Protein AF-A0A355U4E3-F1 (afdb_monomer)

pLDDT: mean 75.32, std 17.88, range [26.38, 98.62]

Foldseek 3Di:
DLLVQCLPFPQWWKFKAWLFAPFAPDLDLFQTDFAQDLDPPDGGSLNLVLVLVCLLLQWDQDPVQRAIAHDPLVNRHFQLNSSCSGPQPQCSVVSRTPGHVPQFHDFNVVVVVDFLLVVLLVLLLQQAFFLCQCPCVNFVLSQQSSVVSQAQFDLPARGDADPVGPVGGNQVQWDQFLVRDIDGLNVLSNVVDAAEAEVQLSLLLVLQNNAQFFPAPVRHGALNRSNSLRLNNLSCSQHASASHKHFYAQAHALLQLFAHADLVLDGDPHTSNSNDDPQNNVQNVVNNVVQVVCVPFLHLFWFRDNHGGHGPNSCPHSQQPQDCCSGRVVDPGGTGAGSVRFTWIWHFGDDNGTTTIMTMGIDGQCSSVQFFDDPDSDTDGDDQQNQFDQDPNDTHHPPFDDHSCQQLPLDFQPDPPNHDGPNHGDNHSLPVSDDDDVSSNSNNVSVVVSSVPPRDPLVVLVVVVVCVVVVVDDDPDVVVVVVSVVVSVVVVVVVSVVVVVVSNVSSSVSSNVNSVSRSLSTFDADPVSSGGPLPRSHQHSVSSSCVRRNCLPPDPCSVVNVSNRDDDPDD

Mean predicted aligned error: 11.27 Å

Radius of gyration: 26.78 Å; Cα contacts (8 Å, |Δi|>4): 1033; chains: 1; bounding box: 72×64×86 Å

Sequence (571 aa):
VQDGWLLNQMPYEIRHILVKLNSGSNKNYTTDKISEPTATGEGGEVTKLTTVLKGLAGATIDPSSNMLVGVDSEDRSTFDSLSSYSDDDGSKAAFGEYSKSGEGPMTKSQNSELVHEFIYGIYAFESLYNKRNNDSTKNRYGAANSYRIAPGLSENATSMPTASDDSSVNKNLTVLSEDGKEETVYDYFSNEGIGSIPFGAVMALADAGKIETDDSAAKGKVNDGNESFFPRNVIYNKYFNKHNVCVITPNAIAYNATTYYNDDGVATDNYRASWADENTKTAAKAARDEFYNASNENKLVGKESTDGVYSEQFGKLPGFQVNTKDVLPQFTNNVLTDSAGEIILAVRAGASSYQGIHLMTIKRSALSLYGTSFDGNVVKENTLSDVGTKTKGKISYTKDSPSLSDYYTIYTPDSNKYPTVNGNKMSTYVNYNVHDNSDYATRAGWISSAIKSSFSDNISTYLFQYLVENGKIEFKNEEIATSIKNYVKIKRKSTKDSSYKTWSDNWKEYAEQLVAQNEERSIGYDEETGTATGASKLITEAAAIEYGMPKKSSSKLWQKGGACYYASNND

Secondary structure (DSSP, 8-state):
-THHHHHHH-SEEEEEEEEEESS-S---SSS-------STT---HHHHHHHHHHHHHTEEE-TTT--EEEPPTTTSPPHHHHHTT-S-HHHHHTTTB-EETTTEE--HHHHTTS-HHHHHHHHHIIIII-HHHH-TTT-HHHHHHHGGG-TTB-TT--S--BTTB-TTB-TT-EEE-TTS-EEEHHHHHHHH--EEEEHHHHHHHHHHTT--S-SSTT-PPGGGG-GGGSHHHHHIIIII---S-EEEESEE-GGGG-EEE-TTSPEEEEES-TT--HHHHHHHHHHHHHHHHHTSTT---SPPP---EE-HHHHTSGGG-S--TTT-TT-SSPPPB-TTSPBPEEEEEEETTEEEEEEEEEEE-THHHHSEEEETTEEEE--GGGSEEEETTEEEE-TTPPPHHHHT--S-TTSTTS-EETTEEPP-GGGTT--SHHHHHHHHHHHHHHHHHSS-TTHHHHHHHHHHHTT----S-HHHHHHHHHHHHHHHHHHHHHHHHHHHHHHHHHHHHHHHHHHHTSPPEETTTTEE-S--SSPPHHHHHHTT-S-GGGSHHHHH-GGGT------

Structure (mmCIF, N/CA/C/O backbone):
data_AF-A0A355U4E3-F1
#
_entry.id   AF-A0A355U4E3-F1
#
loop_
_atom_site.group_PDB
_atom_site.id
_atom_site.type_symbol
_atom_site.label_atom_id
_atom_site.label_alt_id
_atom_site.label_comp_id
_atom_site.label_asym_id
_atom_site.label_entity_id
_atom_site.label_seq_id
_atom_site.pdbx_PDB_ins_code
_atom_site.Cartn_x
_atom_site.Cartn_y
_atom_site.Cartn_z
_atom_site.occupancy
_atom_site.B_iso_or_equiv
_atom_site.auth_seq_id
_atom_site.auth_comp_id
_atom_site.auth_asym_id
_atom_site.auth_atom_id
_atom_site.pdbx_PDB_model_num
ATOM 1 N N . VAL A 1 1 ? -16.698 -4.121 31.065 1.00 36.94 1 VAL A N 1
ATOM 2 C CA . VAL A 1 1 ? -15.876 -2.877 31.173 1.00 36.94 1 VAL A CA 1
ATOM 3 C C . VAL A 1 1 ? -14.654 -3.007 30.299 1.00 36.94 1 VAL A C 1
ATOM 5 O O . VAL A 1 1 ? -14.470 -2.085 29.531 1.00 36.94 1 VAL A O 1
ATOM 8 N N . GLN A 1 2 ? -13.918 -4.131 30.360 1.00 30.88 2 GLN A N 1
ATOM 9 C CA . GLN A 1 2 ? -12.752 -4.454 29.520 1.00 30.88 2 GLN A CA 1
ATOM 10 C C . GLN A 1 2 ? -13.013 -4.411 27.997 1.00 30.88 2 GLN A C 1
ATOM 12 O O . GLN A 1 2 ? -12.127 -4.054 27.224 1.00 30.88 2 GLN A O 1
ATOM 17 N N . ASP A 1 3 ? -14.252 -4.646 27.582 1.00 33.94 3 ASP A N 1
ATOM 18 C CA . ASP A 1 3 ? -14.660 -4.712 26.171 1.00 33.94 3 ASP A CA 1
ATOM 19 C C . ASP A 1 3 ? -14.608 -3.330 25.486 1.00 33.94 3 ASP A C 1
ATOM 21 O O . ASP A 1 3 ? -14.283 -3.202 24.308 1.00 33.94 3 ASP A O 1
ATOM 25 N N . GLY A 1 4 ? -14.808 -2.251 26.254 1.00 37.47 4 GLY A N 1
ATOM 26 C CA . GLY A 1 4 ? -14.854 -0.875 25.745 1.00 37.47 4 GLY A CA 1
ATOM 27 C C . GLY A 1 4 ? -13.512 -0.273 25.302 1.00 37.47 4 GLY A C 1
ATOM 28 O O . GLY A 1 4 ? -13.518 0.736 24.605 1.00 37.47 4 GLY A O 1
ATOM 29 N N . TRP A 1 5 ? -12.364 -0.837 25.687 1.00 37.62 5 TRP A N 1
ATOM 30 C CA . TRP A 1 5 ? -11.045 -0.329 25.266 1.00 37.62 5 TRP A CA 1
ATOM 31 C C . TRP A 1 5 ? -10.614 -0.923 23.933 1.00 37.62 5 TRP A C 1
ATOM 33 O O . TRP A 1 5 ? -10.220 -0.177 23.042 1.00 37.62 5 TRP A O 1
ATOM 43 N N . LEU A 1 6 ? -10.781 -2.239 23.764 1.00 39.81 6 LEU A N 1
ATOM 44 C CA . LEU A 1 6 ? -10.494 -2.944 22.511 1.00 39.81 6 LEU A CA 1
ATOM 45 C C . LEU A 1 6 ? -11.351 -2.390 21.362 1.00 39.81 6 LEU A C 1
ATOM 47 O O . LEU A 1 6 ? -10.831 -2.114 20.283 1.00 39.81 6 LEU A O 1
ATOM 51 N N . LEU A 1 7 ? -12.629 -2.100 21.646 1.00 42.59 7 LEU A N 1
ATOM 52 C CA . LEU A 1 7 ? -13.571 -1.446 20.728 1.00 42.59 7 LEU A CA 1
ATOM 53 C C . LEU A 1 7 ? -13.166 -0.025 20.301 1.00 42.59 7 LEU A C 1
ATOM 55 O O . LEU A 1 7 ? -13.586 0.422 19.237 1.00 42.59 7 LEU A O 1
ATOM 59 N N . ASN A 1 8 ? -12.397 0.690 21.128 1.00 46.84 8 ASN A N 1
ATOM 60 C CA . ASN A 1 8 ? -12.034 2.092 20.902 1.00 46.84 8 ASN A CA 1
ATOM 61 C C . ASN A 1 8 ? -10.601 2.281 20.397 1.00 46.84 8 ASN A C 1
ATOM 63 O O . ASN A 1 8 ? -10.254 3.401 20.033 1.00 46.84 8 ASN A O 1
ATOM 67 N N . GLN A 1 9 ? -9.745 1.259 20.478 1.00 44.53 9 GLN A N 1
ATOM 68 C CA . GLN A 1 9 ? -8.300 1.440 20.315 1.00 44.53 9 GLN A CA 1
ATOM 69 C C . GLN A 1 9 ? -7.661 0.494 19.308 1.00 44.53 9 GLN A C 1
ATOM 71 O O . GLN A 1 9 ? -6.664 0.893 18.718 1.00 44.53 9 GLN A O 1
ATOM 76 N N . MET A 1 10 ? -8.199 -0.715 19.093 1.00 52.69 10 MET A N 1
ATOM 77 C CA . MET A 1 10 ? -7.531 -1.723 18.260 1.00 52.69 10 MET A CA 1
ATOM 78 C C . MET A 1 10 ? -8.474 -2.736 17.600 1.00 52.69 10 MET A C 1
ATOM 80 O O . MET A 1 10 ? -8.534 -3.905 17.994 1.00 52.69 10 MET A O 1
ATOM 84 N N . PRO A 1 11 ? -9.188 -2.334 16.541 1.00 53.00 11 PRO A N 1
ATOM 85 C CA . PRO A 1 11 ? -9.900 -3.286 15.697 1.00 53.00 11 PRO A CA 1
ATOM 86 C C . PRO A 1 11 ? -8.966 -4.106 14.792 1.00 53.00 11 PRO A C 1
ATOM 88 O O . PRO A 1 11 ? -9.449 -5.028 14.135 1.00 53.00 11 PRO A O 1
ATOM 91 N N . TYR A 1 12 ? -7.663 -3.807 14.746 1.00 65.19 12 TYR A N 1
ATOM 92 C CA . TYR A 1 12 ? -6.723 -4.390 13.791 1.00 65.19 12 TYR A CA 1
ATOM 93 C C . TYR A 1 12 ? -5.458 -4.897 14.467 1.00 65.19 12 TYR A C 1
ATOM 95 O O . TYR A 1 12 ? -4.854 -4.210 15.284 1.00 65.19 12 TYR A O 1
ATOM 103 N N . GLU A 1 13 ? -5.051 -6.089 14.067 1.00 72.00 13 GLU A N 1
ATOM 104 C CA . GLU A 1 13 ? -3.698 -6.579 14.232 1.00 72.00 13 GLU A CA 1
ATOM 105 C C . GLU A 1 13 ? -2.919 -6.205 12.971 1.00 72.00 13 GLU A C 1
ATOM 107 O O . GLU A 1 13 ? -3.298 -6.582 11.858 1.00 72.00 13 GLU A O 1
ATOM 112 N N . ILE A 1 14 ? -1.875 -5.395 13.141 1.00 79.19 14 ILE A N 1
ATOM 113 C CA . ILE A 1 14 ? -1.089 -4.866 12.028 1.00 79.19 14 ILE A CA 1
ATOM 114 C C . ILE A 1 14 ? 0.282 -5.516 12.060 1.00 79.19 14 ILE A C 1
ATOM 116 O O . ILE A 1 14 ? 0.975 -5.471 13.077 1.00 79.19 14 ILE A O 1
ATOM 120 N N . ARG A 1 15 ? 0.700 -6.066 10.922 1.00 83.56 15 ARG A N 1
ATOM 121 C CA . ARG A 1 15 ? 2.116 -6.336 10.676 1.00 83.56 15 ARG A CA 1
ATOM 122 C C . ARG A 1 15 ? 2.656 -5.277 9.759 1.00 83.56 15 ARG A C 1
ATOM 124 O O . ARG A 1 15 ? 1.950 -4.864 8.840 1.00 83.56 15 ARG A O 1
ATOM 131 N N . HIS A 1 16 ? 3.890 -4.865 9.984 1.00 88.12 16 HIS A N 1
ATOM 132 C CA . HIS A 1 16 ? 4.565 -3.975 9.072 1.00 88.12 16 HIS A CA 1
ATOM 133 C C . HIS A 1 16 ? 6.054 -4.287 8.946 1.00 88.12 16 HIS A C 1
ATOM 135 O O . HIS A 1 16 ? 6.704 -4.696 9.902 1.00 88.12 16 HIS A O 1
ATOM 141 N N . ILE A 1 17 ? 6.595 -4.042 7.762 1.00 91.44 17 ILE A N 1
ATOM 142 C CA . ILE A 1 17 ? 8.027 -3.960 7.500 1.00 91.44 17 ILE A CA 1
ATOM 143 C C . ILE A 1 17 ? 8.287 -2.526 7.066 1.00 91.44 17 ILE A C 1
ATOM 145 O O . ILE A 1 17 ? 7.685 -2.050 6.101 1.00 91.44 17 ILE A O 1
ATOM 149 N N . LEU A 1 18 ? 9.156 -1.834 7.798 1.00 91.50 18 LEU A N 1
ATOM 150 C CA . LEU A 1 18 ? 9.588 -0.487 7.459 1.00 91.50 18 LEU A CA 1
ATOM 151 C C . LEU A 1 18 ? 10.901 -0.555 6.682 1.00 91.50 18 LEU A C 1
ATOM 153 O O . LEU A 1 18 ? 11.887 -1.081 7.185 1.00 91.50 18 LEU A O 1
ATOM 157 N N . VAL A 1 19 ? 10.932 0.033 5.490 1.00 92.50 19 VAL A N 1
ATOM 158 C CA . VAL A 1 19 ? 12.177 0.368 4.788 1.00 92.50 19 VAL A CA 1
ATOM 159 C C . VAL A 1 19 ? 12.395 1.871 4.918 1.00 92.50 19 VAL A C 1
ATOM 161 O O . VAL A 1 19 ? 11.696 2.651 4.267 1.00 92.50 19 VAL A O 1
ATOM 164 N N . LYS A 1 20 ? 13.321 2.287 5.791 1.00 90.50 20 LYS A N 1
ATOM 165 C CA . LYS A 1 20 ? 13.662 3.708 5.980 1.00 90.50 20 LYS A CA 1
ATOM 166 C C . LYS A 1 20 ? 14.475 4.199 4.791 1.00 90.50 20 LYS A C 1
ATOM 168 O O . LYS A 1 20 ? 15.359 3.488 4.323 1.00 90.50 20 LYS A O 1
ATOM 173 N N . LEU A 1 21 ? 14.196 5.416 4.333 1.00 88.00 21 LEU A N 1
ATOM 174 C CA . LEU A 1 21 ? 15.024 6.084 3.336 1.00 88.00 21 LEU A CA 1
ATOM 175 C C . LEU A 1 21 ? 15.944 7.098 4.003 1.00 88.00 21 LEU A C 1
ATOM 177 O O . LEU A 1 21 ? 15.564 7.759 4.970 1.00 88.00 21 LEU A O 1
ATOM 181 N N . ASN A 1 22 ? 17.149 7.234 3.458 1.00 82.19 22 ASN A N 1
ATOM 182 C CA . ASN A 1 22 ? 18.105 8.248 3.891 1.00 82.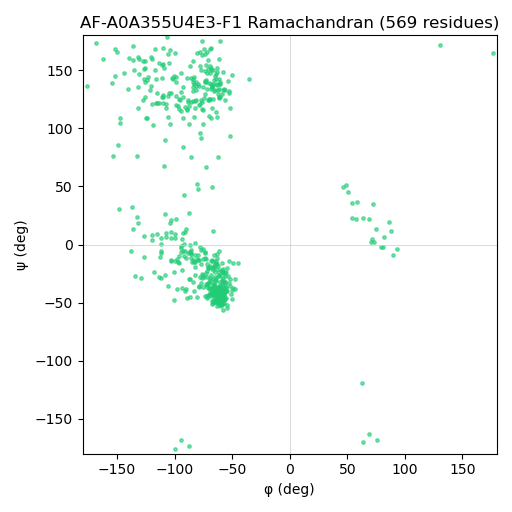19 22 ASN A CA 1
ATOM 183 C C . ASN A 1 22 ? 17.771 9.646 3.361 1.00 82.19 22 ASN A C 1
ATOM 185 O O . ASN A 1 22 ? 18.307 10.635 3.867 1.00 82.19 22 ASN A O 1
ATOM 189 N N . SER A 1 23 ? 16.920 9.751 2.337 1.00 70.88 23 SER A N 1
ATOM 190 C CA . SER A 1 23 ? 16.421 11.044 1.897 1.00 70.88 23 SER A CA 1
ATOM 191 C C . SER A 1 23 ? 15.629 11.698 3.038 1.00 70.88 23 SER A C 1
ATOM 193 O O . SER A 1 23 ? 14.798 11.065 3.686 1.00 70.88 23 SER A O 1
ATOM 195 N N . GLY A 1 24 ? 16.007 12.933 3.386 1.00 58.09 24 GLY A N 1
ATOM 196 C CA . GLY A 1 24 ? 15.603 13.581 4.639 1.00 58.09 24 GLY A CA 1
ATOM 197 C C . GLY A 1 24 ? 14.090 13.760 4.818 1.00 58.09 24 GLY A C 1
ATOM 198 O O . GLY A 1 24 ? 13.296 13.534 3.914 1.00 58.09 24 GLY A O 1
ATOM 199 N N . SER A 1 25 ? 13.684 14.250 5.992 1.00 59.75 25 SER A N 1
ATOM 200 C CA . SER A 1 25 ? 12.285 14.416 6.427 1.00 59.75 25 SER A CA 1
ATOM 201 C C . SER A 1 25 ? 11.446 15.456 5.663 1.00 59.75 25 SER A C 1
ATOM 203 O O . SER A 1 25 ? 10.337 15.786 6.087 1.00 59.75 25 SER A O 1
ATOM 205 N N . ASN A 1 26 ? 11.934 15.966 4.530 1.00 60.75 26 ASN A N 1
ATOM 206 C CA . ASN A 1 26 ? 11.185 16.896 3.693 1.00 60.75 26 ASN A CA 1
ATOM 207 C C . ASN A 1 26 ? 10.236 16.103 2.790 1.00 60.75 26 ASN A C 1
ATOM 209 O O . ASN A 1 26 ? 10.691 15.324 1.956 1.00 60.75 26 ASN A O 1
ATOM 213 N N . LYS A 1 27 ? 8.926 16.331 2.954 1.00 67.38 27 LYS A N 1
ATOM 214 C CA . LYS A 1 27 ? 7.836 15.757 2.147 1.00 67.38 27 LYS A CA 1
ATOM 215 C C . LYS A 1 27 ? 7.939 16.205 0.679 1.00 67.38 27 LYS A C 1
ATOM 217 O O . LYS A 1 27 ? 7.228 17.105 0.252 1.00 67.38 27 LYS A O 1
ATOM 222 N N . ASN A 1 28 ? 8.875 15.633 -0.074 1.00 82.69 28 ASN A N 1
ATOM 223 C CA . ASN A 1 28 ? 9.009 15.849 -1.509 1.00 82.69 28 ASN A CA 1
ATOM 224 C C . ASN A 1 28 ? 8.251 14.739 -2.237 1.00 82.69 28 ASN A C 1
ATOM 226 O O . ASN A 1 28 ? 8.642 13.578 -2.144 1.00 82.69 28 ASN A O 1
ATOM 230 N N . TYR A 1 29 ? 7.192 15.088 -2.965 1.00 85.19 29 TYR A N 1
ATOM 231 C CA . TYR A 1 29 ? 6.324 14.111 -3.627 1.00 85.19 29 TYR A CA 1
ATOM 232 C C . TYR A 1 29 ? 6.795 13.685 -5.019 1.00 85.19 29 TYR A C 1
ATOM 234 O O . TYR A 1 29 ? 6.179 12.806 -5.628 1.00 85.19 29 TYR A O 1
ATOM 242 N N . THR A 1 30 ? 7.846 14.308 -5.558 1.00 84.81 30 THR A N 1
ATOM 243 C CA . THR A 1 30 ? 8.123 14.246 -6.998 1.00 84.81 30 THR A CA 1
ATOM 244 C C . THR A 1 30 ? 9.574 13.976 -7.378 1.00 84.81 30 THR A C 1
ATOM 246 O O . THR A 1 30 ? 9.818 13.406 -8.442 1.00 84.81 30 THR A O 1
ATOM 249 N N . THR A 1 31 ? 10.541 14.350 -6.538 1.00 86.00 31 THR A N 1
ATOM 250 C CA . THR A 1 31 ? 11.978 14.209 -6.833 1.00 86.00 31 THR A CA 1
ATOM 251 C C . THR A 1 31 ? 12.783 13.693 -5.642 1.00 86.00 31 THR A C 1
ATOM 253 O O . THR A 1 31 ? 13.937 14.085 -5.446 1.00 86.00 31 THR A O 1
ATOM 256 N N . ASP A 1 32 ? 12.166 12.855 -4.817 1.00 89.00 32 ASP A N 1
ATOM 257 C CA . ASP A 1 32 ? 12.819 12.222 -3.680 1.00 89.00 32 ASP A CA 1
ATOM 258 C C . ASP A 1 32 ? 13.775 11.098 -4.131 1.00 89.00 32 ASP A C 1
ATOM 260 O O . ASP A 1 32 ? 13.801 10.717 -5.304 1.00 89.00 32 ASP A O 1
ATOM 264 N N . LYS A 1 33 ? 14.614 10.586 -3.232 1.00 89.12 33 LYS A N 1
ATOM 265 C CA . LYS A 1 33 ? 15.708 9.676 -3.586 1.00 89.12 33 LYS A CA 1
ATOM 266 C C . LYS A 1 33 ? 15.644 8.382 -2.794 1.00 89.12 33 LYS A C 1
ATOM 268 O O . LYS A 1 33 ? 15.428 8.398 -1.590 1.00 89.12 33 LYS A O 1
ATOM 273 N N . ILE A 1 34 ? 15.924 7.279 -3.477 1.00 91.69 34 ILE A N 1
ATOM 274 C CA . ILE A 1 34 ? 16.163 5.972 -2.879 1.00 91.69 34 ILE A CA 1
ATOM 275 C C . ILE A 1 34 ? 17.609 5.546 -3.150 1.00 91.69 34 ILE A C 1
ATOM 277 O O . ILE A 1 34 ? 18.119 5.644 -4.275 1.00 91.69 34 ILE A O 1
ATOM 281 N N . SER A 1 35 ? 18.304 5.127 -2.097 1.00 89.31 35 SER A N 1
ATOM 282 C CA . SER A 1 35 ? 19.720 4.780 -2.170 1.00 89.31 35 SER A CA 1
ATOM 283 C C . SER A 1 35 ? 19.939 3.333 -2.606 1.00 89.31 35 SER A C 1
ATOM 285 O O . SER A 1 35 ? 19.204 2.413 -2.241 1.00 89.31 35 SER A O 1
ATOM 287 N N . GLU A 1 36 ? 20.993 3.133 -3.388 1.00 90.69 36 GLU A N 1
ATOM 288 C CA . GLU A 1 36 ? 21.518 1.815 -3.717 1.00 90.69 36 GLU A CA 1
ATOM 289 C C . GLU A 1 36 ? 23.037 1.941 -3.879 1.00 90.69 36 GLU A C 1
ATOM 291 O O . GLU A 1 36 ? 23.494 2.574 -4.834 1.00 90.69 36 GLU A O 1
ATOM 296 N N . PRO A 1 37 ? 23.837 1.408 -2.941 1.00 80.62 37 PRO A N 1
ATOM 297 C CA . PRO A 1 37 ? 25.283 1.487 -3.036 1.00 80.62 37 PRO A CA 1
ATOM 298 C C . PRO A 1 37 ? 25.815 0.778 -4.286 1.00 80.62 37 PRO A C 1
ATOM 300 O O . PRO A 1 37 ? 25.397 -0.325 -4.653 1.00 80.62 37 PRO A O 1
ATOM 303 N N . THR A 1 38 ? 26.791 1.402 -4.942 1.00 67.88 38 THR A N 1
ATOM 304 C CA . THR A 1 38 ? 27.414 0.865 -6.159 1.00 67.88 38 THR A CA 1
ATOM 305 C C . THR A 1 38 ? 28.470 -0.204 -5.868 1.00 67.88 38 THR A C 1
ATOM 307 O O . THR A 1 38 ? 28.897 -0.902 -6.788 1.00 67.88 38 THR A O 1
ATOM 310 N N . ALA A 1 39 ? 28.906 -0.359 -4.612 1.00 66.12 39 ALA A N 1
ATOM 311 C CA . ALA A 1 39 ? 29.885 -1.368 -4.222 1.00 66.12 39 ALA A CA 1
ATOM 312 C C . ALA A 1 39 ? 29.292 -2.793 -4.245 1.00 66.12 39 ALA A C 1
ATOM 314 O O . ALA A 1 39 ? 28.104 -3.029 -4.003 1.00 66.12 39 ALA A O 1
ATOM 315 N N . THR A 1 40 ? 30.129 -3.776 -4.576 1.00 55.44 40 THR A N 1
ATOM 316 C CA . THR A 1 40 ? 29.731 -5.188 -4.647 1.00 55.44 40 THR A CA 1
ATOM 317 C C . THR A 1 40 ? 29.476 -5.740 -3.243 1.00 55.44 40 THR A C 1
ATOM 319 O O . THR A 1 40 ? 30.372 -5.718 -2.407 1.00 55.44 40 THR A O 1
ATOM 322 N N . GLY A 1 41 ? 28.280 -6.286 -3.000 1.00 56.78 41 GLY A N 1
ATOM 323 C CA . GLY A 1 41 ? 27.911 -6.924 -1.726 1.00 56.78 41 GLY A CA 1
ATOM 324 C C . GLY A 1 41 ? 27.226 -6.009 -0.705 1.00 56.78 41 GLY A C 1
ATOM 325 O O . GLY A 1 41 ? 26.790 -6.496 0.334 1.00 56.78 41 GLY A O 1
ATOM 326 N N . GLU A 1 42 ? 27.079 -4.717 -1.000 1.00 59.44 42 GLU A N 1
ATOM 327 C CA . GLU A 1 42 ? 26.303 -3.788 -0.178 1.00 59.44 42 GLU A CA 1
ATOM 328 C C . GLU A 1 42 ? 24.836 -3.800 -0.632 1.00 59.44 42 GLU A C 1
ATOM 330 O O . GLU A 1 42 ? 24.540 -3.579 -1.806 1.00 59.44 42 GLU A O 1
ATOM 335 N N . GLY A 1 43 ? 23.916 -4.112 0.285 1.00 69.31 43 GLY A N 1
ATOM 336 C CA . GLY A 1 43 ? 22.479 -3.968 0.052 1.00 69.31 43 GLY A CA 1
ATOM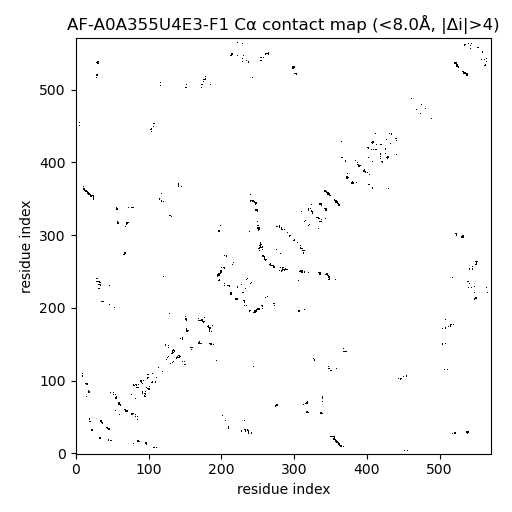 337 C C . GLY A 1 43 ? 22.023 -2.564 0.440 1.00 69.31 43 GLY A C 1
ATOM 338 O O . GLY A 1 43 ? 22.251 -2.146 1.574 1.00 69.31 43 GLY A O 1
ATOM 339 N N . GLY A 1 44 ? 21.395 -1.842 -0.490 1.00 88.31 44 GLY A N 1
ATOM 340 C CA . GLY A 1 44 ? 20.790 -0.531 -0.247 1.00 88.31 44 GLY A CA 1
ATOM 341 C C . GLY A 1 44 ? 19.303 -0.578 0.088 1.00 88.31 44 GLY A C 1
ATOM 342 O O . GLY A 1 44 ? 18.717 -1.638 0.327 1.00 88.31 44 GLY A O 1
ATOM 343 N N . GLU A 1 45 ? 18.677 0.598 0.078 1.00 93.38 45 GLU A N 1
ATOM 344 C CA . GLU A 1 45 ? 17.230 0.756 0.261 1.00 93.38 45 GLU A CA 1
ATOM 345 C C . GLU A 1 45 ? 16.452 0.081 -0.878 1.00 93.38 45 GLU A C 1
ATOM 347 O O . GLU A 1 45 ? 15.462 -0.606 -0.617 1.00 93.38 45 GLU A O 1
ATOM 352 N N . VAL A 1 46 ? 16.934 0.203 -2.126 1.00 94.50 46 VAL A N 1
ATOM 353 C CA . VAL A 1 46 ? 16.358 -0.492 -3.291 1.00 94.50 46 VAL A CA 1
ATOM 354 C C . VAL A 1 46 ? 16.438 -2.004 -3.109 1.00 94.50 46 VAL A C 1
ATOM 356 O O . VAL A 1 46 ? 15.418 -2.692 -3.221 1.00 94.50 46 VAL A O 1
ATOM 359 N N . THR A 1 47 ? 17.625 -2.536 -2.800 1.00 93.94 47 THR A N 1
ATOM 360 C CA . THR A 1 47 ? 17.806 -3.977 -2.577 1.00 93.94 47 THR A CA 1
ATOM 361 C C . THR A 1 47 ? 16.897 -4.483 -1.456 1.00 93.94 47 THR A C 1
ATOM 363 O O . THR A 1 47 ? 16.239 -5.510 -1.621 1.00 93.94 47 THR A O 1
ATOM 366 N N . LYS A 1 48 ? 16.785 -3.758 -0.339 1.00 94.56 48 LYS A N 1
ATOM 367 C CA . LYS A 1 48 ? 15.918 -4.138 0.786 1.00 94.56 48 LYS A CA 1
ATOM 368 C C . LYS A 1 48 ? 14.438 -4.169 0.388 1.00 94.56 48 LYS A C 1
ATOM 370 O O . LYS A 1 48 ? 13.786 -5.198 0.563 1.00 94.56 48 LYS A O 1
ATOM 375 N N . LEU A 1 49 ? 13.921 -3.083 -0.195 1.00 96.19 49 LEU A N 1
ATOM 376 C CA . LEU A 1 49 ? 12.516 -2.974 -0.604 1.00 96.19 49 LEU A CA 1
ATOM 377 C C . LEU A 1 49 ? 12.132 -4.053 -1.624 1.00 96.19 49 LEU A C 1
ATOM 379 O O . LEU A 1 49 ? 11.113 -4.731 -1.476 1.00 96.19 49 LEU A O 1
ATOM 383 N N . THR A 1 50 ? 12.967 -4.238 -2.646 1.00 96.62 50 THR A N 1
ATOM 384 C CA . THR A 1 50 ? 12.706 -5.218 -3.707 1.00 96.62 50 THR A CA 1
ATOM 385 C C . THR A 1 50 ? 12.854 -6.654 -3.212 1.00 96.62 50 THR A C 1
ATOM 387 O O . THR A 1 50 ? 12.069 -7.506 -3.622 1.00 96.62 50 THR A O 1
ATOM 390 N N . THR A 1 51 ? 13.773 -6.933 -2.281 1.00 96.00 51 THR A N 1
ATOM 391 C CA . THR A 1 51 ? 13.900 -8.259 -1.650 1.00 96.00 51 THR A CA 1
ATOM 392 C C . THR A 1 51 ? 12.638 -8.627 -0.881 1.00 96.00 51 THR A C 1
ATOM 394 O O . THR A 1 51 ? 12.108 -9.719 -1.080 1.00 96.00 51 THR A O 1
ATOM 397 N N . VAL A 1 52 ? 12.109 -7.711 -0.062 1.00 96.62 52 VAL A N 1
ATOM 398 C CA . VAL A 1 52 ? 10.874 -7.962 0.695 1.00 96.62 52 VAL A CA 1
ATOM 399 C C . VAL A 1 52 ? 9.698 -8.202 -0.253 1.00 96.62 52 VAL A C 1
ATOM 401 O O . VAL A 1 52 ? 9.000 -9.203 -0.119 1.00 96.62 52 VAL A O 1
ATOM 404 N N . LEU A 1 53 ? 9.495 -7.341 -1.254 1.00 98.00 53 LEU A N 1
ATOM 405 C CA . LEU A 1 53 ? 8.370 -7.478 -2.187 1.00 98.00 53 LEU A CA 1
ATOM 406 C C . LEU A 1 53 ? 8.471 -8.729 -3.072 1.00 98.00 53 LEU A C 1
ATOM 408 O O . LEU A 1 53 ? 7.457 -9.384 -3.310 1.00 98.00 53 LEU A O 1
ATOM 412 N N . LYS A 1 54 ? 9.674 -9.109 -3.520 1.00 97.88 54 LYS A N 1
ATOM 413 C CA . LYS A 1 54 ? 9.891 -10.362 -4.261 1.00 97.88 54 LYS A CA 1
ATOM 414 C C . LYS A 1 54 ? 9.669 -11.589 -3.379 1.00 97.88 54 LYS A C 1
ATOM 416 O O . LYS A 1 54 ? 9.001 -12.522 -3.819 1.00 97.88 54 LYS A O 1
ATOM 421 N N . GLY A 1 55 ? 10.162 -11.573 -2.140 1.00 96.94 55 GLY A N 1
ATOM 422 C CA . GLY A 1 55 ? 9.928 -12.641 -1.165 1.00 96.94 55 GLY A CA 1
ATOM 423 C C . GLY A 1 55 ? 8.439 -12.824 -0.877 1.00 96.94 55 GLY A C 1
ATOM 424 O O . GLY A 1 55 ? 7.922 -13.935 -0.982 1.00 96.94 55 GLY A O 1
ATOM 425 N N . LEU A 1 56 ? 7.721 -11.719 -0.635 1.00 96.44 56 LEU A N 1
ATOM 426 C CA . LEU A 1 56 ? 6.266 -11.731 -0.489 1.00 96.44 56 LEU A CA 1
ATOM 427 C C . LEU A 1 56 ? 5.587 -12.259 -1.752 1.00 96.44 56 LEU A C 1
ATOM 429 O O . LEU A 1 56 ? 4.659 -13.044 -1.634 1.00 96.44 56 LEU A O 1
ATOM 433 N N . ALA A 1 57 ? 6.030 -11.908 -2.958 1.00 97.88 57 ALA A N 1
ATOM 434 C CA . ALA A 1 57 ? 5.439 -12.451 -4.182 1.00 97.88 57 ALA A CA 1
ATOM 435 C C . ALA A 1 57 ? 5.738 -13.944 -4.406 1.00 97.88 57 ALA A C 1
ATOM 437 O O . ALA A 1 57 ? 4.999 -14.603 -5.136 1.00 97.88 57 ALA A O 1
ATOM 438 N N . GLY A 1 58 ? 6.774 -14.496 -3.767 1.00 97.38 58 GLY A N 1
ATOM 439 C CA . GLY A 1 58 ? 7.311 -15.816 -4.101 1.00 97.38 58 GLY A CA 1
ATOM 440 C C . GLY A 1 58 ? 8.081 -15.798 -5.423 1.00 97.38 58 GLY A C 1
ATOM 441 O O . GLY A 1 58 ? 7.999 -16.742 -6.200 1.00 97.38 58 GLY A O 1
ATOM 442 N N . ALA A 1 59 ? 8.766 -14.694 -5.709 1.00 97.56 59 ALA A N 1
ATOM 443 C CA . ALA A 1 59 ? 9.463 -14.428 -6.959 1.00 97.56 59 ALA A CA 1
ATOM 444 C C . ALA A 1 59 ? 10.964 -14.718 -6.839 1.00 97.56 59 ALA A C 1
ATOM 446 O O . ALA A 1 59 ? 11.644 -14.145 -5.985 1.00 97.56 59 ALA A O 1
ATOM 447 N N . THR A 1 60 ? 11.506 -15.526 -7.749 1.00 96.31 60 THR A N 1
ATOM 448 C CA . THR A 1 60 ? 12.948 -15.787 -7.851 1.00 96.31 60 THR A CA 1
ATOM 449 C C . THR A 1 60 ? 13.426 -15.743 -9.301 1.00 96.31 60 THR A C 1
ATOM 451 O O . THR A 1 60 ? 12.630 -15.871 -10.227 1.00 96.31 60 THR A O 1
ATOM 454 N N . ILE A 1 61 ? 14.726 -15.525 -9.505 1.00 96.00 61 ILE A N 1
ATOM 455 C CA . ILE A 1 61 ? 15.350 -15.635 -10.827 1.00 96.00 61 ILE A CA 1
ATOM 456 C C . ILE A 1 61 ? 15.966 -17.023 -10.925 1.00 96.00 61 ILE A C 1
ATOM 458 O O . ILE A 1 61 ? 16.845 -17.361 -10.132 1.00 96.00 61 ILE A O 1
ATOM 462 N N . ASP A 1 62 ? 15.512 -17.819 -11.888 1.00 94.62 62 ASP A N 1
ATOM 463 C CA . ASP A 1 62 ? 16.139 -19.099 -12.193 1.00 94.62 62 ASP A CA 1
ATOM 464 C C . ASP A 1 62 ? 17.540 -18.839 -12.773 1.00 94.62 62 ASP A C 1
ATOM 466 O O . ASP A 1 62 ? 17.651 -18.235 -13.841 1.00 94.62 62 ASP A O 1
ATOM 470 N N . PRO A 1 63 ? 18.624 -19.284 -12.114 1.00 92.44 63 PRO A N 1
ATOM 471 C CA . PRO A 1 63 ? 19.983 -19.012 -12.570 1.00 92.44 63 PRO A CA 1
ATOM 472 C C . PRO A 1 63 ? 20.324 -19.689 -13.905 1.00 92.44 63 PRO A C 1
ATOM 474 O O . PRO A 1 63 ? 21.283 -19.281 -14.557 1.00 92.44 63 PRO A O 1
ATOM 477 N N . SER A 1 64 ? 19.581 -20.725 -14.312 1.00 93.75 64 SER A N 1
ATOM 478 C CA . SER A 1 64 ? 19.849 -21.467 -15.549 1.00 93.75 64 SER A CA 1
ATOM 479 C C . SER A 1 64 ? 19.258 -20.793 -16.787 1.00 93.75 64 SER A C 1
ATOM 481 O O . SER A 1 64 ? 19.907 -20.738 -17.831 1.00 93.75 64 SER A O 1
ATOM 483 N N . SER A 1 65 ? 18.047 -20.250 -16.664 1.00 92.88 65 SER A N 1
ATOM 484 C CA . SER A 1 65 ? 17.342 -19.555 -17.745 1.00 92.88 65 SER A CA 1
ATOM 485 C C . SER A 1 65 ? 17.438 -18.032 -17.650 1.00 92.88 65 SER A C 1
ATOM 487 O O . SER A 1 65 ? 17.125 -17.341 -18.617 1.00 92.88 65 SER A O 1
ATOM 489 N N . ASN A 1 66 ? 17.873 -17.511 -16.498 1.00 93.19 66 ASN A N 1
ATOM 490 C CA . ASN A 1 66 ? 17.813 -16.102 -16.115 1.00 93.19 66 ASN A CA 1
ATOM 491 C C . ASN A 1 66 ? 16.383 -15.526 -16.142 1.00 93.19 66 ASN A C 1
ATOM 493 O O . ASN A 1 66 ? 16.206 -14.316 -16.228 1.00 93.19 66 ASN A O 1
ATOM 497 N N . MET A 1 67 ? 15.359 -16.381 -16.060 1.00 96.31 67 MET A N 1
ATOM 498 C CA . MET A 1 67 ? 13.950 -15.990 -16.102 1.00 96.31 67 MET A CA 1
ATOM 499 C C . MET A 1 67 ? 13.379 -15.797 -14.702 1.00 96.31 67 MET A C 1
ATOM 501 O O . MET A 1 67 ? 13.736 -16.513 -13.765 1.00 96.31 67 MET A O 1
ATOM 505 N N . LEU A 1 68 ? 12.432 -14.869 -14.565 1.00 97.75 68 LEU A N 1
ATOM 506 C CA . LEU A 1 68 ? 11.616 -14.783 -13.362 1.00 97.75 68 LEU A CA 1
ATOM 507 C C . LEU A 1 68 ? 10.661 -15.980 -13.302 1.00 97.75 68 LEU A C 1
ATOM 509 O O . LEU A 1 68 ? 9.863 -16.201 -14.217 1.00 97.75 68 LEU A O 1
ATOM 513 N N . VAL A 1 69 ? 10.714 -16.705 -12.192 1.00 96.94 69 VAL A N 1
ATOM 514 C CA . VAL A 1 69 ? 9.852 -17.848 -11.889 1.00 96.94 69 VAL A CA 1
ATOM 515 C C . VAL A 1 69 ? 9.261 -17.716 -10.484 1.00 96.94 69 VAL A C 1
ATOM 517 O O . VAL A 1 69 ? 9.762 -16.965 -9.641 1.00 96.94 69 VAL A O 1
ATOM 520 N N . GLY A 1 70 ? 8.166 -18.435 -10.242 1.00 96.50 70 GLY A N 1
ATOM 521 C CA . GLY A 1 70 ? 7.597 -18.592 -8.908 1.00 96.50 70 GLY A CA 1
ATOM 522 C C . GLY A 1 70 ? 8.304 -19.704 -8.136 1.00 96.50 70 GLY A C 1
ATOM 523 O O . GLY A 1 70 ? 8.684 -20.711 -8.730 1.00 96.50 70 GLY A O 1
ATOM 524 N N . VAL A 1 71 ? 8.461 -19.530 -6.826 1.00 94.69 71 VAL A N 1
ATOM 525 C CA . VAL A 1 71 ? 8.758 -20.648 -5.914 1.00 94.69 71 VAL A CA 1
ATOM 526 C C . VAL A 1 71 ? 7.485 -21.446 -5.628 1.00 94.69 71 VAL A C 1
ATOM 528 O O . VAL A 1 71 ? 6.378 -20.967 -5.888 1.00 94.69 71 VAL A O 1
ATOM 531 N N . ASP A 1 72 ? 7.622 -22.642 -5.063 1.00 91.94 72 ASP A N 1
ATOM 532 C CA . ASP A 1 72 ? 6.463 -23.369 -4.554 1.00 91.94 72 ASP A CA 1
ATOM 533 C C . ASP A 1 72 ? 5.802 -22.589 -3.408 1.00 91.94 72 ASP A C 1
ATOM 535 O O . ASP A 1 72 ? 6.451 -21.864 -2.653 1.00 91.94 72 ASP A O 1
ATOM 539 N N . SER A 1 73 ? 4.479 -22.715 -3.267 1.00 85.31 73 SER A N 1
ATOM 540 C CA . SER A 1 73 ? 3.727 -21.932 -2.268 1.00 85.31 73 SER A CA 1
ATOM 541 C C . SER A 1 73 ? 4.172 -22.211 -0.826 1.00 85.31 73 SER A C 1
ATOM 543 O O . SER A 1 73 ? 4.025 -21.337 0.025 1.00 85.31 73 SER A O 1
ATOM 545 N N . GLU A 1 74 ? 4.723 -23.399 -0.567 1.00 86.75 74 GLU A N 1
ATOM 546 C CA . GLU A 1 74 ? 5.271 -23.817 0.730 1.00 86.75 74 GLU A CA 1
ATOM 547 C C . GLU A 1 74 ? 6.649 -23.193 1.019 1.00 86.75 74 GLU A C 1
ATOM 549 O O . GLU A 1 74 ? 6.965 -22.928 2.176 1.00 86.75 74 GLU A O 1
ATOM 554 N N . ASP A 1 75 ? 7.424 -22.884 -0.026 1.00 89.31 75 ASP A N 1
ATOM 555 C CA . ASP A 1 75 ? 8.765 -22.279 0.061 1.00 89.31 75 ASP A CA 1
ATOM 556 C C . ASP A 1 75 ? 8.732 -20.744 0.029 1.00 89.31 75 ASP A C 1
ATOM 558 O O . ASP A 1 75 ? 9.751 -20.059 0.168 1.00 89.31 75 ASP A O 1
ATOM 562 N N . ARG A 1 76 ? 7.547 -20.175 -0.182 1.00 92.69 76 ARG A N 1
ATOM 563 C CA . ARG A 1 76 ? 7.327 -18.735 -0.216 1.00 92.69 76 ARG A CA 1
ATOM 564 C C . ARG A 1 76 ? 7.659 -18.107 1.138 1.00 92.69 76 ARG A C 1
ATOM 566 O O . ARG A 1 76 ? 7.123 -18.502 2.172 1.00 92.69 76 ARG A O 1
ATOM 573 N N . SER A 1 77 ? 8.469 -17.048 1.117 1.00 91.81 77 SER A N 1
ATOM 574 C CA . SER A 1 77 ? 8.807 -16.293 2.323 1.00 91.81 77 SER A CA 1
ATOM 575 C C . SER A 1 77 ? 7.554 -15.772 3.031 1.00 91.81 77 SER A C 1
ATOM 577 O O . SER A 1 77 ? 6.656 -15.184 2.422 1.00 91.81 77 SER A O 1
ATOM 579 N N . THR A 1 78 ? 7.508 -15.963 4.345 1.00 87.94 78 THR A N 1
ATOM 580 C CA . THR A 1 78 ? 6.450 -15.423 5.198 1.00 87.94 78 THR A CA 1
ATOM 581 C C . THR A 1 78 ? 6.765 -13.979 5.582 1.00 87.94 78 THR A C 1
ATOM 583 O O . THR A 1 78 ? 7.927 -13.564 5.584 1.00 87.94 78 THR A O 1
ATOM 586 N N . PHE A 1 79 ? 5.736 -13.218 5.961 1.00 86.50 79 PHE A N 1
ATOM 587 C CA . PHE A 1 79 ? 5.907 -11.852 6.469 1.00 86.50 79 PHE A CA 1
ATOM 588 C C . PHE A 1 79 ? 6.886 -11.806 7.654 1.00 86.50 79 PHE A C 1
ATOM 590 O O . PHE A 1 79 ? 7.747 -10.936 7.720 1.00 86.50 79 PHE A O 1
ATOM 597 N N . ASP A 1 80 ? 6.792 -12.800 8.537 1.00 83.19 80 ASP A N 1
ATOM 598 C CA . ASP A 1 80 ? 7.704 -12.999 9.661 1.00 83.19 80 ASP A CA 1
ATOM 599 C C . ASP A 1 80 ? 9.158 -13.188 9.196 1.00 83.19 80 ASP A C 1
ATOM 601 O O . ASP A 1 80 ? 10.030 -12.411 9.579 1.00 83.19 80 ASP A O 1
ATOM 605 N N . SER A 1 81 ? 9.427 -14.124 8.278 1.00 88.50 81 SER A N 1
ATOM 606 C CA . SER A 1 81 ? 10.797 -14.354 7.788 1.00 88.50 81 SER A CA 1
ATOM 607 C C . SER A 1 81 ? 11.435 -13.095 7.175 1.00 88.50 81 SER A C 1
ATOM 609 O O . SER A 1 81 ? 12.643 -12.865 7.289 1.00 88.50 81 SER A O 1
ATOM 611 N N . LEU A 1 82 ? 10.605 -12.233 6.578 1.00 92.44 82 LEU A N 1
ATOM 612 C CA . LEU A 1 82 ? 11.015 -10.974 5.964 1.00 92.44 82 LEU A CA 1
ATOM 613 C C . LEU A 1 82 ? 11.081 -9.802 6.956 1.00 92.44 82 LEU A C 1
ATOM 615 O O . LEU A 1 82 ? 11.667 -8.772 6.627 1.00 92.44 82 LEU A O 1
ATOM 619 N N . SER A 1 83 ? 10.557 -9.943 8.177 1.00 89.06 83 SER A N 1
ATOM 620 C CA . SER A 1 83 ? 10.617 -8.904 9.218 1.00 89.06 83 SER A CA 1
ATOM 621 C C . SER A 1 83 ? 12.045 -8.544 9.629 1.00 89.06 83 SER A C 1
ATOM 623 O O . SER A 1 83 ? 12.315 -7.418 10.044 1.00 89.06 83 SER A O 1
ATOM 625 N N . SER A 1 84 ? 12.991 -9.462 9.415 1.00 89.44 84 SER A N 1
ATOM 626 C CA . SER A 1 84 ? 14.426 -9.239 9.609 1.00 89.44 84 SER A CA 1
ATOM 627 C C . SER A 1 84 ? 14.992 -8.081 8.770 1.00 89.44 84 SER A C 1
ATOM 629 O O . SER A 1 84 ? 15.990 -7.471 9.178 1.00 89.44 84 SER A O 1
ATOM 631 N N . TYR A 1 85 ? 14.337 -7.747 7.650 1.00 91.38 85 TYR A N 1
ATOM 632 C CA . TYR A 1 85 ? 14.657 -6.605 6.791 1.00 91.38 85 TYR A CA 1
ATOM 633 C C . TYR A 1 85 ? 14.066 -5.279 7.286 1.00 91.38 85 TYR A C 1
ATOM 635 O O . TYR A 1 85 ? 14.418 -4.242 6.732 1.00 91.38 85 TYR A O 1
ATOM 643 N N . SER A 1 86 ? 13.195 -5.281 8.299 1.00 91.25 86 SER A N 1
ATOM 644 C CA . SER A 1 86 ? 12.602 -4.054 8.836 1.00 91.25 86 SER A CA 1
ATOM 645 C C . SER A 1 86 ? 13.651 -3.178 9.528 1.00 91.25 86 SER A C 1
ATOM 647 O O . SER A 1 86 ? 14.468 -3.664 10.312 1.00 91.25 86 SER A O 1
ATOM 649 N N . ASP A 1 87 ? 13.584 -1.875 9.260 1.00 89.81 87 ASP A N 1
ATOM 650 C CA . ASP A 1 87 ? 14.328 -0.812 9.945 1.00 89.81 87 ASP A CA 1
ATOM 651 C C . ASP A 1 87 ? 13.615 -0.305 11.210 1.00 89.81 87 ASP A C 1
ATOM 653 O O . ASP A 1 87 ? 14.099 0.619 11.876 1.00 89.81 87 ASP A O 1
ATOM 657 N N . ASP A 1 88 ? 12.444 -0.862 11.524 1.00 86.19 88 ASP A N 1
ATOM 658 C CA . ASP A 1 88 ? 11.809 -0.725 12.831 1.00 86.19 88 ASP A CA 1
ATOM 659 C C . ASP A 1 88 ? 12.207 -1.900 13.733 1.00 86.19 88 ASP A C 1
ATOM 661 O O . ASP A 1 88 ? 11.760 -3.034 13.533 1.00 86.19 88 ASP A O 1
ATOM 665 N N . ASP A 1 89 ? 13.038 -1.614 14.737 1.00 84.38 89 ASP A N 1
ATOM 666 C CA . ASP A 1 89 ? 13.538 -2.606 15.694 1.00 84.38 89 ASP A CA 1
ATOM 667 C C . ASP A 1 89 ? 12.405 -3.271 16.481 1.00 84.38 89 ASP A C 1
ATOM 669 O O . ASP A 1 89 ? 12.505 -4.444 16.840 1.00 84.38 89 ASP A O 1
ATOM 673 N N . GLY A 1 90 ? 11.325 -2.529 16.748 1.00 80.00 90 GLY A N 1
ATOM 674 C CA . GLY A 1 90 ? 10.170 -3.037 17.475 1.00 80.00 90 GLY A CA 1
ATOM 675 C C . GLY A 1 90 ? 9.436 -4.118 16.686 1.00 80.00 90 GLY A C 1
ATOM 676 O O . GLY A 1 90 ? 9.244 -5.221 17.200 1.00 80.00 90 GLY A O 1
ATOM 677 N N . SER A 1 91 ? 9.123 -3.845 15.418 1.00 81.31 91 SER A N 1
ATOM 678 C CA . SER A 1 91 ? 8.553 -4.841 14.511 1.00 81.31 91 SER A CA 1
ATOM 679 C C . SER A 1 91 ? 9.485 -6.010 14.226 1.00 81.31 91 SER A C 1
ATOM 681 O O . SER A 1 91 ? 9.060 -7.166 14.259 1.00 81.31 91 SER A O 1
ATOM 683 N N . LYS A 1 92 ? 10.777 -5.745 14.029 1.00 84.50 92 LYS A N 1
ATOM 684 C CA . LYS A 1 92 ? 11.774 -6.797 13.816 1.00 84.50 92 LYS A CA 1
ATOM 685 C C . LYS A 1 92 ? 11.855 -7.765 14.998 1.00 84.50 92 LYS A C 1
ATOM 687 O O . LYS A 1 92 ? 11.920 -8.973 14.794 1.00 84.50 92 LYS A O 1
ATOM 692 N N . ALA A 1 93 ? 11.830 -7.249 16.227 1.00 78.06 93 ALA A N 1
ATOM 693 C CA . ALA A 1 93 ? 11.822 -8.069 17.437 1.00 78.06 93 ALA A CA 1
ATOM 694 C C . ALA A 1 93 ? 10.486 -8.801 17.662 1.00 78.06 93 ALA A C 1
ATOM 696 O O . ALA A 1 93 ? 10.448 -9.778 18.405 1.00 78.06 93 ALA A O 1
ATOM 697 N N . ALA A 1 94 ? 9.406 -8.332 17.034 1.00 75.12 94 ALA A N 1
ATOM 698 C CA . ALA A 1 94 ? 8.060 -8.882 17.142 1.00 75.12 94 ALA A CA 1
ATOM 699 C C . ALA A 1 94 ? 7.607 -9.616 15.866 1.00 75.12 94 ALA A C 1
ATOM 701 O O . ALA A 1 94 ? 6.407 -9.702 15.599 1.00 75.12 94 ALA A O 1
ATOM 702 N N . PHE A 1 95 ? 8.547 -10.151 15.075 1.00 77.94 95 PHE A N 1
ATOM 703 C CA . PHE A 1 95 ? 8.245 -11.015 13.923 1.00 77.94 95 PHE A CA 1
ATOM 704 C C . PHE A 1 95 ? 7.346 -10.335 12.874 1.00 77.94 95 PHE A C 1
ATOM 706 O O . PHE A 1 95 ? 6.448 -10.932 12.275 1.00 77.94 95 PHE A O 1
ATOM 713 N N . GLY A 1 96 ? 7.558 -9.033 12.680 1.00 80.00 96 GLY A N 1
ATOM 714 C CA . GLY A 1 96 ? 6.800 -8.199 11.757 1.00 80.00 96 GLY A CA 1
ATOM 715 C C . GLY A 1 96 ? 5.569 -7.549 12.380 1.00 80.00 96 GLY A C 1
ATOM 716 O O . GLY A 1 96 ? 4.952 -6.715 11.727 1.00 80.00 96 GLY A O 1
ATOM 717 N N . GLU A 1 97 ? 5.171 -7.896 13.604 1.00 79.44 97 GLU A N 1
ATOM 718 C CA . GLU A 1 97 ? 4.054 -7.231 14.273 1.00 79.44 97 GLU A CA 1
ATOM 719 C C . GLU A 1 97 ? 4.383 -5.777 14.597 1.00 79.44 97 GLU A C 1
ATOM 721 O O . GLU A 1 97 ? 5.467 -5.478 15.083 1.00 79.44 97 GLU A O 1
ATOM 726 N N . TYR A 1 98 ? 3.443 -4.852 14.399 1.00 77.31 98 TYR A N 1
ATOM 727 C CA . TYR A 1 98 ? 3.648 -3.506 14.915 1.00 77.31 98 TYR A CA 1
ATOM 728 C C . TYR A 1 98 ? 3.716 -3.540 16.451 1.00 77.31 98 TYR A C 1
ATOM 730 O O . TYR A 1 98 ? 2.737 -3.841 17.139 1.00 77.31 98 TYR A O 1
ATOM 738 N N . SER A 1 99 ? 4.892 -3.208 16.974 1.00 71.88 99 SER A N 1
ATOM 739 C CA . SER A 1 99 ? 5.226 -3.235 18.391 1.00 71.88 99 SER A CA 1
ATOM 740 C C . SER A 1 99 ? 6.307 -2.198 18.644 1.00 71.88 99 SER A C 1
ATOM 742 O O . SER A 1 99 ? 7.203 -2.028 17.823 1.00 71.88 99 SER A O 1
ATOM 744 N N . LYS A 1 100 ? 6.283 -1.541 19.803 1.00 67.56 100 LYS A N 1
ATOM 745 C CA . LYS A 1 100 ? 7.445 -0.782 20.279 1.00 67.56 100 LYS A CA 1
ATOM 746 C C . LYS A 1 100 ? 8.402 -1.729 20.989 1.00 67.56 100 LYS A C 1
ATOM 748 O O . LYS A 1 100 ? 7.972 -2.648 21.687 1.00 67.56 100 LYS A O 1
ATOM 753 N N . SER A 1 101 ? 9.702 -1.514 20.805 1.00 61.78 101 SER A N 1
ATOM 754 C CA . SER A 1 101 ? 10.735 -2.354 21.419 1.00 61.78 101 SER A CA 1
ATOM 755 C C . SER A 1 101 ? 10.506 -2.482 22.932 1.00 61.78 101 SER A C 1
ATOM 757 O O . SER A 1 101 ? 10.485 -1.485 23.653 1.00 61.78 101 SER A O 1
ATOM 759 N N . GLY A 1 102 ? 10.269 -3.713 23.397 1.00 61.69 102 GLY A N 1
ATOM 760 C CA . GLY A 1 102 ? 10.004 -4.036 24.803 1.00 61.69 102 GLY A CA 1
ATOM 761 C C . GLY A 1 102 ? 8.571 -3.808 25.311 1.00 61.69 102 GLY A C 1
ATOM 762 O O . GLY A 1 102 ? 8.304 -4.136 26.467 1.00 61.69 102 GLY A O 1
ATOM 763 N N . GLU A 1 103 ? 7.647 -3.294 24.493 1.00 60.09 103 GLU A N 1
ATOM 764 C CA . GLU A 1 103 ? 6.275 -2.948 24.916 1.00 60.09 103 GLU A CA 1
ATOM 765 C C . GLU A 1 103 ? 5.179 -3.844 24.308 1.00 60.09 103 GLU A C 1
ATOM 767 O O . GLU A 1 103 ? 4.028 -3.784 24.742 1.00 60.09 103 GLU A O 1
ATOM 772 N N . GLY A 1 104 ? 5.531 -4.726 23.371 1.00 62.06 104 GLY A N 1
ATOM 773 C CA . GLY A 1 104 ? 4.597 -5.678 22.778 1.00 62.06 104 GLY A CA 1
ATOM 774 C C . GLY A 1 104 ? 3.629 -5.070 21.759 1.00 62.06 104 GLY A C 1
ATOM 775 O O . GLY A 1 104 ? 3.827 -3.929 21.327 1.00 62.06 104 GLY A O 1
ATOM 776 N N . PRO A 1 105 ? 2.594 -5.838 21.356 1.00 62.84 105 PRO A N 1
ATOM 777 C CA . PRO A 1 105 ? 1.706 -5.479 20.251 1.00 62.84 105 PRO A CA 1
ATOM 778 C C . PRO A 1 105 ? 0.963 -4.173 20.534 1.00 62.84 105 PRO A C 1
ATOM 780 O O . PRO A 1 105 ? 0.842 -3.812 21.704 1.00 62.84 105 PRO A O 1
ATOM 783 N N . MET A 1 106 ? 0.452 -3.510 19.481 1.00 61.66 106 MET A N 1
ATOM 784 C CA . MET A 1 106 ? -0.158 -2.169 19.554 1.00 61.66 106 MET A CA 1
ATOM 785 C C . MET A 1 106 ? -0.946 -1.906 20.857 1.00 61.66 106 MET A C 1
ATOM 787 O O . MET A 1 106 ? -1.661 -2.742 21.405 1.00 61.66 106 MET A O 1
ATOM 791 N N . THR A 1 107 ? -0.853 -0.686 21.361 1.00 56.66 107 THR A N 1
ATOM 792 C CA . THR A 1 107 ? -1.552 -0.196 22.547 1.00 56.66 107 THR A CA 1
ATOM 793 C C . THR A 1 107 ? -2.022 1.227 22.270 1.00 56.66 107 THR A C 1
ATOM 795 O O . THR A 1 107 ? -1.470 1.918 21.415 1.00 56.66 107 THR A O 1
ATOM 798 N N . LYS A 1 108 ? -3.005 1.723 23.037 1.00 54.75 108 LYS A N 1
ATOM 799 C CA . LYS A 1 108 ? -3.465 3.127 22.956 1.00 54.75 108 LYS A CA 1
ATOM 800 C C . LYS A 1 108 ? -2.310 4.141 22.993 1.00 54.75 108 LYS A C 1
ATOM 802 O O . LYS A 1 108 ? -2.382 5.161 22.320 1.00 54.75 108 LYS A O 1
ATOM 807 N N . SER A 1 109 ? -1.268 3.874 23.782 1.00 56.22 109 SER A N 1
ATOM 808 C CA . SER A 1 109 ? -0.083 4.734 23.885 1.00 56.22 109 SER A CA 1
ATOM 809 C C . SER A 1 109 ? 0.802 4.696 22.639 1.00 56.22 109 SER A C 1
ATOM 811 O O . SER A 1 109 ? 1.379 5.716 22.290 1.00 56.22 109 SER A O 1
ATOM 813 N N . GLN A 1 110 ? 0.880 3.558 21.947 1.00 60.00 110 GLN A N 1
ATOM 814 C CA . GLN A 1 110 ? 1.647 3.434 20.704 1.00 60.00 110 GLN A CA 1
ATOM 815 C C . GLN A 1 110 ? 0.891 4.039 19.504 1.00 60.00 110 GLN A C 1
ATOM 817 O O . GLN A 1 110 ? 1.517 4.564 18.591 1.00 60.00 110 GLN A O 1
ATOM 822 N N . ASN A 1 111 ? -0.451 4.067 19.527 1.00 59.38 111 ASN A N 1
ATOM 823 C CA . ASN A 1 111 ? -1.256 4.688 18.462 1.00 59.38 111 ASN A CA 1
ATOM 824 C C . ASN A 1 111 ? -0.947 6.177 18.246 1.00 59.38 111 ASN A C 1
ATOM 826 O O . ASN A 1 111 ? -1.007 6.648 17.117 1.00 59.38 111 ASN A O 1
ATOM 830 N N . SER A 1 112 ? -0.625 6.930 19.304 1.00 58.38 112 SER A N 1
ATOM 831 C CA . SER A 1 112 ? -0.245 8.346 19.177 1.00 58.38 112 SER A CA 1
ATOM 832 C C . SER A 1 112 ? 1.153 8.565 18.589 1.00 58.38 112 SER A C 1
ATOM 834 O O . SER A 1 112 ? 1.500 9.700 18.280 1.00 58.38 112 SER A O 1
ATOM 836 N N . GLU A 1 113 ? 1.961 7.509 18.472 1.00 59.31 113 GLU A N 1
ATOM 837 C CA . GLU A 1 113 ? 3.319 7.554 17.914 1.00 59.31 113 GLU A CA 1
ATOM 838 C C . GLU A 1 113 ? 3.352 7.121 16.436 1.00 59.31 113 GLU A C 1
ATOM 840 O O . GLU A 1 113 ? 4.352 7.326 15.744 1.00 59.31 113 GLU A O 1
ATOM 845 N N . LEU A 1 114 ? 2.261 6.532 15.939 1.00 64.50 114 LEU A N 1
ATOM 846 C CA . LEU A 1 114 ? 2.110 6.175 14.537 1.00 64.50 114 LEU A CA 1
ATOM 847 C C . LEU A 1 114 ? 1.998 7.432 13.665 1.00 64.50 114 LEU A C 1
ATOM 849 O O . LEU A 1 114 ? 1.297 8.391 13.989 1.00 64.50 114 LEU A O 1
ATOM 853 N N . VAL A 1 115 ? 2.672 7.402 12.516 1.00 70.25 115 VAL A N 1
ATOM 854 C CA . VAL A 1 115 ? 2.586 8.477 11.523 1.00 70.25 115 VAL A CA 1
ATOM 855 C C . VAL A 1 115 ? 1.187 8.497 10.914 1.00 70.25 115 VAL A C 1
ATOM 857 O O . VAL A 1 115 ? 0.604 7.454 10.616 1.00 70.25 115 VAL A O 1
ATOM 860 N N . HIS A 1 116 ? 0.624 9.692 10.775 1.00 71.88 116 HIS A N 1
ATOM 861 C CA . HIS A 1 116 ? -0.780 9.889 10.428 1.00 71.88 116 HIS A CA 1
ATOM 862 C C . HIS A 1 116 ? -1.155 9.211 9.101 1.00 71.88 116 HIS A C 1
ATOM 864 O O . HIS A 1 116 ? -2.161 8.507 9.039 1.00 71.88 116 HIS A O 1
ATOM 870 N N . GLU A 1 117 ? -0.312 9.332 8.074 1.00 73.94 117 GLU A N 1
ATOM 871 C CA . GLU A 1 117 ? -0.539 8.761 6.742 1.00 73.94 117 GLU A CA 1
ATOM 872 C C . GLU A 1 117 ? -0.732 7.237 6.788 1.00 73.94 117 GLU A C 1
ATOM 874 O O . GLU A 1 117 ? -1.612 6.689 6.124 1.00 73.94 117 GLU A O 1
ATOM 879 N N . PHE A 1 118 ? 0.047 6.552 7.629 1.00 77.19 118 PHE A N 1
ATOM 880 C CA . PHE A 1 118 ? -0.063 5.111 7.846 1.00 77.19 118 PHE A CA 1
ATOM 881 C C . PHE A 1 118 ? -1.414 4.740 8.469 1.00 77.19 118 PHE A C 1
ATOM 883 O O . PHE A 1 118 ? -2.109 3.859 7.965 1.00 77.19 118 PHE A O 1
ATOM 890 N N . ILE A 1 119 ? -1.812 5.421 9.548 1.00 77.38 119 ILE A N 1
ATOM 891 C CA . ILE A 1 119 ? -3.037 5.088 10.291 1.00 77.38 119 ILE A CA 1
ATOM 892 C C . ILE A 1 119 ? -4.270 5.370 9.437 1.00 77.38 119 ILE A C 1
ATOM 894 O O . ILE A 1 119 ? -5.146 4.517 9.287 1.00 77.38 119 ILE A O 1
ATOM 898 N N . TYR A 1 120 ? -4.347 6.581 8.886 1.00 82.31 120 TYR A N 1
ATOM 899 C CA . TYR A 1 120 ? -5.523 7.030 8.154 1.00 82.31 120 TYR A CA 1
ATOM 900 C C . TYR A 1 120 ? -5.632 6.330 6.800 1.00 82.31 120 TYR A C 1
ATOM 902 O O . TYR A 1 120 ? -6.735 5.959 6.407 1.00 82.31 120 TYR A O 1
ATOM 910 N N . GLY A 1 121 ? -4.512 6.009 6.143 1.00 83.56 121 GLY A N 1
ATOM 911 C CA . GLY A 1 121 ? -4.508 5.151 4.957 1.00 83.56 121 GLY A CA 1
ATOM 912 C C . GLY A 1 121 ? -5.094 3.760 5.233 1.00 83.56 121 GLY A C 1
ATOM 913 O O . GLY A 1 121 ? -5.961 3.294 4.492 1.00 83.56 121 GLY A O 1
ATOM 914 N N . ILE A 1 122 ? -4.698 3.119 6.341 1.00 81.69 122 ILE A N 1
ATOM 915 C CA . ILE A 1 122 ? -5.267 1.834 6.782 1.00 81.69 122 ILE A CA 1
ATOM 916 C C . ILE A 1 122 ? -6.772 1.958 7.045 1.00 81.69 122 ILE A C 1
ATOM 918 O O . ILE A 1 122 ? -7.553 1.120 6.592 1.00 81.69 122 ILE A O 1
ATOM 922 N N . TYR A 1 123 ? -7.205 3.003 7.748 1.00 80.69 123 TYR A N 1
ATOM 923 C CA . TYR A 1 123 ? -8.624 3.201 8.033 1.00 80.69 123 TYR A CA 1
ATOM 924 C C . TYR A 1 123 ? -9.444 3.490 6.774 1.00 80.69 123 TYR A C 1
ATOM 926 O O . TYR A 1 123 ? -10.568 2.997 6.670 1.00 80.69 123 TYR A O 1
ATOM 934 N N . ALA A 1 124 ? -8.896 4.211 5.794 1.00 84.38 124 ALA A N 1
ATOM 935 C CA . ALA A 1 124 ? -9.554 4.467 4.514 1.00 84.38 124 ALA A CA 1
ATOM 936 C C . ALA A 1 124 ? -9.721 3.159 3.732 1.00 84.38 124 ALA A C 1
ATOM 938 O O . ALA A 1 124 ? -10.826 2.837 3.291 1.00 84.38 124 ALA A O 1
ATOM 939 N N . PHE A 1 125 ? -8.660 2.345 3.663 1.00 86.56 125 PHE A N 1
ATOM 940 C CA . PHE A 1 125 ? -8.728 1.007 3.080 1.00 86.56 125 PHE A CA 1
ATOM 941 C C . PHE A 1 125 ? -9.813 0.156 3.732 1.00 86.56 125 PHE A C 1
ATOM 943 O O . PHE A 1 125 ? -10.684 -0.378 3.049 1.00 86.56 125 PHE A O 1
ATOM 950 N N . GLU A 1 126 ? -9.796 0.065 5.055 1.00 80.06 126 GLU A N 1
ATOM 951 C CA . GLU A 1 126 ? -10.699 -0.795 5.804 1.00 80.06 126 GLU A CA 1
ATOM 952 C C . GLU A 1 126 ? -12.159 -0.324 5.774 1.00 80.06 126 GLU A C 1
ATOM 954 O O . GLU A 1 126 ? -13.077 -1.150 5.854 1.00 80.06 126 GLU A O 1
ATOM 959 N N . SER A 1 127 ? -12.397 0.983 5.678 1.00 76.56 127 SER A N 1
ATOM 960 C CA . SER A 1 127 ? -13.746 1.547 5.683 1.00 76.56 127 SER A CA 1
ATOM 961 C C . SER A 1 127 ? -14.362 1.649 4.286 1.00 76.56 127 SER A C 1
ATOM 963 O O . SER A 1 127 ? -15.502 1.221 4.100 1.00 76.56 127 SER A O 1
ATOM 965 N N . LEU A 1 128 ? -13.622 2.143 3.293 1.00 81.19 128 LEU A N 1
ATOM 966 C CA . LEU A 1 128 ? -14.158 2.465 1.967 1.00 81.19 128 LEU A CA 1
ATOM 967 C C . LEU A 1 128 ? -13.851 1.390 0.919 1.00 81.19 128 LEU A C 1
ATOM 969 O O . LEU A 1 128 ? -14.743 0.953 0.174 1.00 81.19 128 LEU A O 1
ATOM 973 N N . TYR A 1 129 ? -12.592 0.953 0.865 1.00 86.19 129 TYR A N 1
ATOM 974 C CA . TYR A 1 129 ? -12.068 0.199 -0.277 1.00 86.19 129 TYR A CA 1
ATOM 975 C C . TYR A 1 129 ? -12.255 -1.312 -0.115 1.00 86.19 129 TYR A C 1
ATOM 977 O O . TYR A 1 129 ? -12.612 -1.995 -1.071 1.00 86.19 129 TYR A O 1
ATOM 985 N N . ASN A 1 130 ? -12.078 -1.830 1.099 1.00 80.81 130 ASN A N 1
ATOM 986 C CA . ASN A 1 130 ? -12.162 -3.248 1.420 1.00 80.81 130 ASN A CA 1
ATOM 987 C C . ASN A 1 130 ? -13.626 -3.737 1.466 1.00 80.81 130 ASN A C 1
ATOM 989 O O . ASN A 1 130 ? -14.361 -3.526 2.438 1.00 80.81 130 ASN A O 1
ATOM 993 N N . LYS A 1 131 ? -14.045 -4.453 0.416 1.00 74.19 131 LYS A N 1
ATOM 994 C CA . LYS A 1 131 ? -15.391 -5.015 0.257 1.00 74.19 131 LYS A CA 1
ATOM 995 C C . LYS A 1 131 ? -15.666 -6.312 1.008 1.00 74.19 131 LYS A C 1
ATOM 997 O O . LYS A 1 131 ? -16.832 -6.673 1.168 1.00 74.19 131 LYS A O 1
ATOM 1002 N N . ARG A 1 132 ? -14.643 -6.953 1.597 1.00 65.00 132 ARG A N 1
ATOM 1003 C CA . ARG A 1 132 ? -14.833 -8.094 2.522 1.00 65.00 132 ARG A CA 1
ATOM 1004 C C . ARG A 1 132 ? -15.792 -7.728 3.660 1.00 65.00 132 ARG A C 1
ATOM 1006 O O . ARG A 1 132 ? -16.439 -8.602 4.228 1.00 65.00 132 ARG A O 1
ATOM 1013 N N . ASN A 1 133 ? -15.859 -6.440 3.997 1.00 52.75 133 ASN A N 1
ATOM 1014 C CA . ASN A 1 133 ? -16.539 -5.956 5.182 1.00 52.75 133 ASN A CA 1
ATOM 1015 C C . ASN A 1 133 ? -17.801 -5.146 4.915 1.00 52.75 133 ASN A C 1
ATOM 1017 O O . ASN A 1 133 ? -18.657 -5.180 5.772 1.00 52.75 133 ASN A O 1
ATOM 1021 N N . ASN A 1 134 ? -17.969 -4.436 3.802 1.00 51.69 134 ASN A N 1
ATOM 1022 C CA . ASN A 1 134 ? -19.175 -3.617 3.574 1.00 51.69 134 ASN A CA 1
ATOM 1023 C C . ASN A 1 134 ? -20.279 -4.348 2.781 1.00 51.69 134 ASN A C 1
ATOM 1025 O O . ASN A 1 134 ? -21.405 -3.854 2.717 1.00 51.69 134 ASN A O 1
ATOM 1029 N N . ASP A 1 135 ? -20.013 -5.557 2.273 1.00 57.00 135 ASP A N 1
ATOM 1030 C CA . ASP A 1 135 ? -21.062 -6.473 1.830 1.00 57.00 135 ASP A CA 1
ATOM 1031 C C . ASP A 1 135 ? -21.718 -7.154 3.043 1.00 57.00 135 ASP A C 1
ATOM 1033 O O . ASP A 1 135 ? -21.249 -8.168 3.572 1.00 57.00 135 ASP A O 1
ATOM 1037 N N . SER A 1 136 ? -22.843 -6.587 3.481 1.00 53.75 136 SER A N 1
ATOM 1038 C CA . SER A 1 136 ? -23.634 -7.101 4.605 1.00 53.75 136 SER A CA 1
ATOM 1039 C C . SER A 1 136 ? -24.135 -8.543 4.425 1.00 53.75 136 SER A C 1
ATOM 1041 O O . SER A 1 136 ? -24.515 -9.174 5.414 1.00 53.75 136 SER A O 1
ATOM 1043 N N . THR A 1 137 ? -24.116 -9.077 3.197 1.00 52.00 137 THR A N 1
ATOM 1044 C CA . THR A 1 137 ? -24.495 -10.466 2.902 1.00 52.00 137 THR A CA 1
ATOM 1045 C C . THR A 1 137 ? -23.360 -11.454 3.172 1.00 52.00 137 THR A C 1
ATOM 1047 O O . THR A 1 137 ? -23.629 -12.610 3.496 1.00 52.00 137 THR A O 1
ATOM 1050 N N . LYS A 1 138 ? -22.102 -10.991 3.107 1.00 51.47 138 LYS A N 1
ATOM 1051 C CA . LYS A 1 138 ? -20.892 -11.789 3.365 1.00 51.47 138 LYS A CA 1
ATOM 1052 C C . LYS A 1 138 ? -20.359 -11.597 4.785 1.00 51.47 138 LYS A C 1
ATOM 1054 O O . LYS A 1 138 ? -19.928 -12.564 5.405 1.00 51.47 138 LYS A O 1
ATOM 1059 N N . ASN A 1 139 ? -20.412 -10.373 5.319 1.00 52.22 139 ASN A N 1
ATOM 1060 C CA . ASN A 1 139 ? -20.007 -10.077 6.694 1.00 52.22 139 ASN A CA 1
ATOM 1061 C C . ASN A 1 139 ? -20.813 -8.914 7.306 1.00 52.22 139 ASN A C 1
ATOM 1063 O O . ASN A 1 139 ? -20.380 -7.759 7.331 1.00 52.22 139 ASN A O 1
ATOM 1067 N N . ARG A 1 140 ? -21.981 -9.233 7.878 1.00 49.91 140 ARG A N 1
ATOM 1068 C CA . ARG A 1 140 ? -22.869 -8.255 8.534 1.00 49.91 140 ARG A CA 1
ATOM 1069 C C . ARG A 1 140 ? -22.186 -7.454 9.653 1.00 49.91 140 ARG A C 1
ATOM 1071 O O . ARG A 1 140 ? -22.539 -6.296 9.869 1.00 49.91 140 ARG A O 1
ATOM 1078 N N . TYR A 1 141 ? -21.229 -8.049 10.362 1.00 50.28 141 TYR A N 1
ATOM 1079 C CA . TYR A 1 141 ? -20.574 -7.434 11.522 1.00 50.28 141 TYR A CA 1
ATOM 1080 C C . TYR A 1 141 ? -19.360 -6.578 11.133 1.00 50.28 141 TYR A C 1
ATOM 1082 O O . TYR A 1 141 ? -19.085 -5.564 11.778 1.00 50.28 141 TYR A O 1
ATOM 1090 N N . GLY A 1 142 ? -18.674 -6.923 10.040 1.00 54.91 142 GLY A N 1
ATOM 1091 C CA . GLY A 1 142 ? -17.649 -6.081 9.423 1.00 54.91 142 GLY A CA 1
ATOM 1092 C C . GLY A 1 142 ? -18.208 -4.733 8.954 1.00 54.91 142 GLY A C 1
ATOM 1093 O O . GLY A 1 142 ? -17.590 -3.699 9.224 1.00 54.91 142 GLY A O 1
ATOM 1094 N N . ALA A 1 143 ? -19.400 -4.743 8.344 1.00 54.66 143 ALA A N 1
ATOM 1095 C CA . ALA A 1 143 ? -20.051 -3.559 7.764 1.00 54.66 143 ALA A CA 1
ATOM 1096 C C . ALA A 1 143 ? -20.517 -2.584 8.846 1.00 54.66 143 ALA A C 1
ATOM 1098 O O . ALA A 1 143 ? -20.426 -1.366 8.711 1.00 54.66 143 ALA A O 1
ATOM 1099 N N . ALA A 1 144 ? -21.001 -3.141 9.955 1.00 53.81 144 ALA A N 1
ATOM 1100 C CA . ALA A 1 144 ? -21.500 -2.386 11.093 1.00 53.81 144 ALA A CA 1
ATOM 1101 C C . ALA A 1 144 ? -20.386 -1.798 11.975 1.00 53.81 144 ALA A C 1
ATOM 1103 O O . ALA A 1 144 ? -20.691 -1.095 12.926 1.00 53.81 144 ALA A O 1
ATOM 1104 N N . ASN A 1 145 ? -19.108 -2.076 11.713 1.00 57.84 145 ASN A N 1
ATOM 1105 C CA . ASN A 1 145 ? -18.004 -1.502 12.490 1.00 57.84 145 ASN A CA 1
ATOM 1106 C C . ASN A 1 145 ? -17.073 -0.628 11.644 1.00 57.84 145 ASN A C 1
ATOM 1108 O O . ASN A 1 145 ? -16.452 0.281 12.191 1.00 57.84 145 ASN A O 1
ATOM 1112 N N . SER A 1 146 ? -17.015 -0.842 10.324 1.00 63.22 146 SER A N 1
ATOM 1113 C CA . SER A 1 146 ? -16.210 -0.023 9.409 1.00 63.22 146 SER A CA 1
ATOM 1114 C C . SER A 1 146 ? -16.589 1.457 9.437 1.00 63.22 146 SER A C 1
ATOM 1116 O O . SER A 1 146 ? -15.718 2.305 9.274 1.00 63.22 146 SER A O 1
ATOM 1118 N N . TYR A 1 147 ? -17.856 1.784 9.715 1.00 69.62 147 TYR A N 1
ATOM 1119 C CA . TYR A 1 147 ? -18.286 3.177 9.813 1.00 69.62 147 TYR A CA 1
ATOM 1120 C C . TYR A 1 147 ? -17.670 3.922 10.997 1.00 69.62 147 TYR A C 1
ATOM 1122 O O . TYR A 1 147 ? -17.567 5.129 10.952 1.00 69.62 147 TYR A O 1
ATOM 1130 N N . ARG A 1 148 ? -17.194 3.275 12.063 1.00 68.56 148 ARG A N 1
ATOM 1131 C CA . ARG A 1 148 ? -16.651 4.022 13.220 1.00 68.56 148 ARG A CA 1
ATOM 1132 C C . ARG A 1 148 ? -15.343 4.758 12.926 1.00 68.56 148 ARG A C 1
ATOM 1134 O O . ARG A 1 148 ? -14.915 5.582 13.727 1.00 68.56 148 ARG A O 1
ATOM 1141 N N . ILE A 1 149 ? -14.705 4.419 11.814 1.00 71.25 149 ILE A N 1
ATOM 1142 C CA . ILE A 1 149 ? -13.396 4.926 11.410 1.00 71.25 149 ILE A CA 1
ATOM 1143 C C . ILE A 1 149 ? -13.419 5.515 9.997 1.00 71.25 149 ILE A C 1
ATOM 1145 O O . ILE A 1 149 ? -12.355 5.813 9.467 1.00 71.25 149 ILE A O 1
ATOM 1149 N N . ALA A 1 150 ? -14.593 5.643 9.370 1.00 78.94 150 ALA A N 1
ATOM 1150 C CA . ALA A 1 150 ? -14.669 6.111 7.993 1.00 78.94 150 ALA A CA 1
ATOM 1151 C C . ALA A 1 150 ? -14.425 7.624 7.912 1.00 78.94 150 ALA A C 1
ATOM 1153 O O . ALA A 1 150 ? -14.989 8.360 8.725 1.00 78.94 150 ALA A O 1
ATOM 1154 N N . PRO A 1 151 ? -13.616 8.095 6.950 1.00 83.38 151 PRO A N 1
ATOM 1155 C CA . PRO A 1 151 ? -13.287 9.511 6.810 1.00 83.38 151 PRO A CA 1
ATOM 1156 C C . PRO A 1 151 ? -14.536 10.377 6.629 1.00 83.38 151 PRO A C 1
ATOM 1158 O O . PRO A 1 151 ? -15.522 9.937 6.052 1.00 83.38 151 PRO A O 1
ATOM 1161 N N . GLY A 1 152 ? -14.514 11.623 7.106 1.00 85.88 152 GLY A N 1
ATOM 1162 C CA . GLY A 1 152 ? -15.579 12.589 6.798 1.00 85.88 152 GLY A CA 1
ATOM 1163 C C . GLY A 1 152 ? -16.939 12.349 7.460 1.00 85.88 152 GLY A C 1
ATOM 1164 O O . GLY A 1 152 ? -17.876 13.096 7.193 1.00 85.88 152 GLY A O 1
ATOM 1165 N N . LEU A 1 153 ? -17.084 11.360 8.342 1.00 85.25 153 LEU A N 1
ATOM 1166 C CA . LEU A 1 153 ? -18.340 11.127 9.056 1.00 85.25 153 LEU A CA 1
ATOM 1167 C C . LEU A 1 153 ? -18.672 12.209 10.079 1.00 85.25 153 LEU A C 1
ATOM 1169 O O . LEU A 1 153 ? -17.789 12.760 10.727 1.00 85.25 153 LEU A O 1
ATOM 1173 N N . SER A 1 154 ? -19.970 12.458 10.262 1.00 84.81 154 SER A N 1
ATOM 1174 C CA . SER A 1 154 ? -20.496 13.317 11.325 1.00 84.81 154 SER A CA 1
ATOM 1175 C C . SER A 1 154 ? -20.397 12.664 12.709 1.00 84.81 154 SER A C 1
ATOM 1177 O O . SER A 1 154 ? -20.459 11.445 12.855 1.00 84.81 154 SER A O 1
ATOM 1179 N N . GLU A 1 155 ? -20.331 13.485 13.763 1.00 81.12 155 GLU A N 1
ATOM 1180 C CA . GLU A 1 155 ? -20.194 13.028 15.160 1.00 81.12 155 GLU A CA 1
ATOM 1181 C C . GLU A 1 155 ? -21.325 12.086 15.620 1.00 81.12 155 GLU A C 1
ATOM 1183 O O . GLU A 1 155 ? -21.169 11.311 16.570 1.00 81.12 155 GLU A O 1
ATOM 1188 N N . ASN A 1 156 ? -22.482 12.179 14.959 1.00 78.94 156 ASN A N 1
ATOM 1189 C CA . ASN A 1 156 ? -23.686 11.412 15.266 1.00 78.94 156 ASN A CA 1
ATOM 1190 C C . ASN A 1 156 ? -23.977 10.325 14.220 1.00 78.94 156 ASN A C 1
ATOM 1192 O O . ASN A 1 156 ? -25.058 9.739 14.261 1.00 78.94 156 ASN A O 1
ATOM 1196 N N . ALA A 1 157 ? -23.051 10.054 13.294 1.00 76.50 157 ALA A N 1
ATOM 1197 C CA . ALA A 1 157 ? -23.215 9.011 12.291 1.00 76.50 157 ALA A CA 1
ATOM 1198 C C . ALA A 1 157 ? -23.430 7.639 12.953 1.00 76.50 157 ALA A C 1
ATOM 1200 O O . ALA A 1 157 ? -22.673 7.212 13.829 1.00 76.50 157 ALA A O 1
ATOM 1201 N N . THR A 1 158 ? -24.474 6.934 12.520 1.00 71.94 158 THR A N 1
ATOM 1202 C CA . THR A 1 158 ? -24.827 5.591 13.009 1.00 71.94 158 THR A CA 1
ATOM 1203 C C . THR A 1 158 ? -24.629 4.497 11.958 1.00 71.94 158 THR A C 1
ATOM 1205 O O . THR A 1 158 ? -24.779 3.317 12.276 1.00 71.94 158 THR A O 1
ATOM 1208 N N . SER A 1 159 ? -24.277 4.869 10.725 1.00 72.06 159 SER A N 1
ATOM 1209 C CA . SER A 1 159 ? -24.042 3.970 9.594 1.00 72.06 159 SER A CA 1
ATOM 1210 C C . SER A 1 159 ? -23.043 4.569 8.599 1.00 72.06 159 SER A C 1
ATOM 1212 O O . SER A 1 159 ? -22.733 5.758 8.667 1.00 72.06 159 SER A O 1
ATOM 1214 N N . MET A 1 160 ? -22.565 3.743 7.660 1.00 74.06 160 MET A N 1
ATOM 1215 C CA . MET A 1 160 ? -21.841 4.232 6.482 1.00 74.06 160 MET A CA 1
ATOM 1216 C C . MET A 1 160 ? -22.772 5.038 5.569 1.00 74.06 160 MET A C 1
ATOM 1218 O O . MET A 1 160 ? -23.959 4.696 5.495 1.00 74.06 160 MET A O 1
ATOM 1222 N N . PRO A 1 161 ? -22.243 6.021 4.823 1.00 76.31 161 PRO A N 1
ATOM 1223 C CA . PRO A 1 161 ? -22.990 6.678 3.763 1.00 76.31 161 PRO A CA 1
ATOM 1224 C C . PRO A 1 161 ? -23.322 5.666 2.668 1.00 76.31 161 PRO A C 1
ATOM 1226 O O . PRO A 1 161 ? -22.524 4.781 2.344 1.00 76.31 161 PRO A O 1
ATOM 1229 N N . THR A 1 162 ? -24.514 5.782 2.096 1.00 71.19 162 THR A N 1
ATOM 1230 C CA . THR A 1 162 ? -24.896 5.006 0.911 1.00 71.19 162 THR A CA 1
ATOM 1231 C C . THR A 1 162 ? -25.021 5.950 -0.272 1.00 71.19 162 THR A C 1
ATOM 1233 O O . THR A 1 162 ? -25.333 7.121 -0.089 1.00 71.19 162 THR A O 1
ATOM 1236 N N . ALA A 1 163 ? -24.849 5.447 -1.497 1.00 63.38 163 ALA A N 1
ATOM 1237 C CA . ALA A 1 163 ? -24.946 6.269 -2.710 1.00 63.38 163 ALA A CA 1
ATOM 1238 C C . ALA A 1 163 ? -26.276 7.051 -2.837 1.00 63.38 163 ALA A C 1
ATOM 1240 O O . ALA A 1 163 ? -26.351 8.021 -3.582 1.00 63.38 163 ALA A O 1
ATOM 1241 N N . SER A 1 164 ? -27.328 6.630 -2.126 1.00 59.03 164 SER A N 1
ATOM 1242 C CA . SER A 1 164 ? -28.648 7.269 -2.107 1.00 59.03 164 SER A CA 1
ATOM 1243 C C . SER A 1 164 ? -28.946 8.108 -0.856 1.00 59.03 164 SER A C 1
ATOM 1245 O O . SER A 1 164 ? -29.938 8.834 -0.856 1.00 59.03 164 SER A O 1
ATOM 1247 N N . ASP A 1 165 ? -28.151 7.989 0.211 1.00 67.44 165 ASP A N 1
ATOM 1248 C CA . ASP A 1 165 ? -28.363 8.684 1.486 1.00 67.44 165 ASP A CA 1
ATOM 1249 C C . ASP A 1 165 ? -27.018 9.002 2.145 1.00 67.44 165 ASP A C 1
ATOM 1251 O O . ASP A 1 165 ? -26.352 8.127 2.709 1.00 67.44 165 ASP A O 1
ATOM 1255 N N . ASP A 1 166 ? -26.656 10.279 2.051 1.00 78.12 166 ASP A N 1
ATOM 1256 C CA . ASP A 1 166 ? -25.425 10.858 2.580 1.00 78.12 166 ASP A CA 1
ATOM 1257 C C . ASP A 1 166 ? -25.656 11.662 3.879 1.00 78.12 166 ASP A C 1
ATOM 1259 O O . ASP A 1 166 ? -24.900 12.555 4.260 1.00 78.12 166 ASP A O 1
ATOM 1263 N N . SER A 1 167 ? -26.755 11.395 4.593 1.00 82.75 167 SER A N 1
ATOM 1264 C CA . SER A 1 167 ? -27.088 12.118 5.831 1.00 82.75 167 SER A CA 1
ATOM 1265 C C . SER A 1 167 ? -26.073 11.923 6.967 1.00 82.75 167 SER A C 1
ATOM 1267 O O . SER A 1 167 ? -26.055 12.712 7.914 1.00 82.75 167 SER A O 1
ATOM 1269 N N . SER A 1 168 ? -25.212 10.904 6.881 1.00 85.69 168 SER A N 1
ATOM 1270 C CA . SER A 1 168 ? -24.156 10.619 7.856 1.00 85.69 168 SER A CA 1
ATOM 1271 C C . SER A 1 168 ? -22.857 11.401 7.636 1.00 85.69 168 SER A C 1
ATOM 1273 O O . SER A 1 168 ? -22.046 11.447 8.567 1.00 85.69 168 SER A O 1
ATOM 1275 N N . VAL A 1 169 ? -22.641 12.017 6.467 1.00 88.50 169 VAL A N 1
ATOM 1276 C CA . VAL A 1 169 ? -21.408 12.766 6.165 1.00 88.50 169 VAL A CA 1
ATOM 1277 C C . VAL A 1 169 ? -21.425 14.159 6.779 1.00 88.50 169 VAL A C 1
ATOM 1279 O O . VAL A 1 169 ? -22.420 14.888 6.777 1.00 88.50 169 VAL A O 1
ATOM 1282 N N . ASN A 1 170 ? -20.277 14.542 7.331 1.00 89.31 170 ASN A N 1
ATOM 1283 C CA . ASN A 1 170 ? -20.028 15.884 7.814 1.00 89.31 170 ASN A CA 1
ATOM 1284 C C . ASN A 1 170 ? -19.753 16.819 6.632 1.00 89.31 170 ASN A C 1
ATOM 1286 O O . ASN A 1 170 ? -18.609 17.015 6.234 1.00 89.31 170 ASN A O 1
ATOM 1290 N N . LYS A 1 171 ? -20.806 17.457 6.121 1.00 89.75 171 LYS A N 1
ATOM 1291 C CA . LYS A 1 171 ? -20.722 18.402 4.993 1.00 89.75 171 LYS A CA 1
ATOM 1292 C C . LYS A 1 171 ? -19.880 19.652 5.261 1.0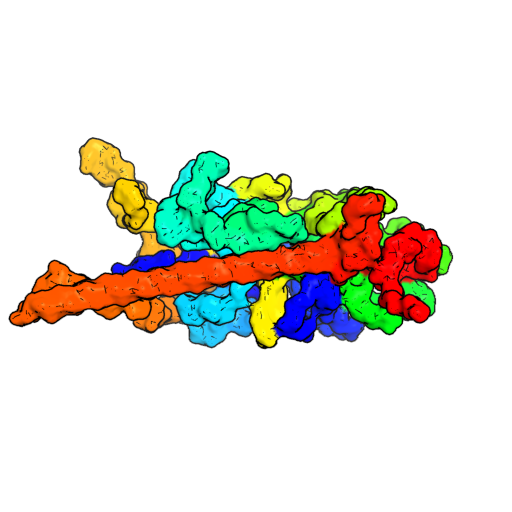0 89.75 171 LYS A C 1
ATOM 1294 O O . LYS A 1 171 ? -19.593 20.384 4.328 1.00 89.75 171 LYS A O 1
ATOM 1299 N N . ASN A 1 172 ? -19.502 19.907 6.515 1.00 90.00 172 ASN A N 1
ATOM 1300 C CA . ASN A 1 172 ? -18.596 21.002 6.871 1.00 90.00 172 ASN A CA 1
ATOM 1301 C C . ASN A 1 172 ? -17.124 20.558 6.898 1.00 90.00 172 ASN A C 1
ATOM 1303 O O . ASN A 1 172 ? -16.242 21.398 7.068 1.00 90.00 172 ASN A O 1
ATOM 1307 N N . LEU A 1 173 ? -16.848 19.251 6.807 1.00 92.19 173 LEU A N 1
ATOM 1308 C CA . LEU A 1 173 ? -15.492 18.729 6.693 1.00 92.19 173 LEU A CA 1
ATOM 1309 C C . LEU A 1 173 ? -15.151 18.566 5.215 1.00 92.19 173 LEU A C 1
ATOM 1311 O O . LEU A 1 173 ? -15.305 17.489 4.640 1.00 92.19 173 LEU A O 1
ATOM 1315 N N . THR A 1 174 ? -14.722 19.668 4.615 1.00 95.00 174 THR A N 1
ATOM 1316 C CA . THR A 1 174 ? -14.410 19.758 3.191 1.00 95.00 174 THR A CA 1
ATOM 1317 C C . THR A 1 174 ? -12.927 19.997 2.950 1.00 95.00 174 THR A C 1
ATOM 1319 O O . THR A 1 174 ? -12.210 20.524 3.817 1.00 95.00 174 THR A O 1
ATOM 1322 N N . VAL A 1 175 ? -12.491 19.598 1.759 1.00 95.44 175 VAL A N 1
ATOM 1323 C CA . VAL A 1 175 ? -11.189 19.909 1.165 1.00 95.44 175 VAL A CA 1
ATOM 1324 C C . VAL A 1 175 ? -11.407 20.533 -0.207 1.00 95.44 175 VAL A C 1
ATOM 1326 O O . VAL A 1 175 ? -12.468 20.376 -0.811 1.00 95.44 175 VAL A O 1
ATOM 1329 N N . LEU A 1 176 ? -10.405 21.269 -0.673 1.00 93.88 176 LEU A N 1
ATOM 1330 C CA . LEU A 1 176 ? -10.350 21.738 -2.049 1.00 93.88 176 LEU A CA 1
ATOM 1331 C C . LEU A 1 176 ? -9.637 20.649 -2.855 1.00 93.88 176 LEU A C 1
ATOM 1333 O O . LEU A 1 176 ? -8.495 20.348 -2.532 1.00 93.88 176 LEU A O 1
ATOM 1337 N N . SER A 1 177 ? -10.306 20.017 -3.815 1.00 86.12 177 SER A N 1
ATOM 1338 C CA . SER A 1 177 ? -9.698 19.033 -4.716 1.00 86.12 177 SER A CA 1
ATOM 1339 C C . SER A 1 177 ? -8.703 19.693 -5.668 1.00 86.12 177 SER A C 1
ATOM 1341 O O . SER A 1 177 ? -8.657 20.919 -5.796 1.00 86.12 177 SER A O 1
ATOM 1343 N N . GLU A 1 178 ? -7.930 18.878 -6.384 1.00 81.06 178 GLU A N 1
ATOM 1344 C CA . GLU A 1 178 ? -6.860 19.344 -7.273 1.00 81.06 178 GLU A CA 1
ATOM 1345 C C . GLU A 1 178 ? -7.380 20.206 -8.442 1.00 81.06 178 GLU A C 1
ATOM 1347 O O . GLU A 1 178 ? -6.633 20.983 -9.031 1.00 81.06 178 GLU A O 1
ATOM 1352 N N . ASP A 1 179 ? -8.670 20.090 -8.784 1.00 77.38 179 ASP A N 1
ATOM 1353 C CA . ASP A 1 179 ? -9.361 20.915 -9.785 1.00 77.38 179 ASP A CA 1
ATOM 1354 C C . ASP A 1 179 ? -10.016 22.181 -9.194 1.00 77.38 179 ASP A C 1
ATOM 1356 O O . ASP A 1 179 ? -10.796 22.861 -9.868 1.00 77.38 179 ASP A O 1
ATOM 1360 N N . GLY A 1 180 ? -9.719 22.504 -7.933 1.00 82.69 180 GLY A N 1
ATOM 1361 C CA . GLY A 1 180 ? -10.220 23.691 -7.246 1.00 82.69 180 GLY A CA 1
ATOM 1362 C C . GLY A 1 180 ? -11.686 23.605 -6.817 1.00 82.69 180 GLY A C 1
ATOM 1363 O O . GLY A 1 180 ? -12.278 24.637 -6.487 1.00 82.69 180 GLY A O 1
ATOM 1364 N N . LYS A 1 181 ? -12.306 22.417 -6.836 1.00 88.31 181 LYS A N 1
ATOM 1365 C CA . LYS A 1 181 ? -13.678 22.225 -6.348 1.00 88.31 181 LYS A CA 1
ATOM 1366 C C . LYS A 1 181 ? -13.683 21.881 -4.866 1.00 88.31 181 LYS A C 1
ATOM 1368 O O . LYS A 1 181 ? -12.824 21.179 -4.358 1.00 88.31 181 LYS A O 1
ATOM 1373 N N . GLU A 1 182 ? -14.670 22.394 -4.145 1.00 94.62 182 GLU A N 1
ATOM 1374 C CA . GLU A 1 182 ? -14.879 21.985 -2.760 1.00 94.62 182 GLU A CA 1
ATOM 1375 C C . GLU A 1 182 ? -15.670 20.673 -2.739 1.00 94.62 182 GLU A C 1
ATOM 1377 O O . GLU A 1 182 ? -16.778 20.606 -3.277 1.00 94.62 182 GLU A O 1
ATOM 1382 N N . GLU A 1 183 ? -15.118 19.641 -2.107 1.00 94.12 183 GLU A N 1
ATOM 1383 C CA . GLU A 1 183 ? -15.803 18.371 -1.865 1.00 94.12 183 GLU A CA 1
ATOM 1384 C C . GLU A 1 183 ? -15.651 17.927 -0.407 1.00 94.12 183 GLU A C 1
ATOM 1386 O O . GLU A 1 183 ? -14.800 18.424 0.339 1.00 94.12 183 GLU A O 1
ATOM 1391 N N . THR A 1 184 ? -16.516 17.017 0.048 1.00 93.88 184 THR A N 1
ATOM 1392 C CA . THR A 1 184 ? -16.396 16.483 1.408 1.00 93.88 184 THR A CA 1
ATOM 1393 C C . THR A 1 184 ? -15.172 15.577 1.504 1.00 93.88 184 THR A C 1
ATOM 1395 O O . THR A 1 184 ? -14.800 14.911 0.544 1.00 93.88 184 THR A O 1
ATOM 1398 N N . VAL A 1 185 ? -14.559 15.485 2.686 1.00 93.25 185 VAL A N 1
ATOM 1399 C CA . VAL A 1 185 ? -13.438 14.555 2.911 1.00 93.25 185 VAL A CA 1
ATOM 1400 C C . VAL A 1 185 ? -13.833 13.106 2.587 1.00 93.25 185 VAL A C 1
ATOM 1402 O O . VAL A 1 185 ? -13.004 12.341 2.104 1.00 93.25 185 VAL A O 1
ATOM 1405 N N . TYR A 1 186 ? -15.089 12.719 2.832 1.00 91.38 186 TYR A N 1
ATOM 1406 C CA . TYR A 1 186 ? -15.580 11.386 2.475 1.00 91.38 186 TYR A CA 1
ATOM 1407 C C . TYR A 1 186 ? -15.574 11.171 0.956 1.00 91.38 186 TYR A C 1
ATOM 1409 O O . TYR A 1 186 ? -15.043 10.160 0.490 1.00 91.38 186 TYR A O 1
ATOM 1417 N N . ASP A 1 187 ? -16.129 12.124 0.202 1.00 91.12 187 ASP A N 1
ATOM 1418 C CA . ASP A 1 187 ? -16.189 12.058 -1.260 1.00 91.12 187 ASP A CA 1
ATOM 1419 C C . ASP A 1 187 ? -14.786 12.050 -1.862 1.00 91.12 187 ASP A C 1
ATOM 1421 O O . ASP A 1 187 ? -14.507 11.189 -2.693 1.00 91.12 187 ASP A O 1
ATOM 1425 N N . TYR A 1 188 ? -13.876 12.882 -1.344 1.00 93.12 188 TYR A N 1
ATOM 1426 C CA . TYR A 1 188 ? -12.481 12.919 -1.779 1.00 93.12 188 TYR A CA 1
ATOM 1427 C C . TYR A 1 188 ? -11.820 11.537 -1.704 1.00 93.12 188 TYR A C 1
ATOM 1429 O O . TYR A 1 188 ? -11.327 11.024 -2.707 1.00 93.12 188 TYR A O 1
ATOM 1437 N N . PHE A 1 189 ? -11.858 10.871 -0.540 1.00 91.56 189 PHE A N 1
ATOM 1438 C CA . PHE A 1 189 ? -11.291 9.522 -0.419 1.00 91.56 189 PHE A CA 1
ATOM 1439 C C . PHE A 1 189 ? -12.054 8.499 -1.269 1.00 91.56 189 PHE A C 1
ATOM 1441 O O . PHE A 1 189 ? -11.445 7.617 -1.874 1.00 91.56 189 PHE A O 1
ATOM 1448 N N . SER A 1 190 ? -13.383 8.599 -1.351 1.00 89.31 190 SER A N 1
ATOM 1449 C CA . SER A 1 190 ? -14.176 7.710 -2.203 1.00 89.31 190 SER A CA 1
ATOM 1450 C C . SER A 1 190 ? -13.796 7.835 -3.686 1.00 89.31 190 SER A C 1
ATOM 1452 O O . SER A 1 190 ? -13.802 6.825 -4.391 1.00 89.31 190 SER A O 1
ATOM 1454 N N . ASN A 1 191 ? -13.463 9.046 -4.140 1.00 88.75 191 ASN A N 1
ATOM 1455 C CA . ASN A 1 191 ? -13.085 9.368 -5.512 1.00 88.75 191 ASN A CA 1
ATOM 1456 C C . ASN A 1 191 ? -11.618 9.019 -5.809 1.00 88.75 191 ASN A C 1
ATOM 1458 O O . ASN A 1 191 ? -11.350 8.392 -6.833 1.00 88.75 191 ASN A O 1
ATOM 1462 N N . GLU A 1 192 ? -10.681 9.362 -4.916 1.00 88.19 192 GLU A N 1
ATOM 1463 C CA . GLU A 1 192 ? -9.252 9.031 -5.068 1.00 88.19 192 GLU A CA 1
ATOM 1464 C C . GLU A 1 192 ? -9.032 7.512 -5.066 1.00 88.19 192 GLU A C 1
ATOM 1466 O O . GLU A 1 192 ? -8.203 6.990 -5.814 1.00 88.19 192 GLU A O 1
ATOM 1471 N N . GLY A 1 193 ? -9.789 6.781 -4.243 1.00 89.44 193 GLY A N 1
ATOM 1472 C CA . GLY A 1 193 ? -9.698 5.332 -4.163 1.00 89.44 193 GLY A CA 1
ATOM 1473 C C . GLY A 1 193 ? -8.380 4.834 -3.558 1.00 89.44 193 GLY A C 1
ATOM 1474 O O . GLY A 1 193 ? -7.648 5.543 -2.863 1.00 89.44 193 GLY A O 1
ATOM 1475 N N . ILE A 1 194 ? -8.092 3.551 -3.786 1.00 89.94 194 ILE A N 1
ATOM 1476 C CA . ILE A 1 194 ? -6.827 2.930 -3.381 1.00 89.94 194 ILE A CA 1
ATOM 1477 C C . ILE A 1 194 ? -5.822 2.996 -4.524 1.00 89.94 194 ILE A C 1
ATOM 1479 O O . ILE A 1 194 ? -6.149 2.668 -5.664 1.00 89.94 194 ILE A O 1
ATOM 1483 N N . GLY A 1 195 ? -4.583 3.368 -4.210 1.00 91.31 195 GLY A N 1
ATOM 1484 C CA . GLY A 1 195 ? -3.514 3.391 -5.194 1.00 91.31 195 GLY A CA 1
ATOM 1485 C C . GLY A 1 195 ? -3.049 1.993 -5.609 1.00 91.31 195 GLY A C 1
ATOM 1486 O O . GLY A 1 195 ? -3.304 0.985 -4.944 1.00 91.31 195 GLY A O 1
ATOM 1487 N N . SER A 1 196 ? -2.305 1.945 -6.708 1.00 93.69 196 SER A N 1
ATOM 1488 C CA . SER A 1 196 ? -1.676 0.742 -7.247 1.00 93.69 196 SER A CA 1
ATOM 1489 C C . SER A 1 196 ? -0.157 0.927 -7.375 1.00 93.69 196 SER A C 1
ATOM 1491 O O . SER A 1 196 ? 0.336 2.020 -7.687 1.00 93.69 196 SER A O 1
ATOM 1493 N N . ILE A 1 197 ? 0.577 -0.158 -7.120 1.00 97.62 197 ILE A N 1
ATOM 1494 C CA . ILE A 1 197 ? 2.004 -0.326 -7.415 1.00 97.62 197 ILE A CA 1
ATOM 1495 C C . ILE A 1 197 ? 2.151 -1.597 -8.261 1.00 97.62 197 ILE A C 1
ATOM 1497 O O . ILE A 1 197 ? 1.995 -2.702 -7.741 1.00 97.62 197 ILE A O 1
ATOM 1501 N N . PRO A 1 198 ? 2.460 -1.495 -9.558 1.00 97.88 198 PRO A N 1
ATOM 1502 C CA . PRO A 1 198 ? 2.682 -2.664 -10.393 1.00 97.88 198 PRO A CA 1
ATOM 1503 C C . PRO A 1 198 ? 3.908 -3.440 -9.918 1.00 97.88 198 PRO A C 1
ATOM 1505 O O . PRO A 1 198 ? 4.954 -2.856 -9.636 1.00 97.88 198 PRO A O 1
ATOM 1508 N N . PHE A 1 199 ? 3.833 -4.767 -9.889 1.00 98.62 199 PHE A N 1
ATOM 1509 C CA . PHE A 1 199 ? 4.984 -5.614 -9.574 1.00 98.62 199 PHE A CA 1
ATOM 1510 C C . PHE A 1 199 ? 6.131 -5.412 -10.580 1.00 98.62 199 PHE A C 1
ATOM 1512 O O . PHE A 1 199 ? 7.304 -5.505 -10.224 1.00 98.62 199 PHE A O 1
ATOM 1519 N N . GLY A 1 200 ? 5.811 -5.007 -11.811 1.00 98.06 200 GLY A N 1
ATOM 1520 C CA . GLY A 1 200 ? 6.782 -4.540 -12.796 1.00 98.06 200 GLY A CA 1
ATOM 1521 C C . GLY A 1 200 ? 7.635 -3.365 -12.314 1.00 98.06 200 GLY A C 1
ATOM 1522 O O . GLY A 1 200 ? 8.814 -3.316 -12.657 1.00 98.06 200 GLY A O 1
ATOM 1523 N N . ALA A 1 201 ? 7.103 -2.475 -11.465 1.00 98.06 201 ALA A N 1
ATOM 1524 C CA . ALA A 1 201 ? 7.869 -1.395 -10.840 1.00 98.06 201 ALA A CA 1
ATOM 1525 C C . ALA A 1 201 ? 8.868 -1.917 -9.796 1.00 98.06 201 ALA A C 1
ATOM 1527 O O . ALA A 1 201 ? 9.955 -1.361 -9.669 1.00 98.06 201 ALA A O 1
ATOM 1528 N N . VAL A 1 202 ? 8.549 -3.013 -9.096 1.00 98.19 202 VAL A N 1
ATOM 1529 C CA . VAL A 1 202 ? 9.482 -3.695 -8.178 1.00 98.19 202 VAL A CA 1
ATOM 1530 C C . VAL A 1 202 ? 10.665 -4.258 -8.959 1.00 98.19 202 VAL A C 1
ATOM 1532 O O . VAL A 1 202 ? 11.818 -4.024 -8.601 1.00 98.19 202 VAL A O 1
ATOM 1535 N N . MET A 1 203 ? 10.378 -4.971 -10.050 1.00 97.88 203 MET A N 1
ATOM 1536 C CA . MET A 1 203 ? 11.414 -5.551 -10.905 1.00 97.88 203 MET A CA 1
ATOM 1537 C C . MET A 1 203 ? 12.234 -4.467 -11.614 1.00 97.88 203 MET A C 1
ATOM 1539 O O . MET A 1 203 ? 13.457 -4.547 -11.647 1.00 97.88 203 MET A O 1
ATOM 1543 N N . ALA A 1 204 ? 11.580 -3.408 -12.096 1.00 96.25 204 ALA A N 1
ATOM 1544 C CA . ALA A 1 204 ? 12.243 -2.257 -12.696 1.00 96.25 204 ALA A CA 1
ATOM 1545 C C . ALA A 1 204 ? 13.175 -1.551 -11.706 1.00 96.25 204 ALA A C 1
ATOM 1547 O O . ALA A 1 204 ? 14.289 -1.195 -12.073 1.00 96.25 204 ALA A O 1
ATOM 1548 N N . LEU A 1 205 ? 12.752 -1.375 -10.451 1.00 95.75 205 LEU A N 1
ATOM 1549 C CA . LEU A 1 205 ? 13.583 -0.768 -9.416 1.00 95.75 205 LEU A CA 1
ATOM 1550 C C . LEU A 1 205 ? 14.817 -1.631 -9.114 1.00 95.75 205 LEU A C 1
ATOM 1552 O O . LEU A 1 205 ? 15.910 -1.088 -8.972 1.00 95.75 205 LEU A O 1
ATOM 1556 N N . ALA A 1 206 ? 14.662 -2.960 -9.082 1.00 94.44 206 ALA A N 1
ATOM 1557 C CA . ALA A 1 206 ? 15.777 -3.891 -8.914 1.00 94.44 206 ALA A CA 1
ATOM 1558 C C . ALA A 1 206 ? 16.783 -3.806 -10.078 1.00 94.44 206 ALA A C 1
ATOM 1560 O O . ALA A 1 206 ? 17.987 -3.730 -9.835 1.00 94.44 206 ALA A O 1
ATOM 1561 N N . ASP A 1 207 ? 16.301 -3.748 -11.324 1.00 92.12 207 ASP A N 1
ATOM 1562 C CA . ASP A 1 207 ? 17.147 -3.601 -12.519 1.00 92.12 207 ASP A CA 1
ATOM 1563 C C . ASP A 1 207 ? 17.844 -2.228 -12.563 1.00 92.12 207 ASP A C 1
ATOM 1565 O O . ASP A 1 207 ? 19.010 -2.108 -12.946 1.00 92.12 207 ASP A O 1
ATOM 1569 N N . ALA A 1 208 ? 17.133 -1.178 -12.148 1.00 91.00 208 ALA A N 1
ATOM 1570 C CA . ALA A 1 208 ? 17.581 0.208 -12.200 1.00 91.00 208 ALA A CA 1
ATOM 1571 C C . ALA A 1 208 ? 18.486 0.628 -11.035 1.00 91.00 208 ALA A C 1
ATOM 1573 O O . ALA A 1 208 ? 19.124 1.681 -11.120 1.00 91.00 208 ALA A O 1
ATOM 1574 N N . GLY A 1 209 ? 18.535 -0.151 -9.949 1.00 88.88 209 GLY A N 1
ATOM 1575 C CA . GLY A 1 209 ? 19.131 0.259 -8.674 1.00 88.88 209 GLY A CA 1
ATOM 1576 C C . GLY A 1 209 ? 20.550 0.816 -8.809 1.00 88.88 209 GLY A C 1
ATOM 1577 O O . GLY A 1 209 ? 20.862 1.864 -8.256 1.00 88.88 209 GLY A O 1
ATOM 1578 N N . LYS A 1 210 ? 21.397 0.183 -9.625 1.00 87.25 210 LYS A N 1
ATOM 1579 C CA . LYS A 1 210 ? 22.812 0.573 -9.778 1.00 87.25 210 LYS A CA 1
ATOM 1580 C C . LYS A 1 210 ? 23.105 1.423 -11.018 1.00 87.25 210 LYS A C 1
ATOM 1582 O O . LYS A 1 210 ? 24.268 1.689 -11.314 1.00 87.25 210 LYS A O 1
ATOM 1587 N N . ILE A 1 211 ? 22.079 1.831 -11.765 1.00 85.31 211 ILE A N 1
ATOM 1588 C CA . ILE A 1 211 ? 22.255 2.585 -13.010 1.00 85.31 211 ILE A CA 1
ATOM 1589 C C . ILE A 1 211 ? 22.446 4.070 -12.687 1.00 85.31 211 ILE A C 1
ATOM 1591 O O . ILE A 1 211 ? 21.507 4.752 -12.284 1.00 85.31 211 ILE A O 1
ATOM 1595 N N . GLU A 1 212 ? 23.667 4.570 -12.896 1.00 80.81 212 GLU A N 1
ATOM 1596 C CA . GLU A 1 212 ? 24.034 5.982 -12.673 1.00 80.81 212 GLU A CA 1
ATOM 1597 C C . GLU A 1 212 ? 24.687 6.644 -13.896 1.00 80.81 212 GLU A C 1
ATOM 1599 O O . GLU A 1 212 ? 24.813 7.867 -13.955 1.00 80.81 212 GLU A O 1
ATOM 1604 N N . THR A 1 213 ? 25.051 5.866 -14.914 1.00 72.94 213 THR A N 1
ATOM 1605 C CA . THR A 1 213 ? 25.643 6.347 -16.172 1.00 72.94 213 THR A CA 1
ATOM 1606 C C . THR A 1 213 ? 24.870 5.809 -17.368 1.00 72.94 213 THR A C 1
ATOM 1608 O O . THR A 1 213 ? 24.195 4.786 -17.249 1.00 72.94 213 THR A O 1
ATOM 1611 N N . ASP A 1 214 ? 24.977 6.481 -18.513 1.00 66.19 214 ASP A N 1
ATOM 1612 C CA . ASP A 1 214 ? 24.406 5.972 -19.761 1.00 66.19 214 ASP A CA 1
ATOM 1613 C C . ASP A 1 214 ? 25.135 4.724 -20.301 1.00 66.19 214 ASP A C 1
ATOM 1615 O O . ASP A 1 214 ? 26.207 4.348 -19.816 1.00 66.19 214 ASP A O 1
ATOM 1619 N N . ASP A 1 215 ? 24.522 4.065 -21.294 1.00 65.31 215 ASP A N 1
ATOM 1620 C CA . ASP A 1 215 ? 25.052 2.844 -21.922 1.00 65.31 215 ASP A CA 1
ATOM 1621 C C . ASP A 1 215 ? 26.183 3.147 -22.924 1.00 65.31 215 ASP A C 1
ATOM 1623 O O . ASP A 1 215 ? 26.742 2.226 -23.520 1.00 65.31 215 ASP A O 1
ATOM 1627 N N . SER A 1 216 ? 26.521 4.423 -23.146 1.00 62.62 216 SER A N 1
ATOM 1628 C CA . SER A 1 216 ? 27.549 4.792 -24.117 1.00 62.62 216 SER A CA 1
ATOM 1629 C C . SER A 1 216 ? 28.939 4.367 -23.639 1.00 62.62 216 SER A C 1
ATOM 1631 O O . SER A 1 216 ? 29.233 4.344 -22.440 1.00 62.62 216 SER A O 1
ATOM 1633 N N . ALA A 1 217 ? 29.857 4.130 -24.579 1.00 54.75 217 ALA A N 1
ATOM 1634 C CA . ALA A 1 217 ? 31.265 3.876 -24.261 1.00 54.75 217 ALA A CA 1
ATOM 1635 C C . ALA A 1 217 ? 31.918 4.995 -23.413 1.00 54.75 217 ALA A C 1
ATOM 1637 O O . ALA A 1 217 ? 32.886 4.739 -22.696 1.00 54.75 217 ALA A O 1
ATOM 1638 N N . ALA A 1 218 ? 31.382 6.222 -23.467 1.00 58.91 218 ALA A N 1
ATOM 1639 C CA . ALA A 1 218 ? 31.846 7.370 -22.690 1.00 58.91 218 ALA A CA 1
ATOM 1640 C C . ALA A 1 218 ? 31.261 7.435 -21.264 1.00 58.91 218 ALA A C 1
ATOM 1642 O O . ALA A 1 218 ? 31.784 8.190 -20.444 1.00 58.91 218 ALA A O 1
ATOM 1643 N N . LYS A 1 219 ? 30.216 6.646 -20.959 1.00 64.06 219 LYS A N 1
ATOM 1644 C CA . LYS A 1 219 ? 29.513 6.598 -19.664 1.00 64.06 219 LYS A CA 1
ATOM 1645 C C . LYS A 1 219 ? 29.128 7.986 -19.143 1.00 64.06 219 LYS A C 1
ATOM 1647 O O . LYS A 1 219 ? 29.440 8.353 -18.007 1.00 64.06 219 LYS A O 1
ATOM 1652 N N . GLY A 1 220 ? 28.474 8.779 -19.988 1.00 63.31 220 GLY A N 1
ATOM 1653 C CA . GLY A 1 220 ? 28.021 10.118 -19.633 1.00 63.31 220 GLY A CA 1
ATOM 1654 C C . GLY A 1 220 ? 27.016 10.081 -18.480 1.00 63.31 220 GLY A C 1
ATOM 1655 O O . GLY A 1 220 ? 26.178 9.180 -18.390 1.00 63.31 220 GLY A O 1
ATOM 1656 N N . LYS A 1 221 ? 27.088 11.068 -17.581 1.00 63.44 221 LYS A N 1
ATOM 1657 C CA . LYS A 1 221 ? 26.052 11.267 -16.563 1.00 63.44 221 LYS A CA 1
ATOM 1658 C C . LYS A 1 221 ? 24.878 12.027 -17.170 1.00 63.44 221 LYS A C 1
ATOM 1660 O O . LYS A 1 221 ? 25.052 12.953 -17.958 1.00 63.44 221 LYS A O 1
ATOM 1665 N N . VAL A 1 222 ? 23.675 11.622 -16.801 1.00 61.97 222 VAL A N 1
ATOM 1666 C CA . VAL A 1 222 ? 22.433 12.285 -17.195 1.00 61.97 222 VAL A CA 1
ATOM 1667 C C . VAL A 1 222 ? 22.197 13.498 -16.285 1.00 61.97 222 VAL A C 1
ATOM 1669 O O . VAL A 1 222 ? 22.407 13.394 -15.078 1.00 61.97 222 VAL A O 1
ATOM 1672 N N . ASN A 1 223 ? 21.795 14.641 -16.858 1.00 66.19 223 ASN A N 1
ATOM 1673 C CA . ASN A 1 223 ? 21.597 15.919 -16.149 1.00 66.19 223 ASN A CA 1
ATOM 1674 C C . ASN A 1 223 ? 22.760 16.285 -15.200 1.00 66.19 223 ASN A C 1
ATOM 1676 O O . ASN A 1 223 ? 22.552 16.487 -14.004 1.00 66.19 223 ASN A O 1
ATOM 1680 N N . ASP A 1 224 ? 23.998 16.225 -15.700 1.00 68.62 224 ASP A N 1
ATOM 1681 C CA . ASP A 1 224 ? 25.230 16.457 -14.927 1.00 68.62 224 ASP A CA 1
ATOM 1682 C C . ASP A 1 224 ? 25.380 15.590 -13.659 1.00 68.62 224 ASP A C 1
ATOM 1684 O O . ASP A 1 224 ? 26.143 15.902 -12.745 1.00 68.62 224 ASP A O 1
ATOM 1688 N N . GLY A 1 225 ? 24.691 14.446 -13.608 1.00 71.31 225 GLY A N 1
ATOM 1689 C CA . GLY A 1 225 ? 24.704 13.543 -12.459 1.00 71.31 225 GLY A CA 1
ATOM 1690 C C . GLY A 1 225 ? 23.687 13.890 -11.379 1.00 71.31 225 GLY A C 1
ATOM 1691 O O . GLY A 1 225 ? 23.847 13.432 -10.249 1.00 71.31 225 GLY A O 1
ATOM 1692 N N . ASN A 1 226 ? 22.656 14.675 -11.698 1.00 79.50 226 ASN A N 1
ATOM 1693 C CA . ASN A 1 226 ? 21.548 14.905 -10.783 1.00 79.50 226 ASN A CA 1
ATOM 1694 C C . ASN A 1 226 ? 20.812 13.589 -10.495 1.00 79.50 226 ASN A C 1
ATOM 1696 O O . ASN A 1 226 ? 20.100 13.045 -11.342 1.00 79.50 226 ASN A O 1
ATOM 1700 N N . GLU A 1 227 ? 20.961 13.110 -9.263 1.00 84.38 227 GLU A N 1
ATOM 1701 C CA . GLU A 1 227 ? 20.435 11.822 -8.823 1.00 84.38 227 GLU A CA 1
ATOM 1702 C C . GLU A 1 227 ? 18.920 11.697 -8.992 1.00 84.38 227 GLU A C 1
ATOM 1704 O O . GLU A 1 227 ? 18.443 10.592 -9.222 1.00 84.38 227 GLU A O 1
ATOM 1709 N N . SER A 1 228 ? 18.145 12.786 -8.932 1.00 84.62 228 SER A N 1
ATOM 1710 C CA . SER A 1 228 ? 16.686 12.726 -9.127 1.00 84.62 228 SER A CA 1
ATOM 1711 C C . SER A 1 228 ? 16.294 12.133 -10.488 1.00 84.62 228 SER A C 1
ATOM 1713 O O . SER A 1 228 ? 15.209 11.575 -10.622 1.00 84.62 228 SER A O 1
ATOM 1715 N N . PHE A 1 229 ? 17.194 12.202 -11.475 1.00 81.62 229 PHE A N 1
ATOM 1716 C CA . PHE A 1 229 ? 17.007 11.654 -12.818 1.00 81.62 229 PHE A CA 1
ATOM 1717 C C . PHE A 1 229 ? 17.528 10.233 -12.985 1.00 81.62 229 PHE A C 1
ATOM 1719 O O . PHE A 1 229 ? 17.327 9.643 -14.045 1.00 81.62 229 PHE A O 1
ATOM 1726 N N . PHE A 1 230 ? 18.190 9.668 -11.975 1.00 87.12 230 PHE A N 1
ATOM 1727 C CA . PHE A 1 230 ? 18.605 8.272 -12.031 1.00 87.12 230 PHE A CA 1
ATOM 1728 C C . PHE A 1 230 ? 17.367 7.382 -12.179 1.00 87.12 230 PHE A C 1
ATOM 1730 O O . PHE A 1 230 ? 16.366 7.640 -11.499 1.00 87.12 230 PHE A O 1
ATOM 1737 N N . PRO A 1 231 ? 17.402 6.318 -13.008 1.00 88.94 231 PRO A N 1
ATOM 1738 C CA . PRO A 1 231 ? 16.203 5.545 -13.322 1.00 88.94 231 PRO A CA 1
ATOM 1739 C C . PRO A 1 231 ? 15.502 5.017 -12.070 1.00 88.94 231 PRO A C 1
ATOM 1741 O O . PRO A 1 231 ? 14.278 5.083 -11.981 1.00 88.94 231 PRO A O 1
ATOM 1744 N N . ARG A 1 232 ? 16.273 4.600 -11.051 1.00 92.38 232 ARG A N 1
ATOM 1745 C CA . ARG A 1 232 ? 15.731 4.163 -9.756 1.00 92.38 232 ARG A CA 1
ATOM 1746 C C . ARG A 1 232 ? 14.869 5.229 -9.078 1.00 92.38 232 ARG A C 1
ATOM 1748 O O . ARG A 1 232 ? 13.824 4.895 -8.538 1.00 92.38 232 ARG A O 1
ATOM 1755 N N . ASN A 1 233 ? 15.278 6.496 -9.132 1.00 91.44 233 ASN A N 1
ATOM 1756 C CA . ASN A 1 233 ? 14.598 7.600 -8.460 1.00 91.44 233 ASN A CA 1
ATOM 1757 C C . ASN A 1 233 ? 13.362 8.035 -9.244 1.00 91.44 233 ASN A C 1
ATOM 1759 O O . ASN A 1 233 ? 12.334 8.318 -8.640 1.00 91.44 233 ASN A O 1
ATOM 1763 N N . VAL A 1 234 ? 13.409 7.999 -10.575 1.00 90.12 234 VAL A N 1
ATOM 1764 C CA . VAL A 1 234 ? 12.229 8.236 -11.420 1.00 90.12 234 VAL A CA 1
ATOM 1765 C C . VAL A 1 234 ? 11.163 7.158 -11.182 1.00 90.12 234 VAL A C 1
ATOM 1767 O O . VAL A 1 234 ? 10.010 7.478 -10.891 1.00 90.12 234 VAL A O 1
ATOM 1770 N N . ILE A 1 235 ? 11.550 5.875 -11.209 1.00 94.06 235 ILE A N 1
ATOM 1771 C CA . ILE A 1 235 ? 10.654 4.742 -10.912 1.00 94.06 235 ILE A CA 1
ATOM 1772 C C . ILE A 1 235 ? 10.108 4.854 -9.482 1.00 94.06 235 ILE A C 1
ATOM 1774 O O . ILE A 1 235 ? 8.903 4.726 -9.258 1.00 94.06 235 ILE A O 1
ATOM 1778 N N . TYR A 1 236 ? 10.981 5.130 -8.511 1.00 94.81 236 TYR A N 1
ATOM 1779 C CA . TYR A 1 236 ? 10.603 5.312 -7.116 1.00 94.81 236 TYR A CA 1
ATOM 1780 C C . TYR A 1 236 ? 9.574 6.435 -6.943 1.00 94.81 236 TYR A C 1
ATOM 1782 O O . TYR A 1 236 ? 8.517 6.201 -6.361 1.00 94.81 236 TYR A O 1
ATOM 1790 N N . ASN A 1 237 ? 9.824 7.625 -7.495 1.00 91.44 237 ASN A N 1
ATOM 1791 C CA . ASN A 1 237 ? 8.900 8.749 -7.362 1.00 91.44 237 ASN A CA 1
ATOM 1792 C C . ASN A 1 237 ? 7.558 8.472 -8.032 1.00 91.44 237 ASN A C 1
ATOM 1794 O O . ASN A 1 237 ? 6.512 8.788 -7.466 1.00 91.44 237 ASN A O 1
ATOM 1798 N N . LYS A 1 238 ? 7.551 7.830 -9.202 1.00 91.31 238 LYS A N 1
ATOM 1799 C CA . LYS A 1 238 ? 6.303 7.493 -9.887 1.00 91.31 238 LYS A CA 1
ATOM 1800 C C . LYS A 1 238 ? 5.455 6.486 -9.107 1.00 91.31 238 LYS A C 1
ATOM 1802 O O . LYS A 1 238 ? 4.255 6.708 -8.944 1.00 91.31 238 LYS A O 1
ATOM 1807 N N . TYR A 1 239 ? 6.055 5.404 -8.619 1.00 94.81 239 TYR A N 1
ATOM 1808 C CA . TYR A 1 239 ? 5.291 4.260 -8.114 1.00 94.81 239 TYR A CA 1
ATOM 1809 C C . TYR A 1 239 ? 5.272 4.138 -6.587 1.00 94.81 239 TYR A C 1
ATOM 1811 O O . TYR A 1 239 ? 4.244 3.763 -6.035 1.00 94.81 239 TYR A O 1
ATOM 1819 N N . PHE A 1 240 ? 6.363 4.471 -5.898 1.00 94.38 240 PHE A N 1
ATOM 1820 C CA . PHE A 1 240 ? 6.538 4.202 -4.464 1.00 94.38 240 PHE A CA 1
ATOM 1821 C C . PHE A 1 240 ? 6.463 5.452 -3.582 1.00 94.38 240 PHE A C 1
ATOM 1823 O O . PHE A 1 240 ? 6.080 5.340 -2.421 1.00 94.38 240 PHE A O 1
ATOM 1830 N N . ASN A 1 241 ? 6.773 6.642 -4.107 1.00 91.56 241 ASN A N 1
ATOM 1831 C CA . ASN A 1 241 ? 6.673 7.906 -3.368 1.00 91.56 241 ASN A CA 1
ATOM 1832 C C . ASN A 1 241 ? 5.230 8.443 -3.333 1.00 91.56 241 ASN A C 1
ATOM 1834 O O . ASN A 1 241 ? 4.942 9.565 -3.747 1.00 91.56 241 ASN A O 1
ATOM 1838 N N . LYS A 1 242 ? 4.311 7.577 -2.911 1.00 88.69 242 LYS A N 1
ATOM 1839 C CA . LYS A 1 242 ? 2.878 7.829 -2.805 1.00 88.69 242 LYS A CA 1
ATOM 1840 C C . LYS A 1 242 ? 2.434 7.666 -1.359 1.00 88.69 242 LYS A C 1
ATOM 1842 O O . LYS A 1 242 ? 2.586 6.595 -0.772 1.00 88.69 242 LYS A O 1
ATOM 1847 N N . HIS A 1 243 ? 1.876 8.728 -0.801 1.00 89.12 243 HIS A N 1
ATOM 1848 C CA . HIS A 1 243 ? 1.395 8.812 0.574 1.00 89.12 243 HIS A CA 1
ATOM 1849 C C . HIS A 1 243 ? -0.044 8.310 0.743 1.00 89.12 243 HIS A C 1
ATOM 1851 O O . HIS A 1 243 ? -0.520 8.168 1.872 1.00 89.12 243 HIS A O 1
ATOM 1857 N N . ASN A 1 244 ? -0.748 8.007 -0.352 1.00 89.31 244 ASN A N 1
ATOM 1858 C CA . ASN A 1 244 ? -1.969 7.215 -0.274 1.00 89.31 244 ASN A CA 1
ATOM 1859 C C . ASN A 1 244 ? -1.624 5.736 -0.077 1.00 89.31 244 ASN A C 1
ATOM 1861 O O . ASN A 1 244 ? -0.586 5.245 -0.525 1.00 89.31 244 ASN A O 1
ATOM 1865 N N . VAL A 1 245 ? -2.516 5.008 0.593 1.00 91.56 245 VAL A N 1
ATOM 1866 C CA . VAL A 1 245 ? -2.398 3.553 0.694 1.00 91.56 245 VAL A CA 1
ATOM 1867 C C . VAL A 1 245 ? -2.493 2.938 -0.702 1.00 91.56 245 VAL A C 1
ATOM 1869 O O . VAL A 1 245 ? -3.373 3.294 -1.489 1.00 91.56 245 VAL A O 1
ATOM 1872 N N . CYS A 1 246 ? -1.582 2.023 -1.015 1.00 94.75 246 CYS A N 1
ATOM 1873 C CA . CYS A 1 246 ? -1.528 1.337 -2.297 1.00 94.75 246 CYS A CA 1
ATOM 1874 C C . CYS A 1 246 ? -1.538 -0.184 -2.118 1.00 94.75 246 CYS A C 1
ATOM 1876 O O . CYS A 1 246 ? -1.032 -0.705 -1.126 1.00 94.75 246 CYS A O 1
ATOM 1878 N N . VAL A 1 247 ? -2.055 -0.904 -3.110 1.00 96.62 247 VAL A N 1
ATOM 1879 C CA . VAL A 1 247 ? -1.879 -2.360 -3.256 1.00 96.62 247 VAL A CA 1
ATOM 1880 C C . VAL A 1 247 ? -0.877 -2.674 -4.356 1.00 96.62 247 VAL A C 1
ATOM 1882 O O . VAL A 1 247 ? -0.693 -1.884 -5.282 1.00 96.62 247 VAL A O 1
ATOM 1885 N N . ILE A 1 248 ? -0.258 -3.852 -4.290 1.00 98.31 248 ILE A N 1
ATOM 1886 C CA . ILE A 1 248 ? 0.651 -4.314 -5.339 1.00 98.31 248 ILE A CA 1
ATOM 1887 C C . ILE A 1 248 ? -0.133 -5.153 -6.355 1.00 98.31 248 ILE A C 1
ATOM 1889 O O . ILE A 1 248 ? -0.806 -6.110 -5.969 1.00 98.31 248 ILE A O 1
ATOM 1893 N N . THR A 1 249 ? -0.045 -4.818 -7.643 1.00 98.12 249 THR A N 1
ATOM 1894 C CA . THR A 1 249 ? -0.771 -5.493 -8.737 1.00 98.12 249 THR A CA 1
ATOM 1895 C C . THR A 1 249 ? 0.177 -6.320 -9.619 1.00 98.12 249 THR A C 1
ATOM 1897 O O . THR A 1 249 ? 1.347 -5.966 -9.760 1.00 98.12 249 THR A O 1
ATOM 1900 N N . PRO A 1 250 ? -0.281 -7.410 -10.261 1.00 98.19 250 PRO A N 1
ATOM 1901 C CA . PRO A 1 250 ? 0.545 -8.259 -11.128 1.00 98.19 250 PRO A CA 1
ATOM 1902 C C . PRO A 1 250 ? 0.723 -7.654 -12.533 1.00 98.19 250 PRO A C 1
ATOM 1904 O O . PRO A 1 250 ? 0.537 -8.319 -13.551 1.00 98.19 250 PRO A O 1
ATOM 1907 N N . ASN A 1 251 ? 1.063 -6.368 -12.595 1.00 98.38 251 ASN A N 1
ATOM 1908 C CA . ASN A 1 251 ? 1.128 -5.601 -13.832 1.00 98.38 251 ASN A CA 1
ATOM 1909 C C . ASN A 1 251 ? 2.582 -5.234 -14.178 1.00 98.38 251 ASN A C 1
ATOM 1911 O O . ASN A 1 251 ? 3.397 -4.963 -13.294 1.00 98.38 251 ASN A O 1
ATOM 1915 N N . ALA A 1 252 ? 2.904 -5.237 -15.468 1.00 97.62 252 ALA A N 1
ATOM 1916 C CA . ALA A 1 252 ? 4.130 -4.710 -16.051 1.00 97.62 252 ALA A CA 1
ATOM 1917 C C . ALA A 1 252 ? 3.996 -3.209 -16.348 1.00 97.62 252 ALA A C 1
ATOM 1919 O O . ALA A 1 252 ? 2.897 -2.705 -16.582 1.00 97.62 252 ALA A O 1
ATOM 1920 N N . ILE A 1 253 ? 5.126 -2.504 -16.352 1.00 95.56 253 ILE A N 1
ATOM 1921 C CA . ILE A 1 253 ? 5.211 -1.063 -16.623 1.00 95.56 253 ILE A CA 1
ATOM 1922 C C . ILE A 1 253 ? 6.023 -0.785 -17.885 1.00 95.56 253 ILE A C 1
ATOM 1924 O O . ILE A 1 253 ? 6.723 -1.663 -18.398 1.00 95.56 253 ILE A O 1
ATOM 1928 N N . ALA A 1 254 ? 5.961 0.457 -18.365 1.00 91.25 254 ALA A N 1
ATOM 1929 C CA . ALA A 1 254 ? 6.647 0.885 -19.578 1.00 91.25 254 ALA A CA 1
ATOM 1930 C C . ALA A 1 254 ? 8.165 0.634 -19.514 1.00 91.25 254 ALA A C 1
ATOM 1932 O O . ALA A 1 254 ? 8.749 0.142 -20.483 1.00 91.25 254 ALA A O 1
ATOM 1933 N N . TYR A 1 255 ? 8.796 0.877 -18.358 1.00 91.88 255 TYR A N 1
ATOM 1934 C CA . TYR A 1 255 ? 10.222 0.618 -18.156 1.00 91.88 255 TYR A CA 1
ATOM 1935 C C . TYR A 1 255 ? 10.621 -0.844 -18.391 1.00 91.88 255 TYR A C 1
ATOM 1937 O O . TYR A 1 255 ? 11.717 -1.097 -18.893 1.00 91.88 255 TYR A O 1
ATOM 1945 N N . ASN A 1 256 ? 9.751 -1.823 -18.108 1.00 94.50 256 ASN A N 1
ATOM 1946 C CA . ASN A 1 256 ? 10.080 -3.235 -18.342 1.00 94.50 256 ASN A CA 1
ATOM 1947 C C . ASN A 1 256 ? 10.265 -3.554 -19.841 1.00 94.50 256 ASN A C 1
ATOM 1949 O O . ASN A 1 256 ? 10.878 -4.563 -20.177 1.00 94.50 256 ASN A O 1
ATOM 1953 N N . ALA A 1 257 ? 9.789 -2.687 -20.745 1.00 91.06 257 ALA A N 1
ATOM 1954 C CA . ALA A 1 257 ? 10.007 -2.792 -22.187 1.00 91.06 257 ALA A CA 1
ATOM 1955 C C . ALA A 1 257 ? 11.235 -2.011 -22.690 1.00 91.06 257 ALA A C 1
ATOM 1957 O O . ALA A 1 257 ? 11.405 -1.843 -23.901 1.00 91.06 257 ALA A O 1
ATOM 1958 N N . THR A 1 258 ? 12.079 -1.502 -21.790 1.00 87.06 258 THR A N 1
ATOM 1959 C CA . THR A 1 258 ? 13.310 -0.801 -22.169 1.00 87.06 258 THR A CA 1
ATOM 1960 C C . THR A 1 258 ? 14.301 -1.783 -22.785 1.00 87.06 258 THR A C 1
ATOM 1962 O O . THR A 1 258 ? 14.547 -2.859 -22.241 1.00 87.06 258 THR A O 1
ATOM 1965 N N . THR A 1 259 ? 14.900 -1.396 -23.905 1.00 85.06 259 THR A N 1
ATOM 1966 C CA . THR A 1 259 ? 15.944 -2.151 -24.604 1.00 85.06 259 THR A CA 1
ATOM 1967 C C . THR A 1 259 ? 17.311 -1.501 -24.404 1.00 85.06 259 THR A C 1
ATOM 1969 O O . THR A 1 259 ? 17.406 -0.336 -24.010 1.00 85.06 259 THR A O 1
ATOM 1972 N N . TYR A 1 260 ? 18.383 -2.239 -24.688 1.00 81.69 260 TYR A N 1
ATOM 1973 C CA . TYR A 1 260 ? 19.708 -1.631 -24.851 1.00 81.69 260 TYR A CA 1
ATOM 1974 C C . TYR A 1 260 ? 19.776 -0.822 -26.148 1.00 81.69 260 TYR A C 1
ATOM 1976 O O . TYR A 1 260 ? 19.001 -1.078 -27.075 1.00 81.69 260 TYR A O 1
ATOM 1984 N N . TYR A 1 261 ? 20.719 0.117 -26.227 1.00 75.75 261 TYR A N 1
ATOM 1985 C CA . TYR A 1 261 ? 21.007 0.896 -27.432 1.00 75.75 261 TYR A CA 1
ATOM 1986 C C . TYR A 1 261 ? 22.420 0.605 -27.933 1.00 75.75 261 TYR A C 1
ATOM 1988 O O . TYR A 1 261 ? 23.348 0.457 -27.142 1.00 75.75 261 TYR A O 1
ATOM 1996 N N . ASN A 1 262 ? 22.581 0.551 -29.252 1.00 74.81 262 ASN A N 1
ATOM 1997 C CA . ASN A 1 262 ? 23.894 0.544 -29.888 1.00 74.81 262 ASN A CA 1
ATOM 1998 C C . ASN A 1 262 ? 24.532 1.945 -29.815 1.00 74.81 262 ASN A C 1
ATOM 2000 O O . ASN A 1 262 ? 23.831 2.943 -29.631 1.00 74.81 262 ASN A O 1
ATOM 2004 N N . ASP A 1 263 ? 25.848 2.044 -30.042 1.00 73.56 263 ASP A N 1
ATOM 2005 C CA . ASP A 1 263 ? 26.593 3.322 -30.055 1.00 73.56 263 ASP A CA 1
ATOM 2006 C C . ASP A 1 263 ? 26.022 4.352 -31.052 1.00 73.56 263 ASP A C 1
ATOM 2008 O O . ASP A 1 263 ? 26.173 5.565 -30.891 1.00 73.56 263 ASP A O 1
ATOM 2012 N N . ASP A 1 264 ? 25.332 3.882 -32.091 1.00 71.56 264 ASP A N 1
ATOM 2013 C CA . ASP A 1 264 ? 24.664 4.715 -33.085 1.00 71.56 264 ASP A CA 1
ATOM 2014 C C . ASP A 1 264 ? 23.279 5.228 -32.646 1.00 71.56 264 ASP A C 1
ATOM 2016 O O . ASP A 1 264 ? 22.645 5.961 -33.411 1.00 71.56 264 ASP A O 1
ATOM 2020 N N . GLY A 1 265 ? 22.831 4.904 -31.430 1.00 68.62 265 GLY A N 1
ATOM 2021 C CA . GLY A 1 265 ? 21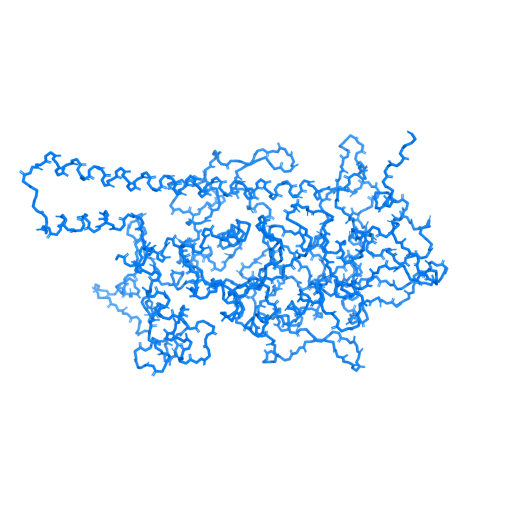.548 5.317 -30.862 1.00 68.62 265 GLY A CA 1
ATOM 2022 C C . GLY A 1 265 ? 20.351 4.472 -31.293 1.00 68.62 265 GLY A C 1
ATOM 2023 O O . GLY A 1 265 ? 19.225 4.824 -30.947 1.00 68.62 265 GLY A O 1
ATOM 2024 N N . VAL A 1 266 ? 20.557 3.377 -32.029 1.00 74.88 266 VAL A N 1
ATOM 2025 C CA . VAL A 1 266 ? 19.476 2.473 -32.440 1.00 74.88 266 VAL A CA 1
ATOM 2026 C C . VAL A 1 266 ? 19.176 1.477 -31.319 1.00 74.88 266 VAL A C 1
ATOM 2028 O O . VAL A 1 266 ? 20.087 0.874 -30.750 1.00 74.88 266 VAL A O 1
ATOM 2031 N N . ALA A 1 267 ? 17.892 1.308 -30.990 1.00 76.56 267 ALA A N 1
ATOM 2032 C CA . ALA A 1 267 ? 17.440 0.300 -30.036 1.00 76.56 267 ALA A CA 1
ATOM 2033 C C . ALA A 1 267 ? 17.784 -1.110 -30.538 1.00 76.56 267 ALA A C 1
ATOM 2035 O O . ALA A 1 267 ? 17.550 -1.444 -31.698 1.00 76.56 267 ALA A O 1
ATOM 2036 N N . THR A 1 268 ? 18.328 -1.935 -29.653 1.00 80.44 268 THR A N 1
ATOM 2037 C CA . THR A 1 268 ? 18.551 -3.363 -29.896 1.00 80.44 268 THR A CA 1
ATOM 2038 C C . THR A 1 268 ? 17.265 -4.158 -29.673 1.00 80.44 268 THR A C 1
ATOM 2040 O O . THR A 1 268 ? 16.351 -3.697 -28.991 1.00 80.44 268 THR A O 1
ATOM 2043 N N . ASP A 1 269 ? 17.236 -5.402 -30.150 1.00 80.44 269 ASP A N 1
ATOM 2044 C CA . ASP A 1 269 ? 16.162 -6.352 -29.825 1.00 80.44 269 ASP A CA 1
ATOM 2045 C C . ASP A 1 269 ? 16.284 -6.926 -28.393 1.00 80.44 269 ASP A C 1
ATOM 2047 O O . ASP A 1 269 ? 15.419 -7.672 -27.932 1.00 80.44 269 ASP A O 1
ATOM 2051 N N . ASN A 1 270 ? 17.351 -6.576 -27.661 1.00 83.38 270 ASN A N 1
ATOM 2052 C CA . ASN A 1 270 ? 17.614 -7.071 -26.313 1.00 83.38 270 ASN A CA 1
ATOM 2053 C C . ASN A 1 270 ? 16.952 -6.173 -25.264 1.00 83.38 270 ASN A C 1
ATOM 2055 O O . ASN A 1 270 ? 17.334 -5.016 -25.069 1.00 83.38 270 ASN A O 1
ATOM 2059 N N . TYR A 1 271 ? 15.991 -6.740 -24.540 1.00 85.81 271 TYR A N 1
ATOM 2060 C CA . TYR A 1 271 ? 15.333 -6.095 -23.407 1.00 85.81 271 TYR A CA 1
ATOM 2061 C C . TYR A 1 271 ? 16.261 -6.058 -22.186 1.00 85.81 271 TYR A C 1
ATOM 2063 O O . TYR A 1 271 ? 16.944 -7.039 -21.890 1.00 85.81 271 TYR A O 1
ATOM 2071 N N . ARG A 1 272 ? 16.237 -4.949 -21.436 1.00 86.12 272 ARG A N 1
ATOM 2072 C CA . ARG A 1 272 ? 16.908 -4.833 -20.128 1.00 86.12 272 ARG A CA 1
ATOM 2073 C C . ARG A 1 272 ? 16.311 -5.804 -19.110 1.00 86.12 272 ARG A C 1
ATOM 2075 O O . ARG A 1 272 ? 17.047 -6.423 -18.348 1.00 86.12 272 ARG A O 1
ATOM 2082 N N . ALA A 1 273 ? 14.991 -5.991 -19.163 1.00 91.19 273 ALA A N 1
ATOM 2083 C CA . ALA A 1 273 ? 14.262 -6.997 -18.398 1.00 91.19 273 ALA A CA 1
ATOM 2084 C C . ALA A 1 273 ? 14.522 -8.407 -18.961 1.00 91.19 273 ALA A C 1
ATOM 2086 O O . ALA A 1 273 ? 13.641 -9.054 -19.527 1.00 91.19 273 ALA A O 1
ATOM 2087 N N . SER A 1 274 ? 15.759 -8.883 -18.832 1.00 91.94 274 SER A N 1
ATOM 2088 C CA . SER A 1 274 ? 16.186 -10.206 -19.311 1.00 91.94 274 SER A CA 1
ATOM 2089 C C . SER A 1 274 ? 15.452 -11.366 -18.626 1.00 91.94 274 SER A C 1
ATOM 2091 O O . SER A 1 274 ? 15.389 -12.457 -19.181 1.00 91.94 274 SER A O 1
ATOM 2093 N N . TRP A 1 275 ? 14.843 -11.101 -17.469 1.00 95.31 275 TRP A N 1
ATOM 2094 C CA . TRP A 1 275 ? 14.014 -12.025 -16.701 1.00 95.31 275 TRP A CA 1
ATOM 2095 C C . TRP A 1 275 ? 12.576 -12.175 -17.218 1.00 95.31 275 TRP A C 1
ATOM 2097 O O . TRP A 1 275 ? 11.856 -13.080 -16.780 1.00 95.31 275 TRP A O 1
ATOM 2107 N N . ALA A 1 276 ? 12.130 -11.284 -18.107 1.00 96.62 276 ALA A N 1
ATOM 2108 C CA . ALA A 1 276 ? 10.752 -11.234 -18.576 1.00 96.62 276 ALA A CA 1
ATOM 2109 C C . ALA A 1 276 ? 10.489 -12.257 -19.688 1.00 96.62 276 ALA A C 1
ATOM 2111 O O . ALA A 1 276 ? 11.233 -12.343 -20.673 1.00 96.62 276 ALA A O 1
ATOM 2112 N N . ASP A 1 277 ? 9.388 -12.998 -19.563 1.00 95.88 277 ASP A N 1
ATOM 2113 C CA . ASP A 1 277 ? 8.883 -13.844 -20.646 1.00 95.88 277 ASP A CA 1
ATOM 2114 C C . ASP A 1 277 ? 8.188 -13.023 -21.740 1.00 95.88 277 ASP A C 1
ATOM 2116 O O . ASP A 1 277 ? 8.053 -11.800 -21.654 1.00 95.88 277 ASP A O 1
ATOM 2120 N N . GLU A 1 278 ? 7.782 -13.694 -22.817 1.00 95.00 278 GLU A N 1
ATOM 2121 C CA . GLU A 1 278 ? 7.173 -13.020 -23.966 1.00 95.00 278 GLU A CA 1
ATOM 2122 C C . GLU A 1 278 ? 5.830 -12.362 -23.617 1.00 95.00 278 GLU A C 1
ATOM 2124 O O . GLU A 1 278 ? 5.488 -11.308 -24.161 1.00 95.00 278 GLU A O 1
ATOM 2129 N N . ASN A 1 279 ? 5.086 -12.937 -22.665 1.00 96.19 279 ASN A N 1
ATOM 2130 C CA . ASN A 1 279 ? 3.842 -12.353 -22.181 1.00 96.19 279 ASN A CA 1
ATOM 2131 C C . ASN A 1 279 ? 4.122 -11.037 -21.443 1.00 96.19 279 ASN A C 1
ATOM 2133 O O . ASN A 1 279 ? 3.527 -10.010 -21.769 1.00 96.19 279 ASN A O 1
ATOM 2137 N N . THR A 1 280 ? 5.083 -11.034 -20.522 1.00 97.06 280 THR A N 1
ATOM 2138 C CA . THR A 1 280 ? 5.480 -9.831 -19.789 1.00 97.06 280 THR A CA 1
ATOM 2139 C C . THR A 1 280 ? 6.085 -8.779 -20.704 1.00 97.06 280 THR A C 1
ATOM 2141 O O . THR A 1 280 ? 5.776 -7.600 -20.548 1.00 97.06 280 THR A O 1
ATOM 2144 N N . LYS A 1 281 ? 6.895 -9.167 -21.696 1.00 95.50 281 LYS A N 1
ATOM 2145 C CA . LYS A 1 281 ? 7.413 -8.241 -22.717 1.00 95.50 281 LYS A CA 1
ATOM 2146 C C . LYS A 1 281 ? 6.284 -7.599 -23.518 1.00 95.50 281 LYS A C 1
ATOM 2148 O O . LYS A 1 281 ? 6.316 -6.391 -23.753 1.00 95.50 281 LYS A O 1
ATOM 2153 N N . THR A 1 282 ? 5.272 -8.381 -23.893 1.00 96.06 282 THR A N 1
ATOM 2154 C CA . THR A 1 282 ? 4.076 -7.885 -24.588 1.00 96.06 282 THR A CA 1
ATOM 2155 C C . THR A 1 282 ? 3.289 -6.913 -23.709 1.00 96.06 282 THR A C 1
ATOM 2157 O O . THR A 1 282 ? 2.974 -5.812 -24.159 1.00 96.06 282 THR A O 1
ATOM 2160 N N . ALA A 1 283 ? 3.035 -7.267 -22.446 1.00 96.50 283 ALA A N 1
ATOM 2161 C CA . ALA A 1 283 ? 2.351 -6.407 -21.482 1.00 96.50 283 ALA A CA 1
ATOM 2162 C C . ALA A 1 283 ? 3.119 -5.101 -21.230 1.00 96.50 283 ALA A C 1
ATOM 2164 O O . ALA A 1 283 ? 2.544 -4.019 -21.281 1.00 96.50 283 ALA A O 1
ATOM 2165 N N . ALA A 1 284 ? 4.437 -5.177 -21.040 1.00 95.06 284 ALA A N 1
ATOM 2166 C CA . ALA A 1 284 ? 5.296 -4.013 -20.862 1.00 95.06 284 ALA A CA 1
ATOM 2167 C C . ALA A 1 284 ? 5.299 -3.102 -22.099 1.00 95.06 284 ALA A C 1
ATOM 2169 O O . ALA A 1 284 ? 5.296 -1.878 -21.975 1.00 95.06 284 ALA A O 1
ATOM 2170 N N . LYS A 1 285 ? 5.282 -3.686 -23.304 1.00 91.69 285 LYS A N 1
ATOM 2171 C CA . LYS A 1 285 ? 5.194 -2.929 -24.556 1.00 91.69 285 LYS A CA 1
ATOM 2172 C C . LYS A 1 285 ? 3.838 -2.241 -24.691 1.00 91.69 285 LYS A C 1
ATOM 2174 O O . LYS A 1 285 ? 3.817 -1.071 -25.043 1.00 91.69 285 LYS A O 1
ATOM 2179 N N . ALA A 1 286 ? 2.745 -2.915 -24.336 1.00 92.44 286 ALA A N 1
ATOM 2180 C CA . ALA A 1 286 ? 1.421 -2.301 -24.271 1.00 92.44 286 ALA A CA 1
ATOM 2181 C C . ALA A 1 286 ? 1.383 -1.151 -23.252 1.00 92.44 286 ALA A C 1
ATOM 2183 O O . ALA A 1 286 ? 0.946 -0.062 -23.602 1.00 92.44 286 ALA A O 1
ATOM 2184 N N . ALA A 1 287 ? 1.938 -1.338 -22.048 1.00 90.75 287 ALA A N 1
ATOM 2185 C CA . ALA A 1 287 ? 2.046 -0.281 -21.039 1.00 90.75 287 ALA A CA 1
ATOM 2186 C C . ALA A 1 287 ? 2.858 0.920 -21.550 1.00 90.75 287 ALA A C 1
ATOM 2188 O O . ALA A 1 287 ? 2.516 2.072 -21.295 1.00 90.75 287 ALA A O 1
ATOM 2189 N N . ARG A 1 288 ? 3.930 0.659 -22.304 1.00 85.88 288 ARG A N 1
ATOM 2190 C CA . ARG A 1 288 ? 4.747 1.691 -22.946 1.00 85.88 288 ARG A CA 1
ATOM 2191 C C . ARG A 1 288 ? 3.992 2.417 -24.059 1.00 85.88 288 ARG A C 1
ATOM 2193 O O . ARG A 1 288 ? 4.072 3.638 -24.143 1.00 85.88 288 ARG A O 1
ATOM 2200 N N . ASP A 1 289 ? 3.260 1.693 -24.897 1.00 83.12 289 ASP A N 1
ATOM 2201 C CA . ASP A 1 289 ? 2.464 2.273 -25.976 1.00 83.12 289 ASP A CA 1
ATOM 2202 C C . ASP A 1 289 ? 1.290 3.090 -25.408 1.00 83.12 289 ASP A C 1
ATOM 2204 O O . ASP A 1 289 ? 1.014 4.177 -25.902 1.00 83.12 289 ASP A O 1
ATOM 2208 N N . GLU A 1 290 ? 0.639 2.631 -24.335 1.00 80.25 290 GLU A N 1
ATOM 2209 C CA . GLU A 1 290 ? -0.364 3.392 -23.577 1.00 80.25 290 GLU A CA 1
ATOM 2210 C C . GLU A 1 290 ? 0.239 4.653 -22.962 1.00 80.25 290 GLU A C 1
ATOM 2212 O O . GLU A 1 290 ? -0.317 5.735 -23.140 1.00 80.25 290 GLU A O 1
ATOM 2217 N N . PHE A 1 291 ? 1.404 4.539 -22.316 1.00 76.56 291 PHE A N 1
ATOM 2218 C CA . PHE A 1 291 ? 2.142 5.681 -21.783 1.00 76.56 291 PHE A CA 1
ATOM 2219 C C . PHE A 1 291 ? 2.452 6.707 -22.881 1.00 76.56 291 PHE A C 1
ATOM 2221 O O . PHE A 1 291 ? 2.175 7.890 -22.695 1.00 76.56 291 PHE A O 1
ATOM 2228 N N . TYR A 1 292 ? 2.944 6.273 -24.048 1.00 70.94 292 TYR A N 1
ATOM 2229 C CA . TYR A 1 292 ? 3.261 7.158 -25.176 1.00 70.94 292 TYR A CA 1
ATOM 2230 C C . TYR A 1 292 ? 2.037 7.725 -25.898 1.00 70.94 292 TYR A C 1
ATOM 2232 O O . TYR A 1 292 ? 2.051 8.877 -26.331 1.00 70.94 292 TYR A O 1
ATOM 2240 N N . ASN A 1 293 ? 0.954 6.958 -26.007 1.00 66.12 293 ASN A N 1
ATOM 2241 C CA . ASN A 1 293 ? -0.304 7.438 -26.572 1.00 66.12 293 ASN A CA 1
ATOM 2242 C C . ASN A 1 293 ? -0.984 8.448 -25.642 1.00 66.12 293 ASN A C 1
ATOM 2244 O O . ASN A 1 293 ? -1.521 9.447 -26.124 1.00 66.12 293 ASN A O 1
ATOM 2248 N N . ALA A 1 294 ? -0.916 8.225 -24.327 1.00 56.84 294 ALA A N 1
ATOM 2249 C CA . ALA A 1 294 ? -1.327 9.194 -23.319 1.00 56.84 294 ALA A CA 1
ATOM 2250 C C . ALA A 1 294 ? -0.442 10.451 -23.329 1.00 56.84 294 ALA A C 1
ATOM 2252 O O . ALA A 1 294 ? -0.914 11.505 -22.941 1.00 56.84 294 ALA A O 1
ATOM 2253 N N . SER A 1 295 ? 0.801 10.378 -23.821 1.00 51.53 295 SER A N 1
ATOM 2254 C CA . SER A 1 295 ? 1.741 11.510 -23.897 1.00 51.53 295 SER A CA 1
ATOM 2255 C C . SER A 1 295 ? 1.918 12.114 -25.304 1.00 51.53 295 SER A C 1
ATOM 2257 O O . SER A 1 295 ? 2.876 12.844 -25.564 1.00 51.53 295 SER A O 1
ATOM 2259 N N . ASN A 1 296 ? 0.985 11.863 -26.231 1.00 47.28 296 ASN A N 1
ATOM 2260 C CA . ASN A 1 296 ? 1.031 12.417 -27.590 1.00 47.28 296 ASN A CA 1
ATOM 2261 C C . ASN A 1 296 ? 0.675 13.927 -27.621 1.00 47.28 296 ASN A C 1
ATOM 2263 O O . ASN A 1 296 ? -0.134 14.390 -26.822 1.00 47.28 296 ASN A O 1
ATOM 2267 N N . GLU A 1 297 ? 1.256 14.677 -28.571 1.00 41.88 297 GLU A N 1
ATOM 2268 C CA . GLU A 1 297 ? 1.496 16.151 -28.617 1.00 41.88 297 GLU A CA 1
ATOM 2269 C C . GLU A 1 297 ? 0.376 17.136 -28.210 1.00 41.88 297 GLU A C 1
ATOM 2271 O O . GLU A 1 297 ? 0.689 18.286 -27.928 1.00 41.88 297 GLU A O 1
ATOM 2276 N N . ASN A 1 298 ? -0.888 16.720 -28.123 1.00 41.59 298 ASN A N 1
ATOM 2277 C CA . ASN A 1 298 ? -2.016 17.576 -27.713 1.00 41.59 298 ASN A CA 1
ATOM 2278 C C . ASN A 1 298 ? -2.664 17.126 -26.386 1.00 41.59 298 ASN A C 1
ATOM 2280 O O . ASN A 1 298 ? -3.770 17.553 -26.067 1.00 41.59 298 ASN A O 1
ATOM 2284 N N . LYS A 1 299 ? -2.050 16.168 -25.673 1.00 41.88 299 LYS A N 1
ATOM 2285 C CA . LYS A 1 299 ? -2.646 15.466 -24.524 1.00 41.88 299 LYS A CA 1
ATOM 2286 C C . LYS A 1 299 ? -1.643 15.031 -23.448 1.00 41.88 299 LYS A C 1
ATOM 2288 O O . LYS A 1 299 ? -1.924 14.075 -22.742 1.00 41.88 299 LYS A O 1
ATOM 2293 N N . LEU A 1 300 ? -0.529 15.737 -23.235 1.00 45.62 300 LEU A N 1
ATOM 2294 C CA . LEU A 1 300 ? 0.245 15.625 -21.977 1.00 45.62 300 LEU A CA 1
ATOM 2295 C C . LEU A 1 300 ? -0.566 16.211 -20.788 1.00 45.62 300 LEU A C 1
ATOM 2297 O O . LEU A 1 300 ? -0.115 17.072 -20.045 1.00 45.62 300 LEU A O 1
ATOM 2301 N N . VAL A 1 301 ? -1.821 15.793 -20.667 1.00 37.00 301 VAL A N 1
ATOM 2302 C CA . VAL A 1 301 ? -2.860 16.344 -19.809 1.00 37.00 301 VAL A CA 1
ATOM 2303 C C . VAL A 1 301 ? -3.258 15.217 -18.871 1.00 37.00 301 VAL A C 1
ATOM 2305 O O . VAL A 1 301 ? -3.956 14.288 -19.276 1.00 37.00 301 VAL A O 1
ATOM 2308 N N . GLY A 1 302 ? -2.776 15.274 -17.630 1.00 47.69 302 GLY A N 1
ATOM 2309 C CA . GLY A 1 302 ? -3.218 14.382 -16.558 1.00 47.69 302 GLY A CA 1
ATOM 2310 C C . GLY A 1 302 ? -2.110 13.699 -15.753 1.00 47.69 302 GLY A C 1
ATOM 2311 O O . GLY A 1 302 ? -0.923 13.770 -16.066 1.00 47.69 302 GLY A O 1
ATOM 2312 N N . LYS A 1 303 ? -2.546 13.040 -14.674 1.00 56.28 303 LYS A N 1
ATOM 2313 C CA . LYS A 1 303 ? -1.749 12.212 -13.754 1.00 56.28 303 LYS A CA 1
ATOM 2314 C C . LYS A 1 303 ? -1.151 11.039 -14.539 1.00 56.28 303 LYS A C 1
ATOM 2316 O O . LYS A 1 303 ? -1.893 10.317 -15.207 1.00 56.28 303 LYS A O 1
ATOM 2321 N N . GLU A 1 304 ? 0.169 10.829 -14.475 1.00 66.62 304 GLU A N 1
ATOM 2322 C CA . GLU A 1 304 ? 0.763 9.625 -15.071 1.00 66.62 304 GLU A CA 1
ATOM 2323 C C . GLU A 1 304 ? 0.098 8.381 -14.474 1.00 66.62 304 GLU A C 1
ATOM 2325 O O . GLU A 1 304 ? 0.098 8.202 -13.252 1.00 66.62 304 GLU A O 1
ATOM 2330 N N . SER A 1 305 ? -0.456 7.514 -15.330 1.00 76.00 305 SER A N 1
ATOM 2331 C CA . SER A 1 305 ? -1.038 6.260 -14.853 1.00 76.00 305 SER A CA 1
ATOM 2332 C C . SER A 1 305 ? 0.034 5.418 -14.171 1.00 76.00 305 SER A C 1
ATOM 2334 O O . SER A 1 305 ? 1.173 5.305 -14.638 1.00 76.00 305 SER A O 1
ATOM 2336 N N . THR A 1 306 ? -0.360 4.817 -13.055 1.00 83.81 306 THR A N 1
ATOM 2337 C CA . THR A 1 306 ? 0.470 3.887 -12.297 1.00 83.81 306 THR A CA 1
ATOM 2338 C C . THR A 1 306 ? -0.052 2.466 -12.337 1.00 83.81 306 THR A C 1
ATOM 2340 O O . THR A 1 306 ? 0.491 1.628 -11.636 1.00 83.81 306 THR A O 1
ATOM 2343 N N . ASP A 1 307 ? -1.096 2.180 -13.111 1.00 86.94 307 ASP A N 1
ATOM 2344 C CA . ASP A 1 307 ? -1.743 0.870 -13.067 1.00 86.94 307 ASP A CA 1
ATOM 2345 C C . ASP A 1 307 ? -0.940 -0.194 -13.813 1.00 86.94 307 ASP A C 1
ATOM 2347 O O . ASP A 1 307 ? -0.906 -1.346 -13.381 1.00 86.94 307 ASP A O 1
ATOM 2351 N N . GLY A 1 308 ? -0.245 0.182 -14.890 1.00 92.31 308 GLY A N 1
ATOM 2352 C CA . GLY A 1 308 ? 0.449 -0.759 -15.769 1.00 92.31 308 GLY A CA 1
ATOM 2353 C C . GLY A 1 308 ? -0.509 -1.720 -16.486 1.00 92.31 308 GLY A C 1
ATOM 2354 O O . GLY A 1 308 ? -1.728 -1.574 -16.431 1.00 92.31 308 GLY A O 1
ATOM 2355 N N . VAL A 1 309 ? 0.046 -2.741 -17.138 1.00 95.88 309 VAL A N 1
ATOM 2356 C CA . VAL A 1 309 ? -0.718 -3.747 -17.898 1.00 95.88 309 VAL A CA 1
ATOM 2357 C C . VAL A 1 309 ? -0.462 -5.137 -17.330 1.00 95.88 309 VAL A C 1
ATOM 2359 O O . VAL A 1 309 ? 0.676 -5.483 -17.031 1.00 95.88 309 VAL A O 1
ATOM 2362 N N . TYR A 1 310 ? -1.509 -5.947 -17.176 1.00 97.75 310 TYR A N 1
ATOM 2363 C CA . TYR A 1 310 ? -1.408 -7.288 -16.593 1.00 97.75 310 TYR A CA 1
ATOM 2364 C C . TYR A 1 310 ? -0.345 -8.164 -17.268 1.00 97.75 310 TYR A C 1
ATOM 2366 O O . TYR A 1 310 ? -0.336 -8.307 -18.489 1.00 97.75 310 TYR A O 1
ATOM 2374 N N . SER A 1 311 ? 0.509 -8.783 -16.450 1.00 98.19 311 SER A N 1
ATOM 2375 C CA . SER A 1 311 ? 1.463 -9.814 -16.856 1.00 98.19 311 SER A CA 1
ATOM 2376 C C . SER A 1 311 ? 1.030 -11.156 -16.273 1.00 98.19 311 SER A C 1
ATOM 2378 O O . SER A 1 311 ? 0.849 -11.312 -15.064 1.00 98.19 311 SER A O 1
ATOM 2380 N N . GLU A 1 312 ? 0.913 -12.157 -17.137 1.00 97.88 312 GLU A N 1
ATOM 2381 C CA . GLU A 1 312 ? 0.622 -13.532 -16.746 1.00 97.88 312 GLU A CA 1
ATOM 2382 C C . GLU A 1 312 ? 1.777 -14.136 -15.934 1.00 97.88 312 GLU A C 1
ATOM 2384 O O . GLU A 1 312 ? 1.530 -14.881 -14.987 1.00 97.88 312 GLU A O 1
ATOM 2389 N N . GLN A 1 313 ? 3.030 -13.782 -16.244 1.00 98.06 313 GLN A N 1
ATOM 2390 C CA . GLN A 1 313 ? 4.204 -14.216 -15.478 1.00 98.06 313 GLN A CA 1
ATOM 2391 C C . GLN A 1 313 ? 4.106 -13.766 -14.017 1.00 98.06 313 GLN A C 1
ATOM 2393 O O . GLN A 1 313 ? 4.317 -14.566 -13.108 1.00 98.06 313 GLN A O 1
ATOM 2398 N N . PHE A 1 314 ? 3.733 -12.504 -13.780 1.00 98.50 314 PHE A N 1
ATOM 2399 C CA . PHE A 1 314 ? 3.526 -11.980 -12.428 1.00 98.50 314 PHE A CA 1
ATOM 2400 C C . PHE A 1 314 ? 2.274 -12.562 -11.788 1.00 98.50 314 PHE A C 1
ATOM 2402 O O . PHE A 1 314 ? 2.301 -12.983 -10.635 1.00 98.50 314 PHE A O 1
ATOM 2409 N N . GLY A 1 315 ? 1.188 -12.643 -12.554 1.00 97.88 315 GLY A N 1
ATOM 2410 C CA . GLY A 1 315 ? -0.081 -13.192 -12.104 1.00 97.88 315 GLY A CA 1
ATOM 2411 C C . GLY A 1 315 ? -0.033 -14.675 -11.745 1.00 97.88 315 GLY A C 1
ATOM 2412 O O . GLY A 1 315 ? -0.971 -15.132 -11.105 1.00 97.88 315 GLY A O 1
ATOM 2413 N N . LYS A 1 316 ? 1.023 -15.409 -12.126 1.00 97.56 316 LYS A N 1
ATOM 2414 C CA . LYS A 1 316 ? 1.302 -16.806 -11.744 1.00 97.56 316 LYS A CA 1
ATOM 2415 C C . LYS A 1 316 ? 2.143 -16.951 -10.477 1.00 97.56 316 LYS A C 1
ATOM 2417 O O . LYS A 1 316 ? 2.251 -18.060 -9.958 1.00 97.56 316 LYS A O 1
ATOM 2422 N N . LEU A 1 317 ? 2.739 -15.873 -9.966 1.00 98.12 317 LEU A N 1
ATOM 2423 C CA . LEU A 1 317 ? 3.523 -15.959 -8.737 1.00 98.12 317 LEU A CA 1
ATOM 2424 C C . LEU A 1 317 ? 2.603 -16.323 -7.553 1.00 98.12 317 LEU A C 1
ATOM 2426 O O . LEU A 1 317 ? 1.454 -15.856 -7.513 1.00 98.12 317 LEU A O 1
ATOM 2430 N N . PRO A 1 318 ? 3.084 -17.118 -6.576 1.00 96.94 318 PRO A N 1
ATOM 2431 C CA . PRO A 1 318 ? 2.289 -17.575 -5.434 1.00 96.94 318 PRO A CA 1
ATOM 2432 C C . PRO A 1 318 ? 1.544 -16.455 -4.699 1.00 96.94 318 PRO A C 1
ATOM 2434 O O . PRO A 1 318 ? 0.385 -16.618 -4.319 1.00 96.94 318 PRO A O 1
ATOM 2437 N N . GLY A 1 319 ? 2.181 -15.290 -4.542 1.00 96.38 319 GLY A N 1
ATOM 2438 C CA . GLY A 1 319 ? 1.600 -14.144 -3.844 1.00 96.38 319 GLY A CA 1
ATOM 2439 C C . GLY A 1 319 ? 0.394 -13.497 -4.524 1.00 96.38 319 GLY A C 1
ATOM 2440 O O . GLY A 1 319 ? -0.317 -12.748 -3.861 1.00 96.38 319 GLY A O 1
ATOM 2441 N N . PHE A 1 320 ? 0.128 -13.803 -5.796 1.00 97.81 320 PHE A N 1
ATOM 2442 C CA . PHE A 1 320 ? -1.039 -13.313 -6.541 1.00 97.81 320 PHE A CA 1
ATOM 2443 C C . PHE A 1 320 ? -2.101 -14.403 -6.782 1.00 97.81 320 PHE A C 1
ATOM 2445 O O . PHE A 1 320 ? -3.080 -14.169 -7.492 1.00 97.81 320 PHE A O 1
ATOM 2452 N N . GLN A 1 321 ? -1.951 -15.602 -6.202 1.00 95.06 321 GLN A N 1
ATOM 2453 C CA . GLN A 1 321 ? -2.911 -16.699 -6.411 1.00 95.06 321 GLN A CA 1
ATOM 2454 C C . GLN A 1 321 ? -4.152 -16.616 -5.510 1.00 95.06 321 GLN A C 1
ATOM 2456 O O . GLN A 1 321 ? -5.180 -17.222 -5.815 1.00 95.06 321 GLN A O 1
ATOM 2461 N N . VAL A 1 322 ? -4.092 -15.864 -4.408 1.00 91.12 322 VAL A N 1
ATOM 2462 C CA . VAL A 1 322 ? -5.223 -15.717 -3.483 1.00 91.12 322 VAL A CA 1
ATOM 2463 C C . VAL A 1 322 ? -6.294 -14.824 -4.110 1.00 91.12 322 VAL A C 1
ATOM 2465 O O . VAL A 1 322 ? -5.999 -13.728 -4.577 1.00 91.12 322 VAL A O 1
ATOM 2468 N N . ASN A 1 323 ? -7.553 -15.276 -4.117 1.00 89.12 323 ASN A N 1
ATOM 2469 C CA . ASN A 1 323 ? -8.656 -14.490 -4.671 1.00 89.12 323 ASN A CA 1
ATOM 2470 C C . ASN A 1 323 ? -8.942 -13.249 -3.811 1.00 89.12 323 ASN A C 1
ATOM 2472 O O . ASN A 1 323 ? -9.507 -13.354 -2.721 1.00 89.12 323 ASN A O 1
ATOM 2476 N N . THR A 1 324 ? -8.610 -12.072 -4.339 1.00 90.00 324 THR A N 1
ATOM 2477 C CA . THR A 1 324 ? -8.881 -10.776 -3.698 1.00 90.00 324 THR A CA 1
ATOM 2478 C C . THR A 1 324 ? -9.926 -9.948 -4.441 1.00 90.00 324 THR A C 1
ATOM 2480 O O . THR A 1 324 ? -10.243 -8.848 -3.996 1.00 90.00 324 THR A O 1
ATOM 2483 N N . LYS A 1 325 ? -10.485 -10.436 -5.554 1.00 85.56 325 LYS A N 1
ATOM 2484 C CA . LYS A 1 325 ? -11.390 -9.654 -6.423 1.00 85.56 325 LYS A CA 1
ATOM 2485 C C . LYS A 1 325 ? -12.704 -9.303 -5.728 1.00 85.56 325 LYS A C 1
ATOM 2487 O O . LYS A 1 325 ? -13.232 -8.214 -5.893 1.00 85.56 325 LYS A O 1
ATOM 2492 N N . ASP A 1 326 ? -13.181 -10.195 -4.866 1.00 77.50 326 ASP A N 1
ATOM 2493 C CA . ASP A 1 326 ? -14.354 -9.956 -4.019 1.00 77.50 326 ASP A CA 1
ATOM 2494 C C . ASP A 1 326 ? -14.089 -8.946 -2.893 1.00 77.50 326 ASP A C 1
ATOM 2496 O O . ASP A 1 326 ? -15.024 -8.413 -2.296 1.00 77.50 326 ASP A O 1
ATOM 2500 N N . VAL A 1 327 ? -12.815 -8.721 -2.571 1.00 81.19 327 VAL A N 1
ATOM 2501 C CA . VAL A 1 327 ? -12.363 -7.801 -1.525 1.00 81.19 327 VAL A CA 1
ATOM 2502 C C . VAL A 1 327 ? -12.066 -6.428 -2.117 1.00 81.19 327 VAL A C 1
ATOM 2504 O O . VAL A 1 327 ? -12.362 -5.422 -1.486 1.00 81.19 327 VAL A O 1
ATOM 2507 N N . LEU A 1 328 ? -11.514 -6.373 -3.325 1.00 87.44 328 LEU A N 1
ATOM 2508 C CA . LEU A 1 328 ? -11.196 -5.142 -4.037 1.00 87.44 328 LEU A CA 1
ATOM 2509 C C . LEU A 1 328 ? -11.709 -5.231 -5.481 1.00 87.44 328 LEU A C 1
ATOM 2511 O O . LEU A 1 328 ? -10.919 -5.452 -6.400 1.00 87.44 328 LEU A O 1
ATOM 2515 N N . PRO A 1 329 ? -13.026 -5.075 -5.705 1.00 81.88 329 PRO A N 1
ATOM 2516 C CA . PRO A 1 329 ? -13.634 -5.261 -7.023 1.00 81.88 329 PRO A CA 1
ATOM 2517 C C . PRO A 1 329 ? -13.220 -4.206 -8.050 1.00 81.88 329 PRO A C 1
ATOM 2519 O O . PRO A 1 329 ? -13.461 -4.391 -9.239 1.00 81.88 329 PRO A O 1
ATOM 2522 N N . GLN A 1 330 ? -12.594 -3.110 -7.615 1.00 85.06 330 GLN A N 1
ATOM 2523 C CA . GLN A 1 330 ? -11.972 -2.131 -8.501 1.00 85.06 330 GLN A CA 1
ATOM 2524 C C . GLN A 1 330 ? -10.769 -2.706 -9.268 1.00 85.06 330 GLN A C 1
ATOM 2526 O O . GLN A 1 330 ? -10.393 -2.152 -10.296 1.00 85.06 330 GLN A O 1
ATOM 2531 N N . PHE A 1 331 ? -10.187 -3.824 -8.816 1.00 89.94 331 PHE A N 1
ATOM 2532 C CA . PHE A 1 331 ? -9.124 -4.521 -9.537 1.00 89.94 331 PHE A CA 1
ATOM 2533 C C . PHE A 1 331 ? -9.662 -5.765 -10.243 1.00 89.94 331 PHE A C 1
ATOM 2535 O O . PHE A 1 331 ? -10.305 -6.633 -9.653 1.00 89.94 331 PHE A O 1
ATOM 2542 N N . THR A 1 332 ? -9.338 -5.891 -11.528 1.00 89.31 332 THR A N 1
ATOM 2543 C CA . THR A 1 332 ? -9.719 -7.043 -12.361 1.00 89.31 332 THR A CA 1
ATOM 2544 C C . THR A 1 332 ? -8.938 -8.315 -12.016 1.00 89.31 332 THR A C 1
ATOM 2546 O O . THR A 1 332 ? -9.402 -9.433 -12.276 1.00 89.31 332 THR A O 1
ATOM 2549 N N . ASN A 1 333 ? -7.762 -8.160 -11.406 1.00 94.56 333 ASN A N 1
ATOM 2550 C CA . ASN A 1 333 ? -6.834 -9.226 -11.046 1.00 94.56 333 ASN A CA 1
ATOM 2551 C C . ASN A 1 333 ? -6.574 -9.252 -9.539 1.00 94.56 333 ASN A C 1
ATOM 2553 O O . ASN A 1 333 ? -6.830 -8.277 -8.835 1.00 94.56 333 ASN A O 1
ATOM 2557 N N . ASN A 1 334 ? -6.071 -10.387 -9.053 1.00 96.38 334 ASN A N 1
ATOM 2558 C CA . ASN A 1 334 ? -5.675 -10.505 -7.656 1.00 96.38 334 ASN A CA 1
ATOM 2559 C C . ASN A 1 334 ? -4.516 -9.554 -7.352 1.00 96.38 334 ASN A C 1
ATOM 2561 O O . ASN A 1 334 ? -3.654 -9.339 -8.203 1.00 96.38 334 ASN A O 1
ATOM 2565 N N . VAL A 1 335 ? -4.486 -9.025 -6.135 1.00 97.44 335 VAL A N 1
ATOM 2566 C CA . VAL A 1 335 ? -3.380 -8.206 -5.627 1.00 97.44 335 VAL A CA 1
ATOM 2567 C C . VAL A 1 335 ? -2.465 -9.054 -4.750 1.00 97.44 335 VAL A C 1
ATOM 2569 O O . VAL A 1 335 ? -2.840 -10.153 -4.340 1.00 97.44 335 VAL A O 1
ATOM 2572 N N . LEU A 1 336 ? -1.262 -8.556 -4.471 1.00 97.88 336 LEU A N 1
ATOM 2573 C CA . LEU A 1 336 ? -0.293 -9.268 -3.647 1.00 97.88 336 LEU A CA 1
ATOM 2574 C C . LEU A 1 336 ? -0.862 -9.499 -2.244 1.00 97.88 336 LEU A C 1
ATOM 2576 O O . LEU A 1 336 ? -1.266 -8.549 -1.572 1.00 97.88 336 LEU A O 1
ATOM 2580 N N . THR A 1 337 ? -0.851 -10.745 -1.784 1.00 94.94 337 THR A N 1
ATOM 2581 C CA . THR A 1 337 ? -1.138 -11.090 -0.387 1.00 94.94 337 THR A CA 1
ATOM 2582 C C . THR A 1 337 ? 0.135 -11.497 0.340 1.00 94.94 337 THR A C 1
ATOM 2584 O O . THR A 1 337 ? 1.192 -11.547 -0.274 1.00 94.94 337 THR A O 1
ATOM 2587 N N . ASP A 1 338 ? 0.074 -11.815 1.627 1.00 89.44 338 ASP A N 1
ATOM 2588 C CA . ASP A 1 338 ? 1.077 -12.615 2.333 1.00 89.44 338 ASP A CA 1
ATOM 2589 C C . ASP A 1 338 ? 0.764 -14.122 2.204 1.00 89.44 338 ASP A C 1
ATOM 2591 O O . ASP A 1 338 ? -0.128 -14.527 1.444 1.00 89.44 338 ASP A O 1
ATOM 2595 N N . SER A 1 339 ? 1.520 -14.966 2.913 1.00 83.12 339 SER A N 1
ATOM 2596 C CA . SER A 1 339 ? 1.311 -16.420 2.957 1.00 83.12 339 SER A CA 1
ATOM 2597 C C . SER A 1 339 ? 0.029 -16.842 3.689 1.00 83.12 339 SER A C 1
ATOM 2599 O O . SER A 1 339 ? -0.442 -17.955 3.480 1.00 83.12 339 SER A O 1
ATOM 2601 N N . ALA A 1 340 ? -0.557 -15.966 4.511 1.00 78.88 340 ALA A N 1
ATOM 2602 C CA . ALA A 1 340 ? -1.841 -16.183 5.176 1.00 78.88 340 ALA A CA 1
ATOM 2603 C C . ALA A 1 340 ? -3.041 -15.716 4.324 1.00 78.88 340 ALA A C 1
ATOM 2605 O O . ALA A 1 340 ? -4.187 -15.979 4.684 1.00 78.88 340 ALA A O 1
ATOM 2606 N N . GLY A 1 341 ? -2.789 -15.055 3.190 1.00 84.19 341 GLY A N 1
ATOM 2607 C CA . GLY A 1 341 ? -3.813 -14.529 2.290 1.00 84.19 341 GLY A CA 1
ATOM 2608 C C . GLY A 1 341 ? -4.294 -13.117 2.631 1.00 84.19 341 GLY A C 1
ATOM 2609 O O . GLY A 1 341 ? -5.289 -12.667 2.057 1.00 84.19 341 GLY A O 1
ATOM 2610 N N . GLU A 1 342 ? -3.607 -12.399 3.524 1.00 86.56 342 GLU A N 1
ATOM 2611 C CA . GLU A 1 342 ? -3.912 -10.994 3.802 1.00 86.56 342 GLU A CA 1
ATOM 2612 C C . GLU A 1 342 ? -3.245 -10.079 2.777 1.00 86.56 342 GLU A C 1
ATOM 2614 O O . GLU A 1 342 ? -2.099 -10.291 2.391 1.00 86.56 342 GLU A O 1
ATOM 2619 N N . ILE A 1 343 ? -3.970 -9.060 2.318 1.00 93.12 343 ILE A N 1
ATOM 2620 C CA . ILE A 1 343 ? -3.510 -8.135 1.274 1.00 93.12 343 ILE A CA 1
ATOM 2621 C C . ILE A 1 343 ? -2.314 -7.323 1.782 1.00 93.12 343 ILE A C 1
ATOM 2623 O O . ILE A 1 343 ? -2.370 -6.749 2.872 1.00 93.12 343 ILE A O 1
ATOM 2627 N N . ILE A 1 344 ? -1.257 -7.248 0.969 1.00 95.50 344 ILE A N 1
ATOM 2628 C CA . ILE A 1 344 ? -0.119 -6.366 1.220 1.00 95.50 344 ILE A CA 1
ATOM 2629 C C . ILE A 1 344 ? -0.501 -4.946 0.818 1.00 95.50 344 ILE A C 1
ATOM 2631 O O . ILE A 1 344 ? -0.799 -4.668 -0.347 1.00 95.50 344 ILE A O 1
ATOM 2635 N N . LEU A 1 345 ? -0.438 -4.045 1.789 1.00 95.12 345 LEU A N 1
ATOM 2636 C CA . LEU A 1 345 ? -0.558 -2.611 1.585 1.00 95.12 345 LEU A CA 1
ATOM 2637 C C . LEU A 1 345 ? 0.826 -1.971 1.606 1.00 95.12 345 LEU A C 1
ATOM 2639 O O . LEU A 1 345 ? 1.674 -2.350 2.409 1.00 95.12 345 LEU A O 1
ATOM 2643 N N . ALA A 1 346 ? 1.044 -0.978 0.758 1.00 94.75 346 ALA A N 1
ATOM 2644 C CA . ALA A 1 346 ? 2.245 -0.159 0.739 1.00 94.75 346 ALA A CA 1
ATOM 2645 C C . ALA A 1 346 ? 1.858 1.308 0.935 1.00 94.75 346 ALA A C 1
ATOM 2647 O O . ALA A 1 346 ? 0.934 1.794 0.283 1.00 94.75 346 ALA A O 1
ATOM 2648 N N . VAL A 1 347 ? 2.557 2.014 1.820 1.00 90.62 347 VAL A N 1
ATOM 2649 C CA . VAL A 1 347 ? 2.370 3.458 2.015 1.00 90.62 347 VAL A CA 1
ATOM 2650 C C . VAL A 1 347 ? 3.716 4.140 2.235 1.00 90.62 347 VAL A C 1
ATOM 2652 O O . VAL A 1 347 ? 4.543 3.667 3.021 1.00 90.62 347 VAL A O 1
ATOM 2655 N N . ARG A 1 348 ? 3.940 5.260 1.541 1.00 89.69 348 ARG A N 1
ATOM 2656 C CA . ARG A 1 348 ? 5.004 6.206 1.880 1.00 89.69 348 ARG A CA 1
ATOM 2657 C C . ARG A 1 348 ? 4.559 7.006 3.094 1.00 89.69 348 ARG A C 1
ATOM 2659 O O . ARG A 1 348 ? 3.578 7.741 3.030 1.00 89.69 348 ARG A O 1
ATOM 2666 N N . ALA A 1 349 ? 5.274 6.871 4.198 1.00 85.44 349 ALA A N 1
ATOM 2667 C CA . ALA A 1 349 ? 4.970 7.624 5.403 1.00 85.44 349 ALA A CA 1
ATOM 2668 C C . ALA A 1 349 ? 6.236 7.890 6.216 1.00 85.44 349 ALA A C 1
ATOM 2670 O O . ALA A 1 349 ? 7.291 7.291 5.986 1.00 85.44 349 ALA A O 1
ATOM 2671 N N . GLY A 1 350 ? 6.133 8.806 7.172 1.00 75.38 350 GLY A N 1
ATOM 2672 C CA . GLY A 1 350 ? 7.248 9.128 8.040 1.00 75.38 350 GLY A CA 1
ATOM 2673 C C . GLY A 1 350 ? 6.954 10.261 9.007 1.00 75.38 350 GLY A C 1
ATOM 2674 O O . GLY A 1 350 ? 5.980 10.995 8.865 1.00 75.38 350 GLY A O 1
ATOM 2675 N N . ALA A 1 351 ? 7.810 10.385 10.012 1.00 69.75 351 ALA A N 1
ATOM 2676 C CA . ALA A 1 351 ? 7.758 11.446 11.005 1.00 69.75 351 ALA A CA 1
ATOM 2677 C C . ALA A 1 351 ? 8.778 12.548 10.670 1.00 69.75 351 ALA A C 1
ATOM 2679 O O . ALA A 1 351 ? 9.517 12.480 9.688 1.00 69.75 351 ALA A O 1
ATOM 2680 N N . SER A 1 352 ? 8.895 13.550 11.541 1.00 66.06 352 SER A N 1
ATOM 2681 C CA . SER A 1 352 ? 9.993 14.524 11.469 1.00 66.06 352 SER A CA 1
ATOM 2682 C C . SER A 1 352 ? 11.384 13.874 11.559 1.00 66.06 352 SER A C 1
ATOM 2684 O O . SER A 1 352 ? 12.366 14.472 11.119 1.00 66.06 352 SER A O 1
ATOM 2686 N N . SER A 1 353 ? 11.469 12.657 12.113 1.00 70.19 353 SER A N 1
ATOM 2687 C CA . SER A 1 353 ? 12.707 11.909 12.348 1.00 70.19 353 SER A CA 1
ATOM 2688 C C . SER A 1 353 ? 13.056 10.865 11.281 1.00 70.19 353 SER A C 1
ATOM 2690 O O . SER A 1 353 ? 14.193 10.399 11.276 1.00 70.19 353 SER A O 1
ATOM 2692 N N . TYR A 1 354 ? 12.126 10.475 10.399 1.00 79.94 354 TYR A N 1
ATOM 2693 C CA . TYR A 1 354 ? 12.396 9.531 9.304 1.00 79.94 354 TYR A CA 1
ATOM 2694 C C . TYR A 1 354 ? 11.318 9.593 8.218 1.00 79.94 354 TYR A C 1
ATOM 2696 O O . TYR A 1 354 ? 10.187 9.979 8.493 1.00 79.94 354 TYR A O 1
ATOM 2704 N N . GLN A 1 355 ? 11.641 9.124 7.015 1.00 85.06 355 GLN A N 1
ATOM 2705 C CA . GLN A 1 355 ? 10.671 8.765 5.978 1.00 85.06 355 GLN A CA 1
ATOM 2706 C C . GLN A 1 355 ? 10.950 7.339 5.504 1.00 85.06 355 GLN A C 1
ATOM 2708 O O . GLN A 1 355 ? 12.085 6.867 5.578 1.00 85.06 355 GLN A O 1
ATOM 2713 N N . GLY A 1 356 ? 9.927 6.621 5.054 1.00 89.75 356 GLY A N 1
ATOM 2714 C CA . GLY A 1 356 ? 10.092 5.244 4.615 1.00 89.75 356 GLY A CA 1
ATOM 2715 C C . GLY A 1 356 ? 8.887 4.678 3.882 1.00 89.75 356 GLY A C 1
ATOM 2716 O O . GLY A 1 356 ? 7.834 5.306 3.771 1.00 89.75 356 GLY A O 1
ATOM 2717 N N . ILE A 1 357 ? 9.066 3.472 3.354 1.00 92.31 357 ILE A N 1
ATOM 2718 C CA . ILE A 1 357 ? 7.975 2.670 2.806 1.00 92.31 357 ILE A CA 1
ATOM 2719 C C . ILE A 1 357 ? 7.557 1.665 3.872 1.00 92.31 357 ILE A C 1
ATOM 2721 O O . ILE A 1 357 ? 8.364 0.842 4.307 1.00 92.31 357 ILE A O 1
ATOM 2725 N N . HIS A 1 358 ? 6.294 1.734 4.279 1.00 92.00 358 HIS A N 1
ATOM 2726 C CA . HIS A 1 358 ? 5.683 0.756 5.165 1.00 92.00 358 HIS A CA 1
ATOM 2727 C C . HIS A 1 358 ? 4.944 -0.270 4.313 1.00 92.00 358 HIS A C 1
ATOM 2729 O O . HIS A 1 358 ? 3.982 0.065 3.621 1.00 92.00 358 HIS A O 1
ATOM 2735 N N . LEU A 1 359 ? 5.396 -1.519 4.371 1.00 94.25 359 LEU A N 1
ATOM 2736 C CA . LEU A 1 359 ? 4.694 -2.669 3.809 1.00 94.25 359 LEU A CA 1
ATOM 2737 C C . LEU A 1 359 ? 3.900 -3.320 4.925 1.00 94.25 359 LEU A C 1
ATOM 2739 O O . LEU A 1 359 ? 4.484 -3.629 5.957 1.00 94.25 359 LEU A O 1
ATOM 2743 N N . MET A 1 360 ? 2.597 -3.509 4.757 1.00 90.62 360 MET A N 1
ATOM 2744 C CA . MET A 1 360 ? 1.703 -3.837 5.861 1.00 90.62 360 MET A CA 1
ATOM 2745 C C . MET A 1 360 ? 0.738 -4.953 5.506 1.00 90.62 360 MET A C 1
ATOM 2747 O O . MET A 1 360 ? 0.300 -5.067 4.365 1.00 90.62 360 MET A O 1
ATOM 2751 N N . THR A 1 361 ? 0.347 -5.718 6.518 1.00 88.25 361 THR A N 1
ATOM 2752 C CA . THR A 1 361 ? -0.844 -6.570 6.461 1.00 88.25 361 THR A CA 1
ATOM 2753 C C . THR A 1 361 ? -1.754 -6.200 7.610 1.00 88.25 361 THR A C 1
ATOM 2755 O O . THR A 1 361 ? -1.294 -5.905 8.716 1.00 88.25 361 THR A O 1
ATOM 2758 N N . ILE A 1 362 ? -3.052 -6.206 7.336 1.00 80.00 362 ILE A N 1
ATOM 2759 C CA . ILE A 1 362 ? -4.074 -5.940 8.334 1.00 80.00 362 ILE A CA 1
ATOM 2760 C C . ILE A 1 362 ? -4.857 -7.220 8.521 1.00 80.00 362 ILE A C 1
ATOM 2762 O O . ILE A 1 362 ? -5.491 -7.710 7.588 1.00 80.00 362 ILE A O 1
ATOM 2766 N N . LYS A 1 363 ? -4.883 -7.709 9.752 1.00 73.38 363 LYS A N 1
ATOM 2767 C CA . LYS A 1 363 ? -5.851 -8.709 10.164 1.00 73.38 363 LYS A CA 1
ATOM 2768 C C . LYS A 1 363 ? -6.868 -8.052 11.074 1.00 73.38 363 LYS A C 1
ATOM 2770 O O . LYS A 1 363 ? -6.535 -7.489 12.117 1.00 73.38 363 LYS A O 1
ATOM 2775 N N . ARG A 1 364 ? -8.141 -8.095 10.677 1.00 61.84 364 ARG A N 1
ATOM 2776 C CA . ARG A 1 364 ? -9.213 -7.619 11.553 1.00 61.84 364 ARG A CA 1
ATOM 2777 C C . ARG A 1 364 ? -9.279 -8.475 12.808 1.00 61.84 364 ARG A C 1
ATOM 2779 O O . ARG A 1 364 ? -9.278 -9.701 12.741 1.00 61.84 364 ARG A O 1
ATOM 2786 N N . SER A 1 365 ? -9.460 -7.798 13.934 1.00 54.16 365 SER A N 1
ATOM 2787 C CA . SER A 1 365 ? -9.930 -8.390 15.176 1.00 54.16 365 SER A CA 1
ATOM 2788 C C . SER A 1 365 ? -11.193 -9.223 14.930 1.00 54.16 365 SER A C 1
ATOM 2790 O O . SER A 1 365 ? -12.067 -8.859 14.127 1.00 54.16 365 SER A O 1
ATOM 2792 N N . ALA A 1 366 ? -11.329 -10.309 15.693 1.00 48.16 366 ALA A N 1
ATOM 2793 C CA . ALA A 1 366 ? -12.538 -11.124 15.777 1.00 48.16 366 ALA A CA 1
ATOM 2794 C C . ALA A 1 366 ? -13.809 -10.320 16.093 1.00 48.16 366 ALA A C 1
ATOM 2796 O O . ALA A 1 366 ? -14.902 -10.824 15.866 1.00 48.16 366 ALA A O 1
ATOM 2797 N N . LEU A 1 367 ? -13.707 -9.063 16.539 1.00 45.78 367 LEU A N 1
ATOM 2798 C CA . LEU A 1 367 ? -14.839 -8.134 16.638 1.00 45.78 367 LEU A CA 1
ATOM 2799 C C . LEU A 1 367 ? -15.623 -7.996 15.320 1.00 45.78 367 LEU A C 1
ATOM 2801 O O . LEU A 1 367 ? -16.844 -7.859 15.340 1.00 45.78 367 LEU A O 1
ATOM 2805 N N . SER A 1 368 ? -14.943 -8.087 14.173 1.00 48.19 368 SER A N 1
ATOM 2806 C CA . SER A 1 368 ? -15.579 -8.059 12.848 1.00 48.19 368 SER A CA 1
ATOM 2807 C C . SER A 1 368 ? -16.355 -9.330 12.495 1.00 48.19 368 SER A C 1
ATOM 2809 O O . SER A 1 368 ? -17.110 -9.310 11.531 1.00 48.19 368 SER A O 1
ATOM 2811 N N . LEU A 1 369 ? -16.181 -10.413 13.258 1.00 46.75 369 LEU A N 1
ATOM 2812 C CA . LEU A 1 369 ? -16.853 -11.702 13.072 1.00 46.75 369 LEU A CA 1
ATOM 2813 C C . LEU A 1 369 ? -17.811 -12.034 14.232 1.00 46.75 369 LEU A C 1
ATOM 2815 O O . LEU A 1 369 ? -18.806 -12.718 14.019 1.00 46.75 369 LEU A O 1
ATOM 2819 N N . TYR A 1 370 ? -17.548 -11.521 15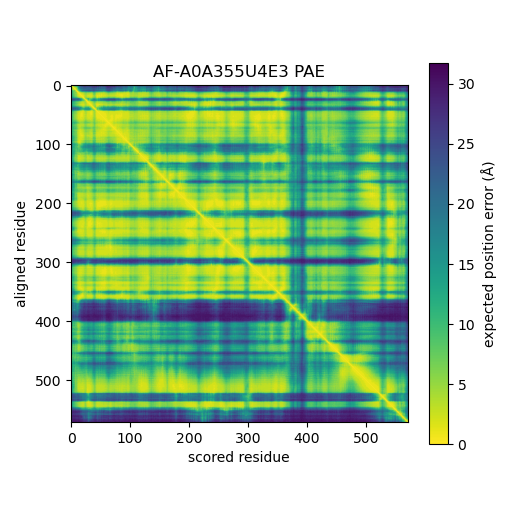.440 1.00 49.62 370 TYR A N 1
ATOM 2820 C CA . TYR A 1 370 ? -18.200 -11.952 16.684 1.00 49.62 370 TYR A CA 1
ATOM 2821 C C . TYR A 1 370 ? -18.629 -10.795 17.604 1.00 49.62 370 TYR A C 1
ATOM 2823 O O . TYR A 1 370 ? -18.969 -11.023 18.759 1.00 49.62 370 TYR A O 1
ATOM 2831 N N . GLY A 1 371 ? -18.638 -9.550 17.120 1.00 43.19 371 GLY A N 1
ATOM 2832 C CA . GLY A 1 371 ? -18.639 -8.383 18.004 1.00 43.19 371 GLY A CA 1
ATOM 2833 C C . GLY A 1 371 ? -19.983 -7.802 18.431 1.00 43.19 371 GLY A C 1
ATOM 2834 O O . GLY A 1 371 ? -20.071 -7.385 19.576 1.00 43.19 371 GLY A O 1
ATOM 2835 N N . THR A 1 372 ? -21.019 -7.689 17.588 1.00 43.12 372 THR A N 1
ATOM 2836 C CA . THR A 1 372 ? -22.159 -6.806 17.935 1.00 43.12 372 THR A CA 1
ATOM 2837 C C . THR A 1 372 ? -23.510 -7.163 17.302 1.00 43.12 372 THR A C 1
ATOM 2839 O O . THR A 1 372 ? -23.576 -7.446 16.117 1.00 43.12 372 THR A O 1
ATOM 2842 N N . SER A 1 373 ? -24.619 -7.078 18.045 1.00 44.84 373 SER A N 1
ATOM 2843 C CA . SER A 1 373 ? -25.997 -7.106 17.519 1.00 44.84 373 SER A CA 1
ATOM 2844 C C . SER A 1 373 ? -26.665 -5.734 17.657 1.00 44.84 373 SER A C 1
ATOM 2846 O O . SER A 1 373 ? -26.145 -4.826 18.302 1.00 44.84 373 SER A O 1
ATOM 2848 N N . PHE A 1 374 ? -27.827 -5.558 17.030 1.00 39.69 374 PHE A N 1
ATOM 2849 C CA . PHE A 1 374 ? -28.643 -4.357 17.206 1.00 39.69 374 PHE A CA 1
ATOM 2850 C C . PHE A 1 374 ? -29.698 -4.586 18.293 1.00 39.69 374 PHE A C 1
ATOM 2852 O O . PHE A 1 374 ? -30.417 -5.586 18.270 1.00 39.69 374 PHE A O 1
ATOM 2859 N N . ASP A 1 375 ? -29.803 -3.645 19.231 1.00 41.91 375 ASP A N 1
ATOM 2860 C CA . ASP A 1 375 ? -30.950 -3.484 20.126 1.00 41.91 375 ASP A CA 1
ATOM 2861 C C . ASP A 1 375 ? -31.722 -2.226 19.715 1.00 41.91 375 ASP A C 1
ATOM 2863 O O . ASP A 1 375 ? -31.385 -1.102 20.098 1.00 41.91 375 ASP A O 1
ATOM 2867 N N . GLY A 1 376 ? -32.687 -2.390 18.808 1.00 52.75 376 GLY A N 1
ATOM 2868 C CA . GLY A 1 376 ? -33.282 -1.252 18.105 1.00 52.75 376 GLY A CA 1
ATOM 2869 C C . GLY A 1 376 ? -32.236 -0.522 17.251 1.00 52.75 376 GLY A C 1
ATOM 2870 O O . GLY A 1 376 ? -31.638 -1.130 16.369 1.00 52.75 376 GLY A O 1
ATOM 2871 N N . ASN A 1 377 ? -31.995 0.765 17.531 1.00 35.72 377 ASN A N 1
ATOM 2872 C CA . ASN A 1 377 ? -31.003 1.601 16.827 1.00 35.72 377 ASN A CA 1
ATOM 2873 C C . ASN A 1 377 ? -29.629 1.635 17.520 1.00 35.72 377 ASN A C 1
ATOM 2875 O O . ASN A 1 377 ? -28.754 2.407 17.132 1.00 35.72 377 ASN A O 1
ATOM 2879 N N . VAL A 1 378 ? -29.446 0.851 18.584 1.00 32.47 378 VAL A N 1
ATOM 2880 C CA . VAL A 1 378 ? -28.231 0.864 19.400 1.00 32.47 378 VAL A CA 1
ATOM 2881 C C . VAL A 1 378 ? -27.407 -0.380 19.094 1.00 32.47 378 VAL A C 1
ATOM 2883 O O . VAL A 1 378 ? -27.908 -1.502 19.158 1.00 32.47 378 VAL A O 1
ATOM 2886 N N . VAL A 1 379 ? -26.130 -0.186 18.771 1.00 36.94 379 VAL A N 1
ATOM 2887 C CA . VAL A 1 379 ? -25.169 -1.280 18.596 1.00 36.94 379 VAL A CA 1
ATOM 2888 C C . VAL A 1 379 ? -24.787 -1.813 19.981 1.00 36.94 379 VAL A C 1
ATOM 2890 O O . VAL A 1 379 ? -24.186 -1.086 20.772 1.00 36.94 379 VAL A O 1
ATOM 2893 N N . LYS A 1 380 ? -25.126 -3.071 20.276 1.00 39.12 380 LYS A N 1
ATOM 2894 C CA . LYS A 1 380 ? -24.724 -3.792 21.494 1.00 39.12 380 LYS A CA 1
ATOM 2895 C C . LYS A 1 380 ? -23.734 -4.897 21.161 1.00 39.12 380 LYS A C 1
ATOM 2897 O O . LYS A 1 380 ? -23.723 -5.385 20.041 1.00 39.12 380 LYS A O 1
ATOM 2902 N N . GLU A 1 381 ? -22.907 -5.293 22.119 1.00 44.25 381 GLU A N 1
ATOM 2903 C CA . GLU A 1 381 ? -21.991 -6.424 21.950 1.00 44.25 381 GLU A CA 1
ATOM 2904 C C . GLU A 1 381 ? -22.771 -7.741 21.799 1.00 44.25 381 GLU A C 1
ATOM 2906 O O . GLU A 1 381 ? -23.800 -7.917 22.454 1.00 44.25 381 GLU A O 1
ATOM 2911 N N . ASN A 1 382 ? -22.315 -8.654 20.936 1.00 43.00 382 ASN A N 1
ATOM 2912 C CA . ASN A 1 382 ? -22.872 -10.003 20.894 1.00 43.00 382 ASN A CA 1
ATOM 2913 C C . ASN A 1 382 ? -22.438 -10.737 22.159 1.00 43.00 382 ASN A C 1
ATOM 2915 O O . ASN A 1 382 ? -21.279 -11.097 22.341 1.00 43.00 382 ASN A O 1
ATOM 2919 N N . THR A 1 383 ? -23.398 -10.995 23.029 1.00 40.22 383 THR A N 1
ATOM 2920 C CA . THR A 1 383 ? -23.247 -11.970 24.101 1.00 40.22 383 THR A CA 1
ATOM 2921 C C . THR A 1 383 ? -23.372 -13.385 23.525 1.00 40.22 383 THR A C 1
ATOM 2923 O O . THR A 1 383 ? -23.923 -13.572 22.440 1.00 40.22 383 THR A O 1
ATOM 2926 N N . LEU A 1 384 ? -22.937 -14.419 24.260 1.00 38.34 384 LEU A N 1
ATOM 2927 C CA . LEU A 1 384 ? -23.189 -15.828 23.897 1.00 38.34 384 LEU A CA 1
ATOM 2928 C C . LEU A 1 384 ? -24.667 -16.079 23.521 1.00 38.34 384 LEU A C 1
ATOM 2930 O O . LEU A 1 384 ? -24.946 -16.923 22.677 1.00 38.34 384 LEU A O 1
ATOM 2934 N N . SER A 1 385 ? -25.612 -15.317 24.088 1.00 38.88 385 SER A N 1
ATOM 2935 C CA . SER A 1 385 ? -27.048 -15.344 23.768 1.00 38.88 385 SER A CA 1
ATOM 2936 C C . SER A 1 385 ? -27.444 -14.867 22.362 1.00 38.88 385 SER A C 1
ATOM 2938 O O . SER A 1 385 ? -28.537 -15.221 21.922 1.00 38.88 385 SER A O 1
ATOM 2940 N N . ASP A 1 386 ? -26.605 -14.099 21.663 1.00 42.12 386 ASP A N 1
ATOM 2941 C CA . ASP A 1 386 ? -26.960 -13.399 20.415 1.00 42.12 386 ASP A CA 1
ATOM 2942 C C . ASP A 1 386 ? -26.573 -14.167 19.133 1.00 42.12 386 ASP A C 1
ATOM 2944 O O . ASP A 1 386 ? -27.018 -13.823 18.040 1.00 42.12 386 ASP A O 1
ATOM 2948 N N . VAL A 1 387 ? -25.802 -15.253 19.262 1.00 43.50 387 VAL A N 1
ATOM 2949 C CA . VAL A 1 387 ? -25.373 -16.153 18.165 1.00 43.50 387 VAL A CA 1
ATOM 2950 C C . VAL A 1 387 ? -26.209 -17.441 18.060 1.00 43.50 387 VAL A C 1
ATOM 2952 O O . VAL A 1 387 ? -25.876 -18.351 17.303 1.00 43.50 387 VAL A O 1
ATOM 2955 N N . GLY A 1 388 ? -27.312 -17.540 18.809 1.00 45.41 388 GLY A N 1
ATOM 2956 C CA . GLY A 1 388 ? -28.214 -18.693 18.778 1.00 45.41 388 GLY A CA 1
ATOM 2957 C C . GLY A 1 388 ? -29.453 -18.481 17.904 1.00 45.41 388 GLY A C 1
ATOM 2958 O O . GLY A 1 388 ? -30.048 -17.405 17.873 1.00 45.41 388 GLY A O 1
ATOM 2959 N N . THR A 1 389 ? -29.915 -19.537 17.232 1.00 43.94 389 THR A N 1
ATOM 2960 C CA . THR A 1 389 ? -31.203 -19.515 16.523 1.00 43.94 389 THR A CA 1
ATOM 2961 C C . THR A 1 389 ? -32.342 -19.664 17.528 1.00 43.94 389 THR A C 1
ATOM 2963 O O . THR A 1 389 ? -32.399 -20.622 18.306 1.00 43.94 389 THR A O 1
ATOM 2966 N N . LYS A 1 390 ? -33.283 -18.713 17.523 1.00 39.28 390 LYS A N 1
ATOM 2967 C CA . LYS A 1 390 ? -34.450 -18.733 18.411 1.00 39.28 390 LYS A CA 1
ATOM 2968 C C . LYS A 1 390 ? -35.577 -19.528 17.754 1.00 39.28 390 LYS A C 1
ATOM 2970 O O . LYS A 1 390 ? -36.264 -19.023 16.872 1.00 39.28 390 LYS A O 1
ATOM 2975 N N . THR A 1 391 ? -35.803 -20.759 18.212 1.00 37.41 391 THR A N 1
ATOM 2976 C CA . THR A 1 391 ? -36.935 -21.586 17.759 1.00 37.41 391 THR A CA 1
ATOM 2977 C C . THR A 1 391 ? -37.874 -21.836 18.934 1.00 37.41 391 THR A C 1
ATOM 2979 O O . THR A 1 391 ? -37.461 -22.365 19.962 1.00 37.41 391 THR A O 1
ATOM 2982 N N . LYS A 1 392 ? -39.149 -21.436 18.807 1.00 35.62 392 LYS A N 1
ATOM 2983 C CA . LYS A 1 392 ? -40.192 -21.608 19.846 1.00 35.62 392 LYS A CA 1
ATOM 2984 C C . LYS A 1 392 ? -39.774 -21.109 21.242 1.00 35.62 392 LYS A C 1
ATOM 2986 O O . LYS A 1 392 ? -39.961 -21.794 22.242 1.00 35.62 392 LYS A O 1
ATOM 2991 N N . GLY A 1 393 ? -39.168 -19.922 21.309 1.00 38.41 393 GLY A N 1
ATOM 2992 C CA . GLY A 1 393 ? -38.766 -19.302 22.579 1.00 38.41 393 GLY A CA 1
ATOM 2993 C C . GLY A 1 393 ? -37.550 -19.940 23.262 1.00 38.41 393 GLY A C 1
ATOM 2994 O O . GLY A 1 393 ? -37.150 -19.467 24.321 1.00 38.41 393 GLY A O 1
ATOM 2995 N N . LYS A 1 394 ? -36.927 -20.957 22.652 1.00 29.11 394 LYS A N 1
ATOM 2996 C CA . LYS A 1 394 ? -35.712 -21.615 23.140 1.00 29.11 394 LYS A CA 1
ATOM 2997 C C . LYS A 1 394 ? -34.539 -21.255 22.222 1.00 29.11 394 LYS A C 1
ATOM 2999 O O . LYS A 1 394 ? -34.640 -21.386 21.002 1.00 29.11 394 LYS A O 1
ATOM 3004 N N . ILE A 1 395 ? -33.454 -20.752 22.805 1.00 39.12 395 ILE A N 1
ATOM 3005 C CA . ILE A 1 395 ? -32.221 -20.407 22.083 1.00 39.12 395 ILE A CA 1
ATOM 3006 C C . ILE A 1 395 ? -31.428 -21.702 21.882 1.00 39.12 395 ILE A C 1
ATOM 3008 O O . ILE A 1 395 ? -31.171 -22.414 22.852 1.00 39.12 395 ILE A O 1
ATOM 3012 N N . SER A 1 396 ? -31.091 -22.032 20.634 1.00 36.41 396 SER A N 1
ATOM 3013 C CA . SER A 1 396 ? -30.183 -23.137 20.302 1.00 36.41 396 SER A CA 1
ATOM 3014 C C . SER A 1 396 ? -28.878 -22.562 19.766 1.00 36.4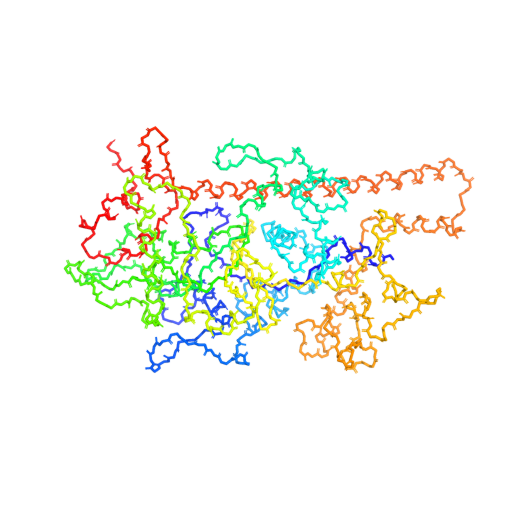1 396 SER A C 1
ATOM 3016 O O . SER A 1 396 ? -28.889 -21.813 18.792 1.00 36.41 396 SER A O 1
ATOM 3018 N N . TYR A 1 397 ? -27.770 -22.885 20.427 1.00 43.34 397 TYR A N 1
ATOM 3019 C CA . TYR A 1 397 ? -26.425 -22.479 20.025 1.00 43.34 397 TYR A CA 1
ATOM 3020 C C . TYR A 1 397 ? -25.888 -23.457 18.972 1.00 43.34 397 TYR A C 1
ATOM 3022 O O . TYR A 1 397 ? -26.053 -24.670 19.129 1.00 43.34 397 TYR A O 1
ATOM 3030 N N . THR A 1 398 ? -25.200 -22.971 17.938 1.00 43.84 398 THR A N 1
ATOM 3031 C CA . THR A 1 398 ? -24.198 -23.803 17.261 1.00 43.84 398 THR A CA 1
ATOM 3032 C C . THR A 1 398 ? -23.075 -24.041 18.261 1.00 43.84 398 THR A C 1
ATOM 3034 O O . THR A 1 398 ? -22.554 -23.105 18.858 1.00 43.84 398 THR A O 1
ATOM 3037 N N . LYS A 1 399 ? -22.746 -25.307 18.499 1.00 39.44 399 LYS A N 1
ATOM 3038 C CA . LYS A 1 399 ? -21.848 -25.783 19.562 1.00 39.44 399 LYS A CA 1
ATOM 3039 C C . LYS A 1 399 ? -20.398 -25.257 19.456 1.00 39.44 399 LYS A C 1
ATOM 3041 O O . LYS A 1 399 ? -19.627 -25.474 20.381 1.00 39.44 399 LYS A O 1
ATOM 3046 N N . ASP A 1 400 ? -20.066 -24.530 18.387 1.00 51.53 400 ASP A N 1
ATOM 3047 C CA . ASP A 1 400 ? -18.703 -24.179 17.972 1.00 51.53 400 ASP A CA 1
ATOM 3048 C C . ASP A 1 400 ? -18.521 -22.682 17.614 1.00 51.53 400 ASP A C 1
ATOM 3050 O O . ASP A 1 400 ? -17.636 -22.338 16.834 1.00 51.53 400 ASP A O 1
ATOM 3054 N N . SER A 1 401 ? -19.355 -21.769 18.133 1.00 49.59 401 SER A N 1
ATOM 3055 C CA . SER A 1 401 ? -19.214 -20.324 17.855 1.00 49.59 401 SER A CA 1
ATOM 3056 C C . SER A 1 401 ? -18.254 -19.639 18.848 1.00 49.59 401 SER A C 1
ATOM 3058 O O . SER A 1 401 ? -18.551 -19.636 20.044 1.00 49.59 401 SER A O 1
ATOM 3060 N N . PRO A 1 402 ? -17.141 -19.032 18.396 1.00 55.31 402 PRO A N 1
ATOM 3061 C CA . PRO A 1 402 ? -16.150 -18.418 19.281 1.00 55.31 402 PRO A CA 1
ATOM 3062 C C . PRO A 1 402 ? -16.561 -17.037 19.825 1.00 55.31 402 PRO A C 1
ATOM 3064 O O . PRO A 1 402 ? -17.323 -16.302 19.199 1.00 55.31 402 PRO A O 1
ATOM 3067 N N . SER A 1 403 ? -16.031 -16.677 20.998 1.00 60.44 403 SER A N 1
ATOM 3068 C CA . SER A 1 403 ? -16.290 -15.415 21.710 1.00 60.44 403 SER A CA 1
ATOM 3069 C C . SER A 1 403 ? -15.143 -14.398 21.603 1.00 60.44 403 SER A C 1
ATOM 3071 O O . SER A 1 403 ? -14.017 -14.732 21.230 1.00 60.44 403 SER A O 1
ATOM 3073 N N . LEU A 1 404 ? -15.396 -13.144 22.002 1.00 58.88 404 LEU A N 1
ATOM 3074 C CA . LEU A 1 404 ? -14.349 -12.120 22.113 1.00 58.88 404 LEU A CA 1
ATOM 3075 C C . LEU A 1 404 ? -13.226 -12.556 23.071 1.00 58.88 404 LEU A C 1
ATOM 3077 O O . LEU A 1 404 ? -12.046 -12.404 22.759 1.00 58.88 404 LEU A O 1
ATOM 3081 N N . SER A 1 405 ? -13.589 -13.155 24.209 1.00 64.56 405 SER A N 1
ATOM 3082 C CA . SER A 1 405 ? -12.629 -13.710 25.171 1.00 64.56 405 SER A CA 1
ATOM 3083 C C . SER A 1 405 ? -11.805 -14.867 24.609 1.00 64.56 405 SER A C 1
ATOM 3085 O O . SER A 1 405 ? -10.654 -15.022 25.007 1.00 64.56 405 SER A O 1
ATOM 3087 N N . ASP A 1 406 ? -12.351 -15.647 23.673 1.00 69.62 406 ASP A N 1
ATOM 3088 C CA . ASP A 1 406 ? -11.594 -16.698 22.989 1.00 69.62 406 ASP A CA 1
ATOM 3089 C C . ASP A 1 406 ? -10.536 -16.082 22.066 1.00 69.62 406 ASP A C 1
ATOM 3091 O O . ASP A 1 406 ? -9.377 -16.491 22.066 1.00 69.62 406 ASP A O 1
ATOM 3095 N N . TYR A 1 407 ? -10.886 -15.024 21.333 1.00 68.81 407 TYR A N 1
ATOM 3096 C CA . TYR A 1 407 ? -9.930 -14.336 20.464 1.00 68.81 407 TYR A CA 1
ATOM 3097 C C . TYR A 1 407 ? -8.815 -13.601 21.221 1.00 68.81 407 TYR A C 1
ATOM 3099 O O . TYR A 1 407 ? -7.686 -13.539 20.738 1.00 68.81 407 TYR A O 1
ATOM 3107 N N . TYR A 1 408 ? -9.103 -13.064 22.407 1.00 68.19 408 TYR A N 1
ATOM 3108 C CA . TYR A 1 408 ? -8.109 -12.422 23.278 1.00 68.19 408 TYR A CA 1
ATOM 3109 C C . TYR A 1 408 ? -7.610 -13.346 24.393 1.00 68.19 408 TYR A C 1
ATOM 3111 O O . TYR A 1 408 ? -7.110 -12.876 25.417 1.00 68.19 408 TYR A O 1
ATOM 3119 N N . THR A 1 409 ? -7.746 -14.662 24.214 1.00 72.75 409 THR A N 1
ATOM 3120 C CA . THR A 1 409 ? -7.283 -15.637 25.200 1.00 72.75 409 THR A CA 1
ATOM 3121 C C . THR A 1 409 ? -5.814 -15.411 25.546 1.00 72.75 409 THR A C 1
ATOM 3123 O O . THR A 1 409 ? -5.001 -15.126 24.666 1.00 72.75 409 THR A O 1
ATOM 3126 N N . ILE A 1 410 ? -5.495 -15.578 26.829 1.00 71.06 410 ILE A N 1
ATOM 3127 C CA . ILE A 1 410 ? -4.132 -15.608 27.379 1.00 71.06 410 ILE A CA 1
ATOM 3128 C C . ILE A 1 410 ? -3.678 -17.043 27.707 1.00 71.06 410 ILE A C 1
ATOM 3130 O O . ILE A 1 410 ? -2.691 -17.238 28.415 1.00 71.06 410 ILE A O 1
ATOM 3134 N N . TYR A 1 411 ? -4.429 -18.059 27.267 1.00 75.56 411 TYR A N 1
ATOM 3135 C CA . TYR A 1 411 ? -4.045 -19.463 27.403 1.00 75.56 411 TYR A CA 1
ATOM 3136 C C . TYR A 1 411 ? -3.118 -19.890 26.266 1.00 75.56 411 TYR A C 1
ATOM 3138 O O . TYR A 1 411 ? -3.397 -19.605 25.110 1.00 75.56 411 TYR A O 1
ATOM 3146 N N . THR A 1 412 ? -2.047 -20.624 26.569 1.00 77.19 412 THR A N 1
ATOM 3147 C CA . THR A 1 412 ? -1.146 -21.160 25.536 1.00 77.19 412 THR A CA 1
ATOM 3148 C C . THR A 1 412 ? -1.873 -22.151 24.621 1.00 77.19 412 THR A C 1
ATOM 3150 O O . THR A 1 412 ? -2.786 -22.834 25.095 1.00 77.19 412 THR A O 1
ATOM 3153 N N . PRO A 1 413 ? -1.462 -22.304 23.345 1.00 77.50 413 PRO A N 1
ATOM 3154 C CA . PRO A 1 413 ? -2.055 -23.273 22.421 1.00 77.50 413 PRO A CA 1
ATOM 3155 C C . PRO A 1 413 ? -2.118 -24.705 22.961 1.00 77.50 413 PRO A C 1
ATOM 3157 O O . PRO A 1 413 ? -3.000 -25.464 22.571 1.00 77.50 413 PRO A O 1
ATOM 3160 N N . ASP A 1 414 ? -1.193 -25.102 23.833 1.00 80.50 414 ASP A N 1
ATOM 3161 C CA . ASP A 1 414 ? -1.154 -26.449 24.425 1.00 80.50 414 ASP A CA 1
ATOM 3162 C C . ASP A 1 414 ? -2.035 -26.603 25.671 1.00 80.50 414 ASP A C 1
ATOM 3164 O O . ASP A 1 414 ? -2.192 -27.701 26.208 1.00 80.50 414 ASP A O 1
ATOM 3168 N N . SER A 1 415 ? -2.642 -25.514 26.140 1.00 82.81 415 SER A N 1
ATOM 3169 C CA . SER A 1 415 ? -3.613 -25.556 27.221 1.00 82.81 415 SER A CA 1
ATOM 3170 C C . SER A 1 415 ? -4.908 -26.223 26.764 1.00 82.81 415 SER A C 1
ATOM 3172 O O . SER A 1 415 ? -5.461 -25.900 25.717 1.00 82.81 415 SER A O 1
ATOM 3174 N N . ASN A 1 416 ? -5.494 -27.061 27.619 1.00 84.12 416 ASN A N 1
ATOM 3175 C CA . ASN A 1 416 ? -6.859 -27.564 27.426 1.00 84.12 416 ASN A CA 1
ATOM 3176 C C . ASN A 1 416 ? -7.940 -26.468 27.518 1.00 84.12 416 ASN A C 1
ATOM 3178 O O . ASN A 1 416 ? -9.105 -26.736 27.238 1.00 84.12 416 ASN A O 1
ATOM 3182 N N . LYS A 1 417 ? -7.562 -25.255 27.940 1.00 82.44 417 LYS A N 1
ATOM 3183 C CA . LYS A 1 417 ? -8.407 -24.055 27.945 1.00 82.44 417 LYS A CA 1
ATOM 3184 C C . LYS A 1 417 ? -8.215 -23.204 26.690 1.00 82.44 417 LYS A C 1
ATOM 3186 O O . LYS A 1 417 ? -8.853 -22.161 26.576 1.00 82.44 417 LYS A O 1
ATOM 3191 N N . TYR A 1 418 ? -7.323 -23.608 25.781 1.00 81.06 418 TYR A N 1
ATOM 3192 C CA . TYR A 1 418 ? -7.158 -22.919 24.514 1.00 81.06 418 TYR A CA 1
ATOM 3193 C C . TYR A 1 418 ? -8.431 -23.062 23.679 1.00 81.06 418 TYR A C 1
ATOM 3195 O O . TYR A 1 418 ? -8.968 -24.169 23.570 1.00 81.06 418 TYR A O 1
ATOM 3203 N N . PRO A 1 419 ? -8.936 -21.973 23.093 1.00 75.81 419 PRO A N 1
ATOM 3204 C CA . PRO A 1 419 ? -10.193 -22.025 22.386 1.00 75.81 419 PRO A CA 1
ATOM 3205 C C . PRO A 1 419 ? -10.050 -22.765 21.054 1.00 75.81 419 PRO A C 1
ATOM 3207 O O . PRO A 1 419 ? -9.048 -22.659 20.338 1.00 75.81 419 PRO A O 1
ATOM 3210 N N . THR A 1 420 ? -11.079 -23.546 20.732 1.00 71.19 420 THR A N 1
ATOM 3211 C CA . THR A 1 420 ? -11.146 -24.359 19.516 1.00 71.19 420 THR A CA 1
ATOM 3212 C C . THR A 1 420 ? -12.474 -24.133 18.807 1.00 71.19 420 THR A C 1
ATOM 3214 O O . THR A 1 420 ? -13.497 -23.913 19.450 1.00 71.19 420 THR A O 1
ATOM 3217 N N . VAL A 1 421 ? -12.450 -24.192 17.478 1.00 62.12 421 VAL A N 1
ATOM 3218 C CA . VAL A 1 421 ? -13.637 -24.126 16.618 1.00 62.12 421 VAL A CA 1
ATOM 3219 C C . VAL A 1 421 ? -13.590 -25.328 15.689 1.00 62.12 421 VAL A C 1
ATOM 3221 O O . VAL A 1 421 ? -12.593 -25.541 14.997 1.00 62.12 421 VAL A O 1
ATOM 3224 N N . ASN A 1 422 ? -14.648 -26.143 15.692 1.00 62.50 422 ASN A N 1
ATOM 3225 C CA . ASN A 1 422 ? -14.726 -27.390 14.921 1.00 62.50 422 ASN A CA 1
ATOM 3226 C C . ASN A 1 422 ? -13.541 -28.344 15.183 1.00 62.50 422 ASN A C 1
ATOM 3228 O O . ASN A 1 422 ? -13.048 -29.004 14.271 1.00 62.50 422 ASN A O 1
ATOM 3232 N N . GLY A 1 423 ? -13.047 -28.387 16.425 1.00 67.62 423 GLY A N 1
ATOM 3233 C CA . GLY A 1 423 ? -11.908 -29.223 16.825 1.00 67.62 423 GLY A CA 1
ATOM 3234 C C . GLY A 1 423 ? -10.524 -28.673 16.459 1.00 67.62 423 GLY A C 1
ATOM 3235 O O . GLY A 1 423 ? -9.526 -29.270 16.853 1.00 67.62 423 GLY A O 1
ATOM 3236 N N . ASN A 1 424 ? -10.442 -27.528 15.775 1.00 70.62 424 ASN A N 1
ATOM 3237 C CA . ASN A 1 424 ? -9.179 -26.873 15.438 1.00 70.62 424 ASN A CA 1
ATOM 3238 C C . ASN A 1 424 ? -8.875 -25.739 16.418 1.00 70.62 424 ASN A C 1
ATOM 3240 O O . ASN A 1 424 ? -9.776 -24.986 16.793 1.00 70.62 424 ASN A O 1
ATOM 3244 N N . LYS A 1 425 ? -7.603 -25.590 16.813 1.00 76.81 425 LYS A N 1
ATOM 3245 C CA . LYS A 1 425 ? -7.144 -24.445 17.616 1.00 76.81 425 LYS A CA 1
ATOM 3246 C C . LYS A 1 425 ? -7.456 -23.149 16.869 1.00 76.81 425 LYS A C 1
ATOM 3248 O O . LYS A 1 425 ? -7.194 -23.040 15.672 1.00 76.81 425 LYS A O 1
ATOM 3253 N N . MET A 1 426 ? -8.030 -22.177 17.568 1.00 71.06 426 MET A N 1
ATOM 3254 C CA . MET A 1 426 ? -8.307 -20.874 16.975 1.00 71.06 426 MET A CA 1
ATOM 3255 C C . MET A 1 426 ? -7.020 -20.098 16.679 1.00 71.06 426 MET A C 1
ATOM 3257 O O . MET A 1 426 ? -6.023 -20.227 17.382 1.00 71.06 426 MET A O 1
ATOM 3261 N N . SER A 1 427 ? -7.066 -19.228 15.671 1.00 70.12 427 SER A N 1
ATOM 3262 C CA . SER A 1 427 ? -6.112 -18.123 15.575 1.00 70.12 427 SER A CA 1
ATOM 3263 C C . SER A 1 427 ? -6.628 -16.969 16.438 1.00 70.12 427 SER A C 1
ATOM 3265 O O . SER A 1 427 ? -7.767 -16.527 16.278 1.00 70.12 427 SER A O 1
ATOM 3267 N N . THR A 1 428 ? -5.810 -16.525 17.382 1.00 71.12 428 THR A N 1
ATOM 3268 C CA . THR A 1 428 ? -6.112 -15.527 18.408 1.00 71.12 428 THR A CA 1
ATOM 3269 C C . THR A 1 428 ? -5.161 -14.345 18.267 1.00 71.12 428 THR A C 1
ATOM 3271 O O . THR A 1 428 ? -4.076 -14.471 17.701 1.00 71.12 428 THR A O 1
ATOM 3274 N N . TYR A 1 429 ? -5.536 -13.190 18.810 1.00 69.12 429 TYR A N 1
ATOM 3275 C CA . TYR A 1 429 ? -4.673 -12.003 18.792 1.00 69.12 429 TYR A CA 1
ATOM 3276 C C . TYR A 1 429 ? -3.294 -12.307 19.415 1.00 69.12 429 TYR A C 1
ATOM 3278 O O . TYR A 1 429 ? -2.238 -11.957 18.903 1.00 69.12 429 TYR A O 1
ATOM 3286 N N . VAL A 1 430 ? -3.287 -13.077 20.506 1.00 68.31 430 VAL A N 1
ATOM 3287 C CA . VAL A 1 430 ? -2.069 -13.393 21.271 1.00 68.31 430 VAL A CA 1
ATOM 3288 C C . VAL A 1 430 ? -1.167 -14.436 20.590 1.00 68.31 430 VAL A C 1
ATOM 3290 O O . VAL A 1 430 ? -0.004 -14.551 20.970 1.00 68.31 430 VAL A O 1
ATOM 3293 N N . ASN A 1 431 ? -1.617 -15.157 19.551 1.00 66.94 431 ASN A N 1
ATOM 3294 C CA . ASN A 1 431 ? -0.796 -16.177 18.870 1.00 66.94 431 ASN A CA 1
ATOM 3295 C C . ASN A 1 431 ? -0.526 -15.938 17.376 1.00 66.94 431 ASN A C 1
ATOM 3297 O O . ASN A 1 431 ? 0.087 -16.789 16.744 1.00 66.94 431 ASN A O 1
ATOM 3301 N N . TYR A 1 432 ? -0.964 -14.817 16.809 1.00 65.31 432 TYR A N 1
ATOM 3302 C CA . TYR A 1 432 ? -0.889 -14.570 15.368 1.00 65.31 432 TYR A CA 1
ATOM 3303 C C . TYR A 1 432 ? 0.484 -14.765 14.707 1.00 65.31 432 TYR A C 1
ATOM 3305 O O . TYR A 1 432 ? 0.529 -15.239 13.575 1.00 65.31 432 TYR A O 1
ATOM 3313 N N . ASN A 1 433 ? 1.575 -14.428 15.401 1.00 61.25 433 ASN A N 1
ATOM 3314 C CA . ASN A 1 433 ? 2.942 -14.496 14.867 1.00 61.25 433 ASN A CA 1
ATOM 3315 C C . ASN A 1 433 ? 3.872 -15.435 15.652 1.00 61.25 433 ASN A C 1
ATOM 3317 O O . ASN A 1 433 ? 5.074 -15.419 15.425 1.00 61.25 433 ASN A O 1
ATOM 3321 N N . VAL A 1 434 ? 3.358 -16.214 16.609 1.00 62.22 434 VAL A N 1
ATOM 3322 C CA . VAL A 1 434 ? 4.218 -16.905 17.580 1.00 62.22 434 VAL A CA 1
ATOM 3323 C C . VAL A 1 434 ? 4.358 -18.398 17.297 1.00 62.22 434 VAL A C 1
ATOM 3325 O O . VAL A 1 434 ? 3.360 -19.111 17.185 1.00 62.22 434 VAL A O 1
ATOM 3328 N N . HIS A 1 435 ? 5.611 -18.863 17.289 1.00 58.25 435 HIS A N 1
ATOM 3329 C CA . HIS A 1 435 ? 6.001 -20.250 17.019 1.00 58.25 435 HIS A CA 1
ATOM 3330 C C . HIS A 1 435 ? 6.148 -21.124 18.274 1.00 58.25 435 HIS A C 1
ATOM 3332 O O . HIS A 1 435 ? 6.037 -22.345 18.159 1.00 58.25 435 HIS A O 1
ATOM 3338 N N . ASP A 1 436 ? 6.360 -20.545 19.467 1.00 63.34 436 ASP A N 1
ATOM 3339 C CA . ASP A 1 436 ? 6.531 -21.310 20.713 1.00 63.34 436 ASP A CA 1
ATOM 3340 C C . ASP A 1 436 ? 5.772 -20.769 21.947 1.00 63.34 436 ASP A C 1
ATOM 3342 O O . ASP A 1 436 ? 5.159 -19.700 21.956 1.00 63.34 436 ASP A O 1
ATOM 3346 N N . ASN A 1 437 ? 5.760 -21.558 23.026 1.00 62.88 437 ASN A N 1
ATOM 3347 C CA . ASN A 1 437 ? 5.001 -21.240 24.239 1.00 62.88 437 ASN A CA 1
ATOM 3348 C C . ASN A 1 437 ? 5.599 -20.087 25.077 1.00 62.88 437 ASN A C 1
ATOM 3350 O O . ASN A 1 437 ? 4.858 -19.457 25.839 1.00 62.88 437 ASN A O 1
ATOM 3354 N N . SER A 1 438 ? 6.906 -19.814 24.987 1.00 62.59 438 SER A N 1
ATOM 3355 C CA . SER A 1 438 ? 7.581 -18.737 25.740 1.00 62.59 438 SER A CA 1
ATOM 3356 C C . SER A 1 438 ? 7.204 -17.360 25.209 1.00 62.59 438 SER A C 1
ATOM 3358 O O . SER A 1 438 ? 6.865 -16.451 25.977 1.00 62.59 438 SER A O 1
ATOM 3360 N N . ASP A 1 439 ? 7.197 -17.234 23.891 1.00 69.94 439 ASP A N 1
ATOM 3361 C CA . ASP A 1 439 ? 6.793 -16.027 23.180 1.00 69.94 439 ASP A CA 1
ATOM 3362 C C . ASP A 1 439 ? 5.320 -15.693 23.459 1.00 69.94 439 ASP A C 1
ATOM 3364 O O . ASP A 1 439 ? 4.946 -14.538 23.690 1.00 69.94 439 ASP A O 1
ATOM 3368 N N . TYR A 1 440 ? 4.481 -16.728 23.557 1.00 71.38 440 TYR A N 1
ATOM 3369 C CA . TYR A 1 440 ? 3.069 -16.579 23.881 1.00 71.38 440 TYR A CA 1
ATOM 3370 C C . TYR A 1 440 ? 2.851 -15.997 25.289 1.00 71.38 440 TYR A C 1
ATOM 3372 O O . TYR A 1 440 ? 2.070 -15.057 25.467 1.00 71.38 440 TYR A O 1
ATOM 3380 N N . ALA A 1 441 ? 3.543 -16.530 26.303 1.00 72.88 441 ALA A N 1
ATOM 3381 C CA . ALA A 1 441 ? 3.420 -16.052 27.683 1.00 72.88 441 ALA A CA 1
ATOM 3382 C C . ALA A 1 441 ? 3.847 -14.580 27.821 1.00 72.88 441 ALA A C 1
ATOM 3384 O O . ALA A 1 441 ? 3.218 -13.808 28.550 1.00 72.88 441 ALA A O 1
ATOM 3385 N N . THR A 1 442 ? 4.876 -14.185 27.072 1.00 74.44 442 THR A N 1
ATOM 3386 C CA . THR A 1 442 ? 5.366 -12.805 27.014 1.00 74.44 442 THR A CA 1
ATOM 3387 C C . THR A 1 442 ? 4.322 -11.873 26.394 1.00 74.44 442 THR A C 1
ATOM 3389 O O . THR A 1 442 ? 3.946 -10.877 27.021 1.00 74.44 442 THR A O 1
ATOM 3392 N N . ARG A 1 443 ? 3.749 -12.237 25.234 1.00 71.81 443 ARG A N 1
ATOM 3393 C CA . ARG A 1 443 ? 2.675 -11.456 24.585 1.00 71.81 443 ARG A CA 1
ATOM 3394 C C . ARG A 1 443 ? 1.436 -11.319 25.470 1.00 71.81 443 ARG A C 1
ATOM 3396 O O . ARG A 1 443 ? 0.893 -10.221 25.610 1.00 71.81 443 ARG A O 1
ATOM 3403 N N . ALA A 1 444 ? 1.020 -12.400 26.129 1.00 73.25 444 ALA A N 1
ATOM 3404 C CA . ALA A 1 444 ? -0.085 -12.368 27.086 1.00 73.25 444 ALA A CA 1
ATOM 3405 C C . ALA A 1 444 ? 0.176 -11.383 28.246 1.00 73.25 444 ALA A C 1
ATOM 3407 O O . ALA A 1 444 ? -0.725 -10.647 28.664 1.00 73.25 444 ALA A O 1
ATOM 3408 N N . GLY A 1 445 ? 1.416 -11.335 28.747 1.00 74.50 445 GLY A N 1
ATOM 3409 C CA . GLY A 1 445 ? 1.850 -10.401 29.787 1.00 74.50 445 GLY A CA 1
ATOM 3410 C C . GLY A 1 445 ? 1.775 -8.932 29.359 1.00 74.50 445 GLY A C 1
ATOM 34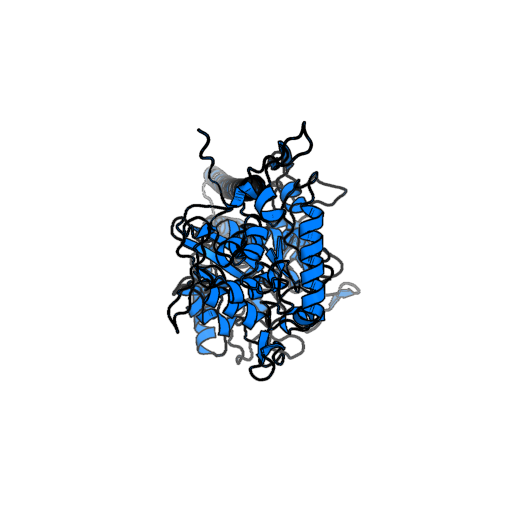11 O O . GLY A 1 445 ? 1.273 -8.099 30.126 1.00 74.50 445 GLY A O 1
ATOM 3412 N N . TRP A 1 446 ? 2.207 -8.618 28.133 1.00 74.75 446 TRP A N 1
ATOM 3413 C CA . TRP A 1 446 ? 2.128 -7.268 27.563 1.00 74.75 446 TRP A CA 1
ATOM 3414 C C . TRP A 1 446 ? 0.684 -6.776 27.463 1.00 74.75 446 TRP A C 1
ATOM 3416 O O . TRP A 1 446 ? 0.352 -5.728 28.019 1.00 74.75 446 TRP A O 1
ATOM 3426 N N . ILE A 1 447 ? -0.206 -7.576 26.870 1.00 70.25 447 ILE A N 1
ATOM 3427 C CA . ILE A 1 447 ? -1.623 -7.218 26.700 1.00 70.25 447 ILE A CA 1
ATOM 3428 C C . ILE A 1 447 ? -2.304 -7.007 28.056 1.00 70.25 447 ILE A C 1
ATOM 3430 O O . ILE A 1 447 ? -2.982 -6.001 28.270 1.00 70.25 447 ILE A O 1
ATOM 3434 N N . SER A 1 448 ? -2.083 -7.916 29.012 1.00 72.00 448 SER A N 1
ATOM 3435 C CA . SER A 1 448 ? -2.613 -7.775 30.374 1.00 72.00 448 SER A CA 1
ATOM 3436 C C . SER A 1 448 ? -2.143 -6.476 31.046 1.00 72.00 448 SER A C 1
ATOM 3438 O O . SER A 1 448 ? -2.908 -5.845 31.779 1.00 72.00 448 SER A O 1
ATOM 3440 N N . SER A 1 449 ? -0.897 -6.062 30.809 1.00 72.69 449 SER A N 1
ATOM 3441 C CA . SER A 1 449 ? -0.339 -4.829 31.377 1.00 72.69 449 SER A CA 1
ATOM 3442 C C . SER A 1 449 ? -0.936 -3.585 30.719 1.00 72.69 449 SER A C 1
ATOM 3444 O O . SER A 1 449 ? -1.414 -2.704 31.433 1.00 72.69 449 SER A O 1
ATOM 3446 N N . ALA A 1 450 ? -1.021 -3.561 29.387 1.00 67.44 450 ALA A N 1
ATOM 3447 C CA . ALA A 1 450 ? -1.623 -2.470 28.622 1.00 67.44 450 ALA A CA 1
ATOM 3448 C C . ALA A 1 450 ? -3.095 -2.225 28.996 1.00 67.44 450 ALA A C 1
ATOM 3450 O O . ALA A 1 450 ? -3.520 -1.082 29.185 1.00 67.44 450 ALA A O 1
ATOM 3451 N N . ILE A 1 451 ? -3.867 -3.303 29.187 1.00 62.12 451 ILE A N 1
ATOM 3452 C CA . ILE A 1 451 ? -5.260 -3.229 29.649 1.00 62.12 451 ILE A CA 1
ATOM 3453 C C . ILE A 1 451 ? -5.346 -2.569 31.031 1.00 62.12 451 ILE A C 1
ATOM 3455 O O . ILE A 1 451 ? -6.281 -1.815 31.290 1.00 62.12 451 ILE A O 1
ATOM 3459 N N . LYS A 1 452 ? -4.394 -2.831 31.934 1.00 66.12 452 LYS A N 1
ATOM 3460 C CA . LYS A 1 452 ? -4.393 -2.243 33.284 1.00 66.12 452 LYS A CA 1
ATOM 3461 C C . LYS A 1 452 ? -3.966 -0.776 33.284 1.00 66.12 452 LYS A C 1
ATOM 3463 O O . LYS A 1 452 ? -4.506 -0.007 34.073 1.00 66.12 452 LYS A O 1
ATOM 3468 N N . SER A 1 453 ? -3.009 -0.395 32.439 1.00 61.84 453 SER A N 1
ATOM 3469 C CA . SER A 1 453 ? -2.409 0.945 32.453 1.00 61.84 453 SER A CA 1
ATOM 3470 C C . SER A 1 453 ? -3.164 1.978 31.616 1.00 61.84 453 SER A C 1
ATOM 3472 O O . SER A 1 453 ? -3.132 3.157 31.956 1.00 61.84 453 SER A O 1
ATOM 3474 N N . SER A 1 454 ? -3.843 1.565 30.539 1.00 57.09 454 SER A N 1
ATOM 3475 C CA . SER A 1 454 ? -4.207 2.487 29.446 1.00 57.09 454 SER A CA 1
ATOM 3476 C C . SER A 1 454 ? -5.676 2.396 28.999 1.00 57.09 454 SER A C 1
ATOM 3478 O O . SER A 1 454 ? -6.026 2.857 27.911 1.00 57.09 454 SER A O 1
ATOM 3480 N N . PHE A 1 455 ? -6.549 1.822 29.839 1.00 53.72 455 PHE A N 1
ATOM 3481 C CA . PHE A 1 455 ? -7.922 1.422 29.499 1.00 53.72 455 PHE A CA 1
ATOM 3482 C C . PHE A 1 455 ? -8.870 2.559 29.076 1.00 53.72 455 PHE A C 1
ATOM 3484 O O . PHE A 1 455 ? -9.665 2.437 28.150 1.00 53.72 455 PHE A O 1
ATOM 3491 N N . SER A 1 456 ? -8.873 3.671 29.802 1.00 62.34 456 SER A N 1
ATOM 3492 C CA . SER A 1 456 ? -9.662 4.858 29.469 1.00 62.34 456 SER A CA 1
ATOM 3493 C C . SER A 1 456 ? -9.324 5.945 30.467 1.00 62.34 456 SER A C 1
ATOM 3495 O O . SER A 1 456 ? -9.369 5.703 31.673 1.00 62.34 456 SER A O 1
ATOM 3497 N N . ASP A 1 457 ? -9.132 7.168 29.985 1.00 65.94 457 ASP A N 1
ATOM 3498 C CA . ASP A 1 457 ? -8.939 8.334 30.854 1.00 65.94 457 ASP A CA 1
ATOM 3499 C C . ASP A 1 457 ? -10.203 8.608 31.701 1.00 65.94 457 ASP A C 1
ATOM 3501 O O . ASP A 1 457 ? -10.159 9.298 32.715 1.00 65.94 457 ASP A O 1
ATOM 3505 N N . ASN A 1 458 ? -11.339 8.006 31.317 1.00 69.50 458 ASN A N 1
ATOM 3506 C CA . ASN A 1 458 ? -12.629 8.104 31.991 1.00 69.50 458 ASN A CA 1
ATOM 3507 C C . ASN A 1 458 ? -12.996 6.861 32.817 1.00 69.50 458 ASN A C 1
ATOM 3509 O O . ASN A 1 458 ? -14.110 6.815 33.347 1.00 69.50 458 ASN A O 1
ATOM 3513 N N . ILE A 1 459 ? -12.111 5.866 32.970 1.00 72.44 459 ILE A N 1
ATOM 3514 C CA . ILE A 1 459 ? -12.424 4.620 33.698 1.00 72.44 459 ILE A CA 1
ATOM 3515 C C . ILE A 1 459 ? -12.922 4.889 35.122 1.00 72.44 459 ILE A C 1
ATOM 3517 O O . ILE A 1 459 ? -13.917 4.310 35.556 1.00 72.44 459 ILE A O 1
ATOM 3521 N N . SER A 1 460 ? -12.316 5.860 35.804 1.00 74.69 460 SER A N 1
ATOM 3522 C CA . SER A 1 460 ? -12.701 6.312 37.143 1.00 74.69 460 SER A CA 1
ATOM 3523 C C . SER A 1 460 ? -14.139 6.829 37.175 1.00 74.69 460 SER A C 1
ATOM 3525 O O . SER A 1 460 ? -14.878 6.580 38.124 1.00 74.69 460 SER A O 1
ATOM 3527 N N . THR A 1 461 ? -14.572 7.507 36.108 1.00 77.38 461 THR A N 1
ATOM 3528 C CA . THR A 1 461 ? -15.945 8.007 35.994 1.00 77.38 461 THR A CA 1
ATOM 3529 C C . THR A 1 461 ? -16.943 6.873 35.763 1.00 77.38 461 THR A C 1
ATOM 3531 O O . THR A 1 461 ? -18.058 6.939 36.277 1.00 77.38 461 THR A O 1
ATOM 3534 N N . TYR A 1 462 ? -16.582 5.835 34.998 1.00 73.19 462 TYR A N 1
ATOM 3535 C CA . TYR A 1 462 ? -17.416 4.642 34.788 1.00 73.19 462 TYR A CA 1
ATOM 3536 C C . TYR A 1 462 ? -17.537 3.813 36.064 1.00 73.19 462 TYR A C 1
ATOM 3538 O O . TYR A 1 462 ? -18.640 3.413 36.429 1.00 73.19 462 TYR A O 1
ATOM 3546 N N . LEU A 1 463 ? -16.428 3.634 36.784 1.00 75.88 463 LEU A N 1
ATOM 3547 C CA . LEU A 1 463 ? -16.419 2.972 38.084 1.00 75.88 463 LEU A CA 1
ATOM 3548 C C . LEU A 1 463 ? -17.286 3.727 39.096 1.00 75.88 463 LEU A C 1
ATOM 3550 O O . LEU A 1 463 ? -18.089 3.112 39.790 1.00 75.88 463 LEU A O 1
ATOM 3554 N N . PHE A 1 464 ? -17.176 5.057 39.145 1.00 81.50 464 PHE A N 1
ATOM 3555 C CA . PHE A 1 464 ? -18.028 5.880 39.998 1.00 81.50 464 PHE A CA 1
ATOM 3556 C C . PHE A 1 464 ? -19.516 5.670 39.692 1.00 81.50 464 PHE A C 1
ATOM 3558 O O . PHE A 1 464 ? -20.282 5.378 40.605 1.00 81.50 464 PHE A O 1
ATOM 3565 N N . GLN A 1 465 ? -19.925 5.752 38.420 1.00 79.75 465 GLN A N 1
ATOM 3566 C CA . GLN A 1 465 ? -21.317 5.502 38.031 1.00 79.75 465 GLN A CA 1
ATOM 3567 C C . GLN A 1 465 ? -21.782 4.109 38.468 1.00 79.75 465 GLN A C 1
ATOM 3569 O O . GLN A 1 465 ? -22.829 3.997 39.098 1.00 79.75 465 GLN A O 1
ATOM 3574 N N . TYR A 1 466 ? -20.978 3.075 38.205 1.00 78.44 466 TYR A N 1
ATOM 3575 C CA . TYR A 1 466 ? -21.280 1.705 38.613 1.00 78.44 466 TYR A CA 1
ATOM 3576 C C . TYR A 1 466 ? -21.489 1.587 40.130 1.00 78.44 466 TYR A C 1
ATOM 3578 O O . TYR A 1 466 ? -22.444 0.956 40.579 1.00 78.44 466 TYR A O 1
ATOM 3586 N N . LEU A 1 467 ? -20.624 2.211 40.935 1.00 81.81 467 LEU A N 1
ATOM 3587 C CA . LEU A 1 467 ? -20.737 2.190 42.394 1.00 81.81 467 LEU A CA 1
ATOM 3588 C C . LEU A 1 467 ? -21.993 2.923 42.891 1.00 81.81 467 LEU A C 1
ATOM 3590 O O . LEU A 1 467 ? -22.630 2.457 43.836 1.00 81.81 467 LEU A O 1
ATOM 3594 N N . VAL A 1 468 ? -22.375 4.032 42.251 1.00 81.75 468 VAL A N 1
ATOM 3595 C CA . VAL A 1 468 ? -23.612 4.763 42.568 1.00 81.75 468 VAL A CA 1
ATOM 3596 C C . VAL A 1 468 ? -24.853 3.945 42.193 1.00 81.75 468 VAL A C 1
ATOM 3598 O O . VAL A 1 468 ? -25.748 3.791 43.019 1.00 81.75 468 VAL A O 1
ATOM 3601 N N . GLU A 1 469 ? -24.903 3.385 40.982 1.00 78.94 469 GLU A N 1
ATOM 3602 C CA . GLU A 1 469 ? -26.050 2.611 40.476 1.00 78.94 469 GLU A CA 1
ATOM 3603 C C . GLU A 1 469 ? -26.267 1.298 41.241 1.00 78.94 469 GLU A C 1
ATOM 3605 O O . GLU A 1 469 ? -27.403 0.867 41.413 1.00 78.94 469 GLU A O 1
ATOM 3610 N N . ASN A 1 470 ? -25.198 0.694 41.772 1.00 84.50 470 ASN A N 1
ATOM 3611 C CA . ASN A 1 470 ? -25.273 -0.518 42.596 1.00 84.50 470 ASN A CA 1
ATOM 3612 C C . ASN A 1 470 ? -25.422 -0.236 44.103 1.00 84.50 470 ASN A C 1
ATOM 3614 O O . ASN A 1 470 ? -25.210 -1.135 44.922 1.00 84.50 470 ASN A O 1
ATOM 3618 N N . GLY A 1 471 ? -25.732 1.006 44.492 1.00 79.25 471 GLY A N 1
ATOM 3619 C CA . GLY A 1 471 ? -25.967 1.380 45.891 1.00 79.25 471 GLY A CA 1
ATOM 3620 C C . GLY A 1 471 ? -24.746 1.207 46.801 1.00 79.25 471 GLY A C 1
ATOM 3621 O O . GLY A 1 471 ? -24.891 1.033 48.007 1.00 79.25 471 GLY A O 1
ATOM 3622 N N . LYS A 1 472 ? -23.532 1.214 46.237 1.00 82.50 472 LYS A N 1
ATOM 3623 C CA . LYS A 1 472 ? -22.267 1.109 46.986 1.00 82.50 472 LYS A CA 1
ATOM 3624 C C . LYS A 1 472 ? -21.762 2.461 47.490 1.00 82.50 472 LYS A C 1
ATOM 3626 O O . LYS A 1 472 ? -20.803 2.496 48.254 1.00 82.50 472 LYS A O 1
ATOM 3631 N N . ILE A 1 473 ? -22.393 3.556 47.068 1.00 82.69 473 ILE A N 1
ATOM 3632 C CA . ILE A 1 473 ? -22.116 4.920 47.520 1.00 82.69 473 ILE A CA 1
ATOM 3633 C C . ILE A 1 473 ? -23.425 5.531 48.018 1.00 82.69 473 ILE A C 1
ATOM 3635 O O . ILE A 1 473 ? -24.411 5.567 47.284 1.00 82.69 473 ILE A O 1
ATOM 3639 N N . GLU A 1 474 ? -23.414 6.046 49.246 1.00 83.31 474 GLU A N 1
ATOM 3640 C CA . GLU A 1 474 ? -24.514 6.822 49.817 1.00 83.31 474 GLU A CA 1
ATOM 3641 C C . GLU A 1 474 ? -24.099 8.297 49.892 1.00 83.31 474 GLU A C 1
ATOM 3643 O O . GLU A 1 474 ? -23.147 8.652 50.592 1.00 83.31 474 GLU A O 1
ATOM 3648 N N . PHE A 1 475 ? -24.806 9.172 49.176 1.00 83.31 475 PHE A N 1
ATOM 3649 C CA . PHE A 1 475 ? -24.586 10.611 49.290 1.00 83.31 475 PHE A CA 1
ATOM 3650 C C . PHE A 1 475 ? -25.407 11.161 50.451 1.00 83.31 475 PHE A C 1
ATOM 3652 O O . PHE A 1 475 ? -26.626 11.054 50.464 1.00 83.31 475 PHE A O 1
ATOM 3659 N N . LYS A 1 476 ? -24.741 11.803 51.414 1.00 89.88 476 LYS A N 1
ATOM 3660 C CA . LYS A 1 476 ? -25.425 12.518 52.506 1.00 89.88 476 LYS A CA 1
ATOM 3661 C C . LYS A 1 476 ? -25.964 13.890 52.081 1.00 89.88 476 LYS A C 1
ATOM 3663 O O . LYS A 1 476 ? -26.749 14.483 52.809 1.00 89.88 476 LYS A O 1
ATOM 3668 N N . ASN A 1 477 ? -25.537 14.395 50.922 1.00 92.00 477 ASN A N 1
ATOM 3669 C CA . ASN A 1 477 ? -25.979 15.660 50.345 1.00 92.00 477 ASN A CA 1
ATOM 3670 C C . ASN A 1 477 ? -26.356 15.448 48.868 1.00 92.00 477 ASN A C 1
ATOM 3672 O O . ASN A 1 477 ? -25.504 15.099 48.046 1.00 92.00 477 ASN A O 1
ATOM 3676 N N . GLU A 1 478 ? -27.629 15.677 48.547 1.00 87.94 478 GLU A N 1
ATOM 3677 C CA . GLU A 1 478 ? -28.199 15.410 47.221 1.00 87.94 478 GLU A CA 1
ATOM 3678 C C . GLU A 1 478 ? -27.766 16.437 46.155 1.00 87.94 478 GLU A C 1
ATOM 3680 O O . GLU A 1 478 ? -27.640 16.105 44.973 1.00 87.94 478 GLU A O 1
ATOM 3685 N N . GLU A 1 479 ? -27.459 17.674 46.553 1.00 90.81 479 GLU A N 1
ATOM 3686 C CA . GLU A 1 479 ? -26.931 18.705 45.647 1.00 90.81 479 GLU A CA 1
ATOM 3687 C C . GLU A 1 479 ? -25.509 18.361 45.195 1.00 90.81 479 GLU A C 1
ATOM 3689 O O . GLU A 1 479 ? -25.177 18.469 44.009 1.00 90.81 479 GLU A O 1
ATOM 3694 N N . ILE A 1 480 ? -24.680 17.869 46.122 1.00 86.62 480 ILE A N 1
ATOM 3695 C CA . ILE A 1 480 ? -23.342 17.351 45.817 1.00 86.62 480 ILE A CA 1
ATOM 3696 C C . ILE A 1 480 ? -23.461 16.117 44.915 1.00 86.62 480 ILE A C 1
ATOM 3698 O O . ILE A 1 480 ? -22.754 16.028 43.910 1.00 86.62 480 ILE A O 1
ATOM 3702 N N . ALA A 1 481 ? -24.390 15.200 45.211 1.00 85.56 481 ALA A N 1
ATOM 3703 C CA . ALA A 1 481 ? -24.645 14.028 44.371 1.00 85.56 481 ALA A CA 1
ATOM 3704 C C . ALA A 1 481 ? -24.991 14.427 42.928 1.00 85.56 481 ALA A C 1
ATOM 3706 O O . ALA A 1 481 ? -24.425 13.892 41.971 1.00 85.56 481 ALA A O 1
ATOM 3707 N N . THR A 1 482 ? -25.890 15.400 42.767 1.00 88.44 482 THR A N 1
ATOM 3708 C CA . THR A 1 482 ? -26.313 15.929 41.464 1.00 88.44 482 THR A CA 1
ATOM 3709 C C . THR A 1 482 ? -25.158 16.609 40.735 1.00 88.44 482 THR A C 1
ATOM 3711 O O . THR A 1 482 ? -24.924 16.338 39.555 1.00 88.44 482 THR A O 1
ATOM 3714 N N . SER A 1 483 ? -24.382 17.432 41.441 1.00 89.38 483 SER A N 1
ATOM 3715 C CA . SER A 1 483 ? -23.226 18.136 40.880 1.00 89.38 483 SER A CA 1
ATOM 3716 C C . SER A 1 483 ? -22.158 17.167 40.373 1.00 89.38 483 SER A C 1
ATOM 3718 O O . SER A 1 483 ? -21.670 17.326 39.255 1.00 89.38 483 SER A O 1
ATOM 3720 N N . ILE A 1 484 ? -21.845 16.110 41.133 1.00 86.75 484 ILE A N 1
ATOM 3721 C CA . ILE A 1 484 ? -20.872 15.091 40.714 1.00 86.75 484 ILE A CA 1
ATOM 3722 C C . ILE A 1 484 ? -21.404 14.284 39.518 1.00 86.75 484 ILE A C 1
ATOM 3724 O O . ILE A 1 484 ? -20.668 14.061 38.555 1.00 86.75 484 ILE A O 1
ATOM 3728 N N . LYS A 1 485 ? -22.687 13.886 39.521 1.00 85.31 485 LYS A N 1
ATOM 3729 C CA . LYS A 1 485 ? -23.320 13.196 38.378 1.00 85.31 485 LYS A CA 1
ATOM 3730 C C . LYS A 1 485 ? -23.265 14.050 37.103 1.00 85.31 485 LYS A C 1
ATOM 3732 O O . LYS A 1 485 ? -22.965 13.525 36.029 1.00 85.31 485 LYS A O 1
ATOM 3737 N N . ASN A 1 486 ? -23.506 15.357 37.212 1.00 87.62 486 ASN A N 1
ATOM 3738 C CA . ASN A 1 486 ? -23.409 16.293 36.089 1.00 87.62 486 ASN A CA 1
ATOM 3739 C C . ASN A 1 486 ? -21.962 16.489 35.627 1.00 87.62 486 ASN A C 1
ATOM 3741 O O . ASN A 1 486 ? -21.704 16.418 34.427 1.00 87.62 486 ASN A O 1
ATOM 3745 N N . TYR A 1 487 ? -21.014 16.649 36.556 1.00 87.31 487 TYR A N 1
ATOM 3746 C CA . TYR A 1 487 ? -19.587 16.723 36.239 1.00 87.31 487 TYR A CA 1
ATOM 3747 C C . TYR A 1 487 ? -19.122 15.497 35.446 1.00 87.31 487 TYR A C 1
ATOM 3749 O O . TYR A 1 487 ? -18.478 15.647 34.412 1.00 87.31 487 TYR A O 1
ATOM 3757 N N . VAL A 1 488 ? -19.506 14.287 35.869 1.00 83.38 488 VAL A N 1
ATOM 3758 C CA . VAL A 1 488 ? -19.177 13.041 35.156 1.00 83.38 488 VAL A CA 1
ATOM 3759 C C . VAL A 1 488 ? -19.724 13.049 33.726 1.00 83.38 488 VAL A C 1
ATOM 3761 O O . VAL A 1 488 ? -18.991 12.715 32.793 1.00 83.38 488 VAL A O 1
ATOM 3764 N N . LYS A 1 489 ? -20.981 13.465 33.525 1.00 81.62 489 LYS A N 1
ATOM 3765 C CA . LYS A 1 489 ? -21.585 13.569 32.184 1.00 81.62 489 LYS A CA 1
ATOM 3766 C C . LYS A 1 489 ? -20.853 14.586 31.306 1.00 81.62 489 LYS A C 1
ATOM 3768 O O . LYS A 1 489 ? -20.496 14.259 30.177 1.00 81.62 489 LYS A O 1
ATOM 3773 N N . ILE A 1 490 ? -20.594 15.784 31.834 1.00 84.56 490 ILE A N 1
ATOM 3774 C CA . ILE A 1 490 ? -19.891 16.863 31.124 1.00 84.56 490 ILE A CA 1
ATOM 3775 C C . ILE A 1 490 ? -18.470 16.431 30.769 1.00 84.56 490 ILE A C 1
ATOM 3777 O O . ILE A 1 490 ? -18.053 16.604 29.628 1.00 84.56 490 ILE A O 1
ATOM 3781 N N . LYS A 1 491 ? -17.739 15.820 31.709 1.00 82.25 491 LYS A N 1
ATOM 3782 C CA . LYS A 1 491 ? -16.366 15.359 31.490 1.00 82.25 491 LYS A CA 1
ATOM 3783 C C . LYS A 1 491 ? -16.299 14.328 30.368 1.00 82.25 491 LYS A C 1
ATOM 3785 O O . LYS A 1 491 ? -15.487 14.479 29.463 1.00 82.25 491 LYS A O 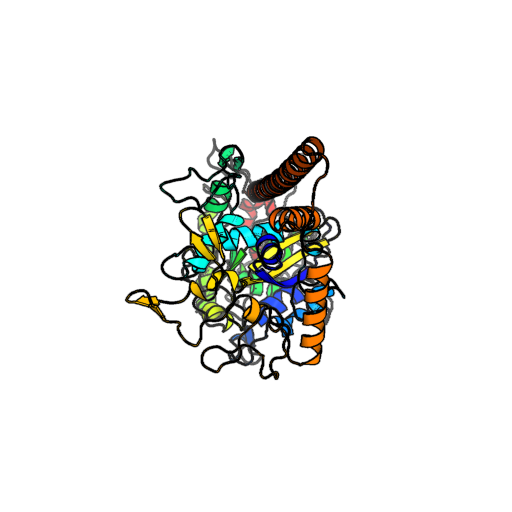1
ATOM 3790 N N . ARG A 1 492 ? -17.186 13.326 30.383 1.00 77.44 492 ARG A N 1
ATOM 3791 C CA . ARG A 1 492 ? -17.247 12.304 29.326 1.00 77.44 492 ARG A CA 1
ATOM 3792 C C . ARG A 1 492 ? -17.632 12.892 27.972 1.00 77.44 492 ARG A C 1
ATOM 3794 O O . ARG A 1 492 ? -17.006 12.535 26.979 1.00 77.44 492 ARG A O 1
ATOM 3801 N N . LYS A 1 493 ? -18.624 13.793 27.934 1.00 78.81 493 LYS A N 1
ATOM 3802 C CA . LYS A 1 493 ? -19.005 14.491 26.700 1.00 78.81 493 LYS A CA 1
ATOM 3803 C C . LYS A 1 493 ? -17.836 15.306 26.152 1.00 78.81 493 LYS A C 1
ATOM 3805 O O . LYS A 1 493 ? -17.476 15.127 25.003 1.00 78.81 493 LYS A O 1
ATOM 3810 N N . SER A 1 494 ? -17.185 16.107 26.992 1.00 78.88 494 SER A N 1
ATOM 3811 C CA . SER A 1 494 ? -16.010 16.886 26.600 1.00 78.88 494 SER A CA 1
ATOM 3812 C C . SER A 1 494 ? -14.891 16.002 26.045 1.00 78.88 494 SER A C 1
ATOM 3814 O O . SER A 1 494 ? -14.330 16.346 25.014 1.00 78.88 494 SER A O 1
ATOM 3816 N N . THR A 1 495 ? -14.597 14.847 26.658 1.00 72.88 495 THR A N 1
ATOM 3817 C CA . THR A 1 495 ? -13.616 13.903 26.096 1.00 72.88 495 THR A CA 1
ATOM 3818 C C . THR A 1 495 ? -14.045 13.380 24.725 1.00 72.88 495 THR A C 1
ATOM 3820 O O . THR A 1 495 ? -13.221 13.361 23.819 1.00 72.88 495 THR A O 1
ATOM 3823 N N . LYS A 1 496 ? -15.314 12.975 24.560 1.00 74.62 496 LYS A N 1
ATOM 3824 C CA . LYS A 1 496 ? -15.842 12.493 23.273 1.00 74.62 496 LYS A CA 1
ATOM 3825 C C . LYS A 1 496 ? -15.720 13.572 22.191 1.00 74.62 496 LYS A C 1
ATOM 3827 O O . LYS A 1 496 ? -15.174 13.291 21.129 1.00 74.62 496 LYS A O 1
ATOM 3832 N N . ASP A 1 497 ? -16.178 14.786 22.490 1.00 77.06 497 ASP A N 1
ATOM 3833 C CA . ASP A 1 497 ? -16.166 15.927 21.571 1.00 77.06 497 ASP A CA 1
ATOM 3834 C C . ASP A 1 497 ? -14.719 16.272 21.158 1.00 77.06 497 ASP A C 1
ATOM 3836 O O . ASP A 1 497 ? -14.435 16.458 19.976 1.00 77.06 497 ASP A O 1
ATOM 3840 N N . SER A 1 498 ? -13.774 16.285 22.111 1.00 78.88 498 SER A N 1
ATOM 3841 C CA . SER A 1 498 ? -12.349 16.500 21.823 1.00 78.88 498 SER A CA 1
ATOM 3842 C C . SER A 1 498 ? -11.747 15.391 20.960 1.00 78.88 498 SER A C 1
ATOM 3844 O O . SER A 1 498 ? -11.064 15.696 19.989 1.00 78.88 498 SER A O 1
ATOM 3846 N N . SER A 1 499 ? -12.009 14.116 21.271 1.00 76.19 499 SER A N 1
ATOM 3847 C CA . SER A 1 499 ? -11.498 12.992 20.474 1.00 76.19 499 SER A CA 1
ATOM 3848 C C . SER A 1 499 ? -12.034 13.006 19.046 1.00 76.19 499 SER A C 1
ATOM 3850 O O . SER A 1 499 ? -11.266 12.788 18.114 1.00 76.19 499 SER A O 1
ATOM 3852 N N . TYR A 1 500 ? -13.327 13.291 18.868 1.00 78.69 500 TYR A N 1
ATOM 3853 C CA . TYR A 1 500 ? -13.918 13.415 17.539 1.00 78.69 500 TYR A CA 1
ATOM 3854 C C . TYR A 1 500 ? -13.323 14.594 16.767 1.00 78.69 500 TYR A C 1
ATOM 3856 O O . TYR A 1 500 ? -12.995 14.439 15.595 1.00 78.69 500 TYR A O 1
ATOM 3864 N N . LYS A 1 501 ? -13.126 15.750 17.415 1.00 83.44 501 LYS A N 1
ATOM 3865 C CA . LYS A 1 501 ? -12.489 16.901 16.767 1.00 83.44 501 LYS A CA 1
ATOM 3866 C C . LYS A 1 501 ? -11.076 16.566 16.289 1.00 83.44 501 LYS A C 1
ATOM 3868 O O . LYS A 1 501 ? -10.786 16.787 15.124 1.00 83.44 501 LYS A O 1
ATOM 3873 N N . THR A 1 502 ? -10.236 15.984 17.147 1.00 83.00 502 THR A N 1
ATOM 3874 C CA . THR A 1 502 ? -8.879 15.561 16.761 1.00 83.00 502 THR A CA 1
ATOM 3875 C C . THR A 1 502 ? -8.906 14.568 15.603 1.00 83.00 502 THR A C 1
ATOM 3877 O O . THR A 1 502 ? -8.159 14.722 14.647 1.00 83.00 502 THR A O 1
ATOM 3880 N N . TRP A 1 503 ? -9.792 13.572 15.655 1.00 81.25 503 TRP A N 1
ATOM 3881 C CA . TRP A 1 503 ? -9.973 12.617 14.564 1.00 81.25 503 TRP A CA 1
ATOM 3882 C C . TRP A 1 503 ? -10.377 13.311 13.253 1.00 81.25 503 TRP A C 1
ATOM 3884 O O . TRP A 1 503 ? -9.777 13.053 12.215 1.00 81.25 503 TRP A O 1
ATOM 3894 N N . SER A 1 504 ? -11.351 14.223 13.308 1.00 83.50 504 SER A N 1
ATOM 3895 C CA . SER A 1 504 ? -11.864 14.960 12.149 1.00 83.50 504 SER A CA 1
ATOM 3896 C C . SER A 1 504 ? -10.803 15.875 11.539 1.00 83.50 504 SER A C 1
ATOM 3898 O O . SER A 1 504 ? -10.675 15.919 10.318 1.00 83.50 504 SER A O 1
ATOM 3900 N N . ASP A 1 505 ? -10.054 16.594 12.377 1.00 86.38 505 ASP A N 1
ATOM 3901 C CA . ASP A 1 505 ? -8.985 17.496 11.947 1.00 86.38 505 ASP A CA 1
ATOM 3902 C C . ASP A 1 505 ? -7.861 16.684 11.270 1.00 86.38 505 ASP A C 1
ATOM 3904 O O . ASP A 1 505 ? -7.472 16.994 10.148 1.00 86.38 505 ASP A O 1
ATOM 3908 N N . ASN A 1 506 ? -7.433 15.566 11.868 1.00 86.81 506 ASN A N 1
ATOM 3909 C CA . ASN A 1 506 ? -6.376 14.724 11.302 1.00 86.81 506 ASN A CA 1
ATOM 3910 C C . ASN A 1 506 ? -6.763 14.067 9.958 1.00 86.81 506 ASN A C 1
ATOM 3912 O O . ASN A 1 506 ? -5.919 13.911 9.078 1.00 86.81 506 ASN A O 1
ATOM 3916 N N . TRP A 1 507 ? -8.030 13.674 9.777 1.00 87.94 507 TRP A N 1
ATOM 3917 C CA . TRP A 1 507 ? -8.514 13.162 8.487 1.00 87.94 507 TRP A CA 1
ATOM 3918 C C . TRP A 1 507 ? -8.498 14.219 7.396 1.00 87.94 507 TRP A C 1
ATOM 3920 O O . TRP A 1 507 ? -8.156 13.913 6.254 1.00 87.94 507 TRP A O 1
ATOM 3930 N N . LYS A 1 508 ? -8.880 15.449 7.750 1.00 91.75 508 LYS A N 1
ATOM 3931 C CA . LYS A 1 508 ? -8.809 16.580 6.835 1.00 91.75 508 LYS A CA 1
ATOM 3932 C C . LYS A 1 508 ? -7.360 16.879 6.458 1.00 91.75 508 LYS A C 1
ATOM 3934 O O . LYS A 1 508 ? -7.081 16.963 5.272 1.00 91.75 508 LYS A O 1
ATOM 3939 N N . GLU A 1 509 ? -6.446 16.928 7.426 1.00 90.88 509 GLU A N 1
ATOM 3940 C CA . GLU A 1 509 ? -5.012 17.114 7.158 1.00 90.88 509 GLU A CA 1
ATOM 3941 C C . GLU A 1 509 ? -4.456 16.031 6.220 1.00 90.88 509 GLU A C 1
ATOM 3943 O O . GLU A 1 509 ? -3.686 16.330 5.308 1.00 90.88 509 GLU A O 1
ATOM 3948 N N . TYR A 1 510 ? -4.860 14.767 6.402 1.00 90.69 510 TYR A N 1
ATOM 3949 C CA . TYR A 1 510 ? -4.437 13.692 5.505 1.00 90.69 510 TYR A CA 1
ATOM 3950 C C . TYR A 1 510 ? -5.005 13.855 4.088 1.00 90.69 510 TYR A C 1
ATOM 3952 O O . TYR A 1 510 ? -4.270 13.678 3.119 1.00 90.69 510 TYR A O 1
ATOM 3960 N N . ALA A 1 511 ? -6.280 14.230 3.949 1.00 93.06 511 ALA A N 1
ATOM 3961 C CA . ALA A 1 511 ? -6.878 14.520 2.646 1.00 93.06 511 ALA A CA 1
ATOM 3962 C C . ALA A 1 511 ? -6.182 15.706 1.952 1.00 93.06 511 ALA A C 1
ATOM 3964 O O . ALA A 1 511 ? -5.773 15.577 0.804 1.00 93.06 511 ALA A O 1
ATOM 3965 N N . GLU A 1 512 ? -5.951 16.814 2.662 1.00 92.25 512 GLU A N 1
ATOM 3966 C CA . GLU A 1 512 ? -5.209 17.981 2.153 1.00 92.25 512 GLU A CA 1
ATOM 3967 C C . GLU A 1 512 ? -3.786 17.609 1.710 1.00 92.25 512 GLU A C 1
ATOM 3969 O O . GLU A 1 512 ? -3.290 18.108 0.701 1.00 92.25 512 GLU A O 1
ATOM 3974 N N . GLN A 1 513 ? -3.129 16.690 2.424 1.00 90.06 513 GLN A N 1
ATOM 3975 C CA . GLN A 1 513 ? -1.827 16.169 2.022 1.00 90.06 513 GLN A CA 1
ATOM 3976 C C . GLN A 1 513 ? -1.888 15.383 0.706 1.00 90.06 513 GLN A C 1
ATOM 3978 O O . GLN A 1 513 ? -0.987 15.527 -0.122 1.00 90.06 513 GLN A O 1
ATOM 3983 N N . LEU A 1 514 ? -2.908 14.545 0.509 1.00 91.38 514 LEU A N 1
ATOM 3984 C CA . LEU A 1 514 ? -3.072 13.795 -0.738 1.00 91.38 514 LEU A CA 1
ATOM 3985 C C . LEU A 1 514 ? -3.431 14.711 -1.913 1.00 91.38 514 LEU A C 1
ATOM 3987 O O . LEU A 1 514 ? -2.881 1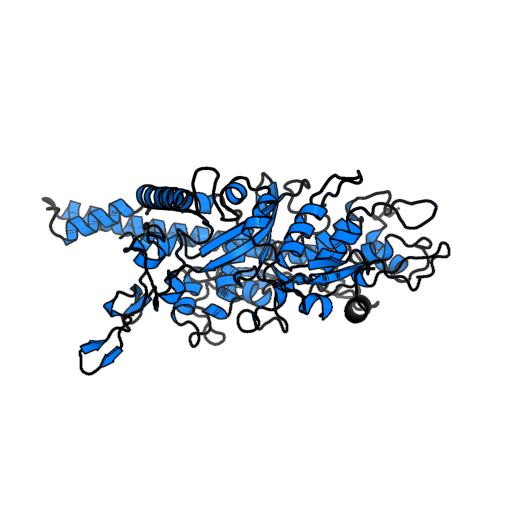4.511 -2.996 1.00 91.38 514 LEU A O 1
ATOM 3991 N N . VAL A 1 515 ? -4.246 15.747 -1.681 1.00 91.19 515 VAL A N 1
ATOM 3992 C CA . VAL A 1 515 ? -4.523 16.803 -2.668 1.00 91.19 515 VAL A CA 1
ATOM 3993 C C . VAL A 1 515 ? -3.216 17.461 -3.087 1.00 91.19 515 VAL A C 1
ATOM 3995 O O . VAL A 1 515 ? -2.859 17.423 -4.260 1.00 91.19 515 VAL A O 1
ATOM 3998 N N . ALA A 1 516 ? -2.442 17.984 -2.130 1.00 88.31 516 ALA A N 1
ATOM 3999 C CA . ALA A 1 516 ? -1.175 18.649 -2.423 1.00 88.31 516 ALA A CA 1
ATOM 4000 C C . ALA A 1 516 ? -0.202 17.720 -3.168 1.00 88.31 516 ALA A C 1
ATOM 4002 O O . ALA A 1 516 ? 0.461 18.129 -4.119 1.00 88.31 516 ALA A O 1
ATOM 4003 N N . GLN A 1 517 ? -0.139 16.444 -2.775 1.00 88.81 517 GLN A N 1
ATOM 4004 C CA . GLN A 1 517 ? 0.635 15.440 -3.496 1.00 88.81 517 GLN A CA 1
ATOM 4005 C C . GLN A 1 517 ? 0.171 15.309 -4.951 1.00 88.81 517 GLN A C 1
ATOM 4007 O O . GLN A 1 517 ? 0.998 15.296 -5.862 1.00 88.81 517 GLN A O 1
ATOM 4012 N N . ASN A 1 518 ? -1.127 15.136 -5.180 1.00 86.75 518 ASN A N 1
ATOM 4013 C CA . ASN A 1 518 ? -1.677 14.933 -6.511 1.00 86.75 518 ASN A CA 1
ATOM 4014 C C . ASN A 1 518 ? -1.521 16.183 -7.390 1.00 86.75 518 ASN A C 1
ATOM 4016 O O . ASN A 1 518 ? -1.181 16.034 -8.562 1.00 86.75 518 ASN A O 1
ATOM 4020 N N . GLU A 1 519 ? -1.670 17.385 -6.827 1.00 82.56 519 GLU A N 1
ATOM 4021 C CA . GLU A 1 519 ? -1.375 18.656 -7.495 1.00 82.56 519 GLU A CA 1
ATOM 4022 C C . GLU A 1 519 ? 0.093 18.727 -7.927 1.00 82.56 519 GLU A C 1
ATOM 4024 O O . GLU A 1 519 ? 0.380 18.972 -9.097 1.00 82.56 519 GLU A O 1
ATOM 4029 N N . GLU A 1 520 ? 1.046 18.451 -7.028 1.00 81.31 520 GLU A N 1
ATOM 4030 C CA . GLU A 1 520 ? 2.473 18.480 -7.380 1.00 81.31 520 GLU A CA 1
ATOM 4031 C C . GLU A 1 520 ? 2.849 17.430 -8.427 1.00 81.31 520 GLU A C 1
ATOM 4033 O O . GLU A 1 520 ? 3.760 17.636 -9.230 1.00 81.31 520 GLU A O 1
ATOM 4038 N N . ARG A 1 521 ? 2.152 16.296 -8.422 1.00 81.94 521 ARG A N 1
ATOM 4039 C CA . ARG A 1 521 ? 2.362 15.199 -9.372 1.00 81.94 521 ARG A CA 1
ATOM 4040 C C . ARG A 1 521 ? 1.571 15.364 -10.665 1.00 81.94 521 ARG A C 1
ATOM 4042 O O . ARG A 1 521 ? 1.744 14.546 -11.571 1.00 81.94 521 ARG A O 1
ATOM 4049 N N . SER A 1 522 ? 0.707 16.371 -10.754 1.00 74.62 522 SER A N 1
ATOM 4050 C CA . SER A 1 522 ? 0.004 16.706 -11.983 1.00 74.62 522 SER A CA 1
ATOM 4051 C C . SER A 1 522 ? 0.977 17.343 -12.979 1.00 74.62 522 SER A C 1
ATOM 4053 O O . SER A 1 522 ? 1.868 18.117 -12.622 1.00 74.62 522 SER A O 1
ATOM 4055 N N . ILE A 1 523 ? 0.842 16.977 -14.252 1.00 62.97 523 ILE A N 1
ATOM 4056 C CA . ILE A 1 523 ? 1.609 17.607 -15.324 1.00 62.97 523 ILE A CA 1
ATOM 4057 C C . ILE A 1 523 ? 0.971 18.972 -15.586 1.00 62.97 523 ILE A C 1
ATOM 4059 O O . ILE A 1 523 ? -0.222 19.040 -15.877 1.00 62.97 523 ILE A O 1
ATOM 4063 N N . GLY A 1 524 ? 1.758 20.047 -15.477 1.00 56.09 524 GLY A N 1
ATOM 4064 C CA . GLY A 1 524 ? 1.277 21.406 -15.723 1.00 56.09 524 GLY A CA 1
ATOM 4065 C C . GLY A 1 524 ? 0.589 21.535 -17.089 1.00 56.09 524 GLY A C 1
ATOM 4066 O O . GLY A 1 524 ? 1.120 21.085 -18.109 1.00 56.09 524 GLY A O 1
ATOM 4067 N N . TYR A 1 525 ? -0.590 22.154 -17.097 1.00 54.25 525 TYR A N 1
ATOM 4068 C CA . TYR A 1 525 ? -1.475 22.289 -18.254 1.00 54.25 525 TYR A CA 1
ATOM 4069 C C . TYR A 1 525 ? -1.849 23.753 -18.481 1.00 54.25 525 TYR A C 1
ATOM 4071 O O . TYR A 1 525 ? -2.037 24.504 -17.526 1.00 54.25 525 TYR A O 1
ATOM 4079 N N . ASP A 1 526 ? -1.942 24.146 -19.747 1.00 53.50 526 ASP A N 1
ATOM 4080 C CA . ASP A 1 526 ? -2.505 25.421 -20.174 1.00 53.50 526 ASP A CA 1
ATOM 4081 C C . ASP A 1 526 ? -3.890 25.162 -20.784 1.00 53.50 526 ASP A C 1
ATOM 4083 O O . ASP A 1 526 ? -4.020 24.573 -21.864 1.00 53.50 526 ASP A O 1
ATOM 4087 N N . GLU A 1 527 ? -4.929 25.595 -20.063 1.00 55.16 527 GLU A N 1
ATOM 4088 C CA . GLU A 1 527 ? -6.329 25.407 -20.451 1.00 55.16 527 GLU A CA 1
ATOM 4089 C C . GLU A 1 527 ? -6.715 26.151 -21.732 1.00 55.16 527 GLU A C 1
ATOM 4091 O O . GLU A 1 527 ? -7.609 25.694 -22.447 1.00 55.16 527 GLU A O 1
ATOM 4096 N N . GLU A 1 528 ? -6.048 27.263 -22.055 1.00 53.34 528 GLU A N 1
ATOM 4097 C CA . GLU A 1 528 ? -6.371 28.071 -23.233 1.00 53.34 528 GLU A CA 1
ATOM 4098 C C . GLU A 1 528 ? -5.814 27.447 -24.513 1.00 53.34 528 GLU A C 1
ATOM 4100 O O . GLU A 1 528 ? -6.450 27.500 -25.570 1.00 53.34 528 GLU A O 1
ATOM 4105 N N . THR A 1 529 ? -4.629 26.842 -24.428 1.00 56.69 529 THR A N 1
ATOM 4106 C CA . THR A 1 529 ? -3.945 26.269 -25.595 1.00 56.69 529 THR A CA 1
ATOM 4107 C C . THR A 1 529 ? -4.183 24.773 -25.759 1.00 56.69 529 THR A C 1
ATOM 4109 O O . THR A 1 529 ? -3.943 24.233 -26.841 1.00 56.69 529 THR A O 1
ATOM 4112 N N . GLY A 1 530 ? -4.672 24.089 -24.721 1.00 52.94 530 GLY A N 1
ATOM 4113 C CA . GLY A 1 530 ? -4.823 22.637 -24.741 1.00 52.94 530 GLY A CA 1
ATOM 4114 C C . GLY A 1 530 ? -3.483 21.904 -24.742 1.00 52.94 530 GLY A C 1
ATOM 4115 O O . GLY A 1 530 ? -3.409 20.757 -25.186 1.00 52.94 530 GLY A O 1
ATOM 4116 N N . THR A 1 531 ? -2.416 22.565 -24.288 1.00 51.56 531 THR A N 1
ATOM 4117 C CA . THR A 1 531 ? -1.054 22.030 -24.316 1.00 51.56 531 THR A CA 1
ATOM 4118 C C . THR A 1 531 ? -0.497 21.867 -22.909 1.00 51.56 531 THR A C 1
ATOM 4120 O O . THR A 1 531 ? -0.867 22.577 -21.975 1.00 51.56 531 THR A O 1
ATOM 4123 N N . ALA A 1 532 ? 0.395 20.895 -22.730 1.00 53.19 532 ALA A N 1
ATOM 4124 C CA . ALA A 1 532 ? 1.147 20.800 -21.489 1.00 53.19 532 ALA A CA 1
ATOM 4125 C C . ALA A 1 532 ? 2.173 21.923 -21.422 1.00 53.19 532 ALA A C 1
ATOM 4127 O O . ALA A 1 532 ? 2.931 22.136 -22.367 1.00 53.19 532 ALA A O 1
ATOM 4128 N N . THR A 1 533 ? 2.254 22.587 -20.275 1.00 51.59 533 THR A N 1
ATOM 4129 C CA . THR A 1 533 ? 3.213 23.675 -20.045 1.00 51.59 533 THR A CA 1
ATOM 4130 C C . THR A 1 533 ? 4.642 23.164 -19.863 1.00 51.59 533 THR A C 1
ATOM 4132 O O . THR A 1 533 ? 5.572 23.957 -19.753 1.00 51.59 533 THR A O 1
ATOM 4135 N N . GLY A 1 534 ? 4.836 21.841 -19.786 1.00 47.66 534 GLY A N 1
ATOM 4136 C CA . GLY A 1 534 ? 6.129 21.219 -19.496 1.00 47.66 534 GLY A CA 1
ATOM 4137 C C . GLY A 1 534 ? 6.597 21.417 -18.048 1.00 47.66 534 GLY A C 1
ATOM 4138 O O . GLY A 1 534 ? 7.659 20.931 -17.687 1.00 47.66 534 GLY A O 1
ATOM 4139 N N . ALA A 1 535 ? 5.815 22.075 -17.189 1.00 48.84 535 ALA A N 1
ATOM 4140 C CA . ALA A 1 535 ? 6.174 22.383 -15.805 1.00 48.84 535 ALA A CA 1
ATOM 4141 C C . ALA A 1 535 ? 5.715 21.298 -14.804 1.00 48.84 535 ALA A C 1
ATOM 4143 O O . ALA A 1 535 ? 5.189 21.617 -13.739 1.00 48.84 535 ALA A O 1
ATOM 4144 N N . SER A 1 536 ? 5.872 20.010 -15.136 1.00 62.75 536 SER A N 1
ATOM 4145 C CA . SER A 1 536 ? 5.611 18.923 -14.175 1.00 62.75 536 SER A CA 1
ATOM 4146 C C . SER A 1 536 ? 6.739 18.854 -13.147 1.00 62.75 536 SER A C 1
ATOM 4148 O O . SER A 1 536 ? 7.903 18.707 -13.523 1.00 62.75 536 SER A O 1
ATOM 4150 N N . LYS A 1 537 ? 6.414 18.904 -11.848 1.00 75.12 537 LYS A N 1
ATOM 4151 C CA . LYS A 1 537 ? 7.410 18.651 -10.791 1.00 75.12 537 LYS A CA 1
ATOM 4152 C C . LYS A 1 537 ? 7.796 17.169 -10.729 1.00 75.12 537 LYS A C 1
ATOM 4154 O O . LYS A 1 537 ? 8.905 16.858 -10.294 1.00 75.12 537 LYS A O 1
ATOM 4159 N N . LEU A 1 538 ? 6.898 16.261 -11.134 1.00 80.94 538 LEU A N 1
ATOM 4160 C CA . LEU A 1 538 ? 7.174 14.827 -11.258 1.00 80.94 538 LEU A CA 1
ATOM 4161 C C . LEU A 1 538 ? 7.934 14.549 -12.552 1.00 80.94 538 LEU A C 1
ATOM 4163 O O . LEU A 1 538 ? 7.440 14.821 -13.649 1.00 80.94 538 LEU A O 1
ATOM 4167 N N . ILE A 1 539 ? 9.132 13.982 -12.402 1.00 80.06 539 ILE A N 1
ATOM 4168 C CA . ILE A 1 539 ? 9.960 13.544 -13.523 1.00 80.06 539 ILE A CA 1
ATOM 4169 C C . ILE A 1 539 ? 9.286 12.339 -14.180 1.00 80.06 539 ILE A C 1
ATOM 4171 O O . ILE A 1 539 ? 9.000 11.340 -13.519 1.00 80.06 539 ILE A O 1
ATOM 4175 N N . THR A 1 540 ? 9.052 12.444 -15.485 1.00 79.69 540 THR A N 1
ATOM 4176 C CA . THR A 1 540 ? 8.311 11.429 -16.240 1.00 79.69 540 THR A CA 1
ATOM 4177 C C . THR A 1 540 ? 9.071 10.108 -16.353 1.00 79.69 540 THR A C 1
ATOM 4179 O O . THR A 1 540 ? 10.302 10.103 -16.442 1.00 79.69 540 THR A O 1
ATOM 4182 N N . GLU A 1 541 ? 8.361 8.976 -16.446 1.00 82.81 541 GLU A N 1
ATOM 4183 C CA . GLU A 1 541 ? 9.002 7.656 -16.638 1.00 82.81 541 GLU A CA 1
ATOM 4184 C C . GLU A 1 541 ? 9.833 7.575 -17.932 1.00 82.81 541 GLU A C 1
ATOM 4186 O O . GLU A 1 541 ? 10.779 6.788 -18.013 1.00 82.81 541 GLU A O 1
ATOM 4191 N N . ALA A 1 542 ? 9.557 8.438 -18.919 1.00 78.44 542 ALA A N 1
ATOM 4192 C CA . ALA A 1 542 ? 10.369 8.556 -20.128 1.00 78.44 542 ALA A CA 1
ATOM 4193 C C . ALA A 1 542 ? 11.849 8.825 -19.803 1.00 78.44 542 ALA A C 1
ATOM 4195 O O . ALA A 1 542 ? 12.721 8.241 -20.443 1.00 78.44 542 ALA A O 1
ATOM 4196 N N . ALA A 1 543 ? 12.138 9.614 -18.760 1.00 78.31 543 ALA A N 1
ATOM 4197 C CA . ALA A 1 543 ? 13.505 9.887 -18.315 1.00 78.31 543 ALA A CA 1
ATOM 4198 C C . ALA A 1 543 ? 14.246 8.610 -17.881 1.00 78.31 543 ALA A C 1
ATOM 4200 O O . ALA A 1 543 ? 15.439 8.469 -18.136 1.00 78.31 543 ALA A O 1
ATOM 4201 N N . ALA A 1 544 ? 13.544 7.650 -17.267 1.00 83.19 544 ALA A N 1
ATOM 4202 C CA . ALA A 1 544 ? 14.125 6.360 -16.903 1.00 83.19 544 ALA A CA 1
ATOM 4203 C C . ALA A 1 544 ? 14.339 5.467 -18.135 1.00 83.19 544 ALA A C 1
ATOM 4205 O O . ALA A 1 544 ? 15.400 4.857 -18.269 1.00 83.19 544 ALA A O 1
ATOM 4206 N N . ILE A 1 545 ? 13.352 5.406 -19.036 1.00 81.25 545 ILE A N 1
ATOM 4207 C CA . ILE A 1 545 ? 13.396 4.588 -20.263 1.00 81.25 545 ILE A CA 1
ATOM 4208 C C . ILE A 1 545 ? 14.536 5.043 -21.189 1.00 81.25 545 ILE A C 1
ATOM 4210 O O . ILE A 1 545 ? 15.232 4.218 -21.783 1.00 81.25 545 ILE A O 1
ATOM 4214 N N . GLU A 1 546 ? 14.746 6.356 -21.302 1.00 74.88 546 GLU A N 1
ATOM 4215 C CA . GLU A 1 546 ? 15.724 6.960 -22.214 1.00 74.88 546 GLU A CA 1
ATOM 4216 C C . GLU A 1 546 ? 17.089 7.254 -21.568 1.00 74.88 546 GLU A C 1
ATOM 4218 O O . GLU A 1 546 ? 18.019 7.656 -22.269 1.00 74.88 546 GLU A O 1
ATOM 4223 N N . TYR A 1 547 ? 17.252 7.010 -20.261 1.00 73.81 547 TYR A N 1
ATOM 4224 C CA . TYR A 1 547 ? 18.447 7.363 -19.476 1.00 73.81 547 TYR A CA 1
ATOM 4225 C C . TYR A 1 547 ? 19.776 6.955 -20.141 1.00 73.81 547 TYR A C 1
ATOM 4227 O O . TYR A 1 547 ? 20.763 7.688 -20.092 1.00 73.81 547 TYR A O 1
ATOM 4235 N N . GLY A 1 548 ? 19.795 5.784 -20.786 1.00 60.84 548 GLY A N 1
ATOM 4236 C CA . GLY A 1 548 ? 20.977 5.190 -21.413 1.00 60.84 548 GLY A CA 1
ATOM 4237 C C . GLY A 1 548 ? 21.211 5.526 -22.889 1.00 60.84 548 GLY A C 1
ATOM 4238 O O . GLY A 1 548 ? 22.173 5.015 -23.453 1.00 60.84 548 GLY A O 1
ATOM 4239 N N . MET A 1 549 ? 20.366 6.332 -23.538 1.00 67.88 549 MET A N 1
ATOM 4240 C CA . MET A 1 549 ? 20.454 6.568 -24.986 1.00 67.88 549 MET A CA 1
ATOM 4241 C C . MET A 1 549 ? 21.699 7.401 -25.373 1.00 67.88 549 MET A C 1
ATOM 4243 O O . MET A 1 549 ? 21.831 8.537 -24.913 1.00 67.88 549 MET A O 1
ATOM 4247 N N . PRO A 1 550 ? 22.584 6.919 -26.273 1.00 59.16 550 PRO A N 1
ATOM 4248 C CA . PRO A 1 550 ? 23.791 7.654 -26.671 1.00 59.16 550 PRO A CA 1
ATOM 4249 C C . PRO A 1 550 ? 23.520 8.838 -27.621 1.00 59.16 550 PRO A C 1
ATOM 4251 O O . PRO A 1 550 ? 24.265 9.816 -27.605 1.00 59.16 550 PRO A O 1
ATOM 4254 N N . LYS A 1 551 ? 22.433 8.814 -28.415 1.00 59.41 551 LYS A N 1
ATOM 4255 C CA . LYS A 1 551 ? 22.016 9.924 -29.306 1.00 59.41 551 LYS A CA 1
ATOM 4256 C C . LYS A 1 551 ? 20.756 10.619 -28.818 1.00 59.41 551 LYS A C 1
ATOM 4258 O O . LYS A 1 551 ? 19.701 10.598 -29.456 1.00 59.41 551 LYS A O 1
ATOM 4263 N N . LYS A 1 552 ? 20.932 11.286 -27.688 1.00 55.31 552 LYS A N 1
ATOM 4264 C CA . LYS A 1 552 ? 19.902 12.017 -26.964 1.00 55.31 552 LYS A CA 1
ATOM 4265 C C . LYS A 1 552 ? 19.127 12.983 -27.889 1.00 55.31 552 LYS A C 1
ATOM 4267 O O . LYS A 1 552 ? 17.920 12.868 -28.006 1.00 55.31 552 LYS A O 1
ATOM 4272 N N . SER A 1 553 ? 19.801 13.774 -28.732 1.00 47.69 553 SER A N 1
ATOM 4273 C CA . SER A 1 553 ? 19.197 14.820 -29.592 1.00 47.69 553 SER A CA 1
ATOM 4274 C C . SER A 1 553 ? 18.188 14.394 -30.681 1.00 47.69 553 SER A C 1
ATOM 4276 O O . SER A 1 553 ? 17.585 15.273 -31.303 1.00 47.69 553 SER A O 1
ATOM 4278 N N . SER A 1 554 ? 18.005 13.095 -30.944 1.00 44.22 554 SER A N 1
ATOM 4279 C CA . SER A 1 554 ? 17.222 12.595 -32.091 1.00 44.22 554 SER A CA 1
ATOM 4280 C C . SER A 1 554 ? 15.919 11.872 -31.736 1.00 44.22 554 SER A C 1
ATOM 4282 O O . SER A 1 554 ? 15.104 11.634 -32.631 1.00 44.22 554 SER A O 1
ATOM 4284 N N . SER A 1 555 ? 15.677 11.553 -30.457 1.00 48.16 555 SER A N 1
ATOM 4285 C CA . SER A 1 555 ? 14.387 10.992 -30.046 1.00 48.16 555 SER A CA 1
ATOM 4286 C C . SER A 1 555 ? 13.350 12.121 -29.940 1.00 48.16 555 SER A C 1
ATOM 4288 O O . SER A 1 555 ? 13.618 13.208 -29.423 1.00 48.16 555 SER A O 1
ATOM 4290 N N . LYS A 1 556 ? 12.133 11.884 -30.449 1.00 48.19 556 LYS A N 1
ATOM 4291 C CA . LYS A 1 556 ? 11.018 12.840 -30.311 1.00 48.19 556 LYS A CA 1
ATOM 4292 C C . LYS A 1 556 ? 10.693 13.121 -28.839 1.00 48.19 556 LYS A C 1
ATOM 4294 O O . LYS A 1 556 ? 10.111 14.154 -28.557 1.00 48.19 556 LYS A O 1
ATOM 4299 N N . LEU A 1 557 ? 11.054 12.223 -27.926 1.00 45.94 557 LEU A N 1
ATOM 4300 C CA . LEU A 1 557 ? 10.823 12.328 -26.485 1.00 45.94 557 LEU A CA 1
ATOM 4301 C C . LEU A 1 557 ? 11.906 13.157 -25.788 1.00 45.94 557 LEU A C 1
ATOM 4303 O O . LEU A 1 557 ? 11.572 13.926 -24.902 1.00 45.94 557 LEU A O 1
ATOM 4307 N N . TRP A 1 558 ? 13.149 13.136 -26.267 1.00 48.78 558 TRP A N 1
ATOM 4308 C CA . TRP A 1 558 ? 14.203 14.052 -25.830 1.00 48.78 558 TRP A CA 1
ATOM 4309 C C . TRP A 1 558 ? 13.896 15.510 -26.179 1.00 48.78 558 TRP A C 1
ATOM 4311 O O . TRP A 1 558 ? 14.125 16.415 -25.382 1.00 48.78 558 TRP A O 1
ATOM 4321 N N . GLN A 1 559 ? 13.349 15.746 -27.377 1.00 46.12 559 GLN A N 1
ATOM 4322 C CA . GLN A 1 559 ? 12.957 17.088 -27.824 1.00 46.12 559 GLN A CA 1
ATOM 4323 C C . GLN A 1 559 ? 11.647 17.578 -27.179 1.00 46.12 559 GLN A C 1
ATOM 4325 O O . GLN A 1 559 ? 11.451 18.783 -27.060 1.00 46.12 559 GLN A O 1
ATOM 4330 N N . LYS A 1 560 ? 10.755 16.669 -26.753 1.00 47.81 560 LYS A N 1
ATOM 4331 C CA . LYS A 1 560 ? 9.439 16.998 -26.160 1.00 47.81 560 LYS A CA 1
ATOM 4332 C C . LYS A 1 560 ? 9.402 16.918 -24.635 1.00 47.81 560 LYS A C 1
ATOM 4334 O O . LYS A 1 560 ? 8.598 17.590 -24.006 1.00 47.81 560 LYS A O 1
ATOM 4339 N N . GLY A 1 561 ? 10.294 16.138 -24.040 1.00 42.03 561 GLY A N 1
ATOM 4340 C CA . GLY A 1 561 ? 10.543 16.031 -22.607 1.00 42.03 561 GLY A CA 1
ATOM 4341 C C . GLY A 1 561 ? 11.564 17.052 -22.119 1.00 42.03 561 GLY A C 1
ATOM 4342 O O . GLY A 1 561 ? 12.235 16.786 -21.127 1.00 42.03 561 GLY A O 1
ATOM 4343 N N . GLY A 1 562 ? 11.690 18.209 -22.787 1.00 42.19 562 GLY A N 1
ATOM 4344 C CA . GLY A 1 562 ? 12.621 19.293 -22.436 1.00 42.19 562 GLY A CA 1
ATOM 4345 C C . GLY A 1 562 ? 12.586 19.727 -20.959 1.00 42.19 562 GLY A C 1
ATOM 4346 O O . GLY A 1 562 ? 13.552 20.304 -20.476 1.00 42.19 562 GLY A O 1
ATOM 4347 N N . ALA A 1 563 ? 11.536 19.356 -20.220 1.00 44.41 563 ALA A N 1
ATOM 4348 C CA . ALA A 1 563 ? 11.395 19.486 -18.770 1.00 44.41 563 ALA A CA 1
ATOM 4349 C C . ALA A 1 563 ? 12.323 18.584 -17.927 1.00 44.41 563 ALA A C 1
ATOM 4351 O O . ALA A 1 563 ? 12.634 18.911 -16.785 1.00 44.41 563 ALA A O 1
ATOM 4352 N N . CYS A 1 564 ? 12.768 17.440 -18.457 1.00 45.94 564 CYS A N 1
ATOM 4353 C CA . CYS A 1 564 ? 13.590 16.486 -17.711 1.00 45.94 564 CYS A CA 1
ATOM 4354 C C . CYS A 1 564 ? 15.082 16.852 -17.707 1.00 45.94 564 CYS A C 1
ATOM 4356 O O . CYS A 1 564 ? 15.839 16.295 -16.923 1.00 45.94 564 CYS A O 1
ATOM 4358 N N . TYR A 1 565 ? 15.548 17.754 -18.574 1.00 50.69 565 TYR A N 1
ATOM 4359 C CA . TYR A 1 565 ? 16.996 17.916 -18.770 1.00 50.69 565 TYR A CA 1
ATOM 4360 C C . TYR A 1 565 ? 17.500 19.351 -18.881 1.00 50.69 565 TYR A C 1
ATOM 4362 O O . TYR A 1 565 ? 18.711 19.549 -18.851 1.00 50.69 565 TYR A O 1
ATOM 4370 N N . TYR A 1 566 ? 16.614 20.349 -18.906 1.00 38.44 566 TYR A N 1
ATOM 4371 C CA . TYR A 1 566 ? 17.004 21.748 -18.769 1.00 38.44 566 TYR A CA 1
ATOM 4372 C C . TYR A 1 566 ? 16.241 22.378 -17.604 1.00 38.44 566 TYR A C 1
ATOM 4374 O O . TYR A 1 566 ? 15.045 22.641 -17.697 1.00 38.44 566 TYR A O 1
ATOM 4382 N N . ALA A 1 567 ? 16.947 22.667 -16.504 1.00 30.83 567 ALA A N 1
ATOM 4383 C CA . ALA A 1 567 ? 16.559 23.818 -15.699 1.00 30.83 567 ALA A CA 1
ATOM 4384 C C . ALA A 1 567 ? 16.587 25.022 -16.645 1.00 30.83 567 ALA A C 1
ATOM 4386 O O . ALA A 1 567 ? 17.522 25.158 -17.435 1.00 30.83 567 ALA A O 1
ATOM 4387 N N . SER A 1 568 ? 15.553 25.851 -16.606 1.00 32.75 568 SER A N 1
ATOM 4388 C CA . SER A 1 568 ? 15.486 27.100 -17.350 1.00 32.75 568 SER A CA 1
ATOM 4389 C C . SER A 1 568 ? 16.732 27.954 -17.086 1.00 32.75 568 SER A C 1
ATOM 4391 O O . SER A 1 568 ? 16.756 28.751 -16.152 1.00 32.75 568 SER A O 1
ATOM 4393 N N . ASN A 1 569 ? 17.754 27.829 -17.924 1.00 28.59 569 ASN A N 1
ATOM 4394 C CA . ASN A 1 569 ? 18.632 28.946 -18.215 1.00 28.59 569 ASN A CA 1
ATOM 4395 C C . ASN A 1 569 ? 17.938 29.709 -19.339 1.00 28.59 569 ASN A C 1
ATOM 4397 O O . ASN A 1 569 ? 18.285 29.565 -20.508 1.00 28.59 569 ASN A O 1
ATOM 4401 N N . ASN A 1 570 ? 16.884 30.438 -18.965 1.00 26.38 570 ASN A N 1
ATOM 4402 C CA . ASN A 1 570 ? 16.523 31.608 -19.743 1.00 26.38 570 ASN A CA 1
ATOM 4403 C C . ASN A 1 570 ? 17.643 32.630 -19.545 1.00 26.38 570 ASN A C 1
ATOM 4405 O O . ASN A 1 570 ? 18.127 32.809 -18.424 1.00 26.38 570 ASN A O 1
ATOM 4409 N N . ASP A 1 571 ? 18.031 33.216 -20.670 1.00 28.89 571 ASP A N 1
ATOM 4410 C CA . ASP A 1 571 ? 18.883 34.394 -20.812 1.00 28.89 571 ASP A CA 1
ATOM 4411 C C . ASP A 1 571 ? 18.590 35.517 -19.801 1.00 28.89 571 ASP A C 1
ATOM 4413 O O . ASP A 1 571 ? 17.399 35.733 -19.458 1.00 28.89 571 ASP A O 1
#

Solvent-accessible surface area (backbone atoms only — not comparable to full-atom values): 30797 Å² total; per-residue (Å²): 119,80,64,63,32,49,76,72,63,52,63,57,50,46,32,37,32,33,45,62,41,86,44,64,58,66,93,55,56,29,63,41,59,70,51,40,60,81,57,90,90,55,78,26,50,40,52,51,53,34,48,48,54,29,33,38,29,14,52,44,67,40,85,89,77,46,30,63,42,56,47,58,74,87,72,32,44,38,62,43,76,48,6,75,71,24,70,39,65,19,14,35,76,46,44,10,29,43,24,53,74,95,58,41,64,76,44,69,76,53,60,77,71,53,38,64,46,56,55,54,28,51,31,41,40,56,37,74,54,36,36,61,22,63,39,56,91,81,20,55,39,23,33,74,50,29,43,84,57,34,58,34,54,31,99,80,46,88,55,66,67,45,103,89,47,58,84,28,48,27,80,84,44,58,41,65,44,77,87,72,46,81,41,34,40,37,54,49,51,67,68,70,55,72,43,50,28,20,47,29,53,44,54,41,32,58,72,22,38,72,48,66,51,24,68,35,98,82,45,50,50,54,65,89,53,44,61,49,61,24,33,31,15,19,51,36,22,70,49,54,49,36,55,57,37,18,37,35,32,34,10,17,26,39,61,45,46,24,47,44,54,44,86,86,42,48,73,47,95,50,51,68,45,62,36,54,51,72,58,32,41,50,18,2,41,49,23,32,51,50,53,49,63,52,53,35,94,67,37,43,68,52,66,77,83,49,60,52,23,72,12,63,69,49,45,63,14,46,14,26,66,50,90,36,36,76,29,36,69,91,37,96,57,33,38,32,18,43,81,87,62,38,55,36,35,38,29,28,39,53,46,88,88,40,28,27,42,38,39,31,35,65,44,72,35,61,52,40,80,42,36,57,43,72,61,84,95,41,85,38,69,42,50,88,80,68,73,30,56,75,56,94,93,41,74,45,66,66,96,53,74,76,49,67,66,47,32,62,39,74,56,49,86,88,40,93,77,35,49,58,42,89,88,37,76,58,88,24,75,49,48,73,77,56,92,52,69,67,60,32,55,51,43,35,51,34,53,57,47,48,56,72,76,62,51,50,101,54,47,68,53,54,51,49,50,52,35,47,77,69,66,73,52,83,73,94,46,69,69,59,48,50,50,52,56,47,48,48,52,50,53,53,49,52,51,52,54,50,52,50,49,53,53,54,50,52,50,47,54,51,50,52,50,50,29,54,42,51,48,49,43,28,36,30,65,36,85,89,77,51,34,48,67,56,61,37,61,34,54,55,65,63,51,38,53,51,51,40,49,59,47,51,92,74,43,74,58,53,70,69,43,48,60,76,68,47,80,85,80,70,132